Protein 2P32 (pdb70)

InterPro domains:
  IPR013126 Heat shock protein 70 family [PF00012] (6-613)
  IPR013126 Heat shock protein 70 family [PTHR19375] (6-577)
  IPR018181 Heat shock protein 70, conserved site [PS00297] (9-16)
  IPR018181 Heat shock protein 70, conserved site [PS00329] (198-211)
  IPR018181 Heat shock protein 70, conserved site [PS01036] (335-349)
  IPR029047 Heat shock protein 70kD, peptide-binding domain superfamily [G3DSA:2.60.34.10] (386-540)
  IPR029047 Heat shock protein 70kD, peptide-binding domain superfamily [SSF100920] (388-544)
  IPR029048 Heat shock protein 70kD, C-terminal domain superfamily [G3DSA:1.20.1270.10] (541-614)
  IPR029048 Heat shock protein 70kD, C-terminal domain superfamily [SSF100934] (539-620)
  IPR043129 ATPase, nucleotide binding domain [SSF53067] (6-188)
  IPR043129 ATPase, nucleotide binding domain [SSF53067] (192-383)

Solvent-accessible surface area: 24839 Å² total; per-residue (Å²): 46,7,9,81,32,32,46,13,31,41,6,4,42,57,0,48,66,14,37,80,36,2,76,62,142,81,39,84,121,125,12,53,101,116,21,50,133,93,2,37,57,42,0,73,50,0,6,43,14,2,27,10,15,20,5,19,50,98,131,75,13,54,103,4,52,127,50,2,55,50,38,1,64,73,14,39,65,128,7,130,125,138,49,9,9,83,32,32,45,13,31,40,7,5,42,56,0,49,67,15,36,81,37,2,77,62,143,83,39,83,118,126,11,51,100,115,20,49,130,94,2,37,58,40,0,74,47,0,6,40,15,1,29,11,14,19,4,19,51,99,132,73,12,53,101,5,54,128,48,1,56,51,37,0,62,71,13,37,66,128,7,134,126,139,46,8,8,81,34,31,46,12,32,40,6,5,42,59,0,49,67,13,38,81,36,1,78,62,141,83,40,84,120,126,12,52,100,115,21,50,131,96,2,36,56,39,0,74,46,0,6,42,14,2,26,11,14,18,4,19,49,99,131,73,12,53,99,4,54,130,48,1,54,52,37,0,62,72,12,39,66,128,8,134,125,141,46,7,8,80,33,33,48,13,30,40,7,4,42,57,0,49,67,14,38,84,36,1,78,61,141,82,39,85,121,126,12,52,99,113,21,49,132,93,2,35,56,40,0,74,48,0,6,44,15,2,26,11,15,19,4,19,49,98,130,74,12,53,102,4,54,128,48,2,55,50,39,0,62,72,12,36,67,127,7,134,127,139,50,7,8,85,31,33,44,12,31,40,7,5,42,57,0,49,68,14,38,82,36,1,77,61,144,83,38,84,121,124,14,53,100,114,20,49,133,93,2,37,57,39,0,72,46,0,6,40,14,1,30,10,16,19,3,19,51,99,130,73,12,53,101,4,54,126,48,2,55,50,39,0,63,72,13,36,66,125,7,134,126,140,48,7,8,83,33,32,44,12,32,39,7,3,44,58,0,49,67,13,38,81,36,1,78,61,143,82,39,84,119,123,13,53,101,115,21,49,131,95,2,36,56,40,0,72,44,0,6,40,15,0,25,11,16,18,4,18,48,99,131,72,11,55,100,4,54,127,48,2,56,51,38,0,62,72,14,37,65,129,8,134,127,140

Foldseek 3Di:
DWDAQVVLVVLLVVLVVLLCQCCPPVQVPVAPVVLSVVSPVLSVVLNVVSVVCSTPDVVCVVVSRVVNVVSPPVRVVSSPPD/DWDAQVVLVVLLVVLVVLLCQCCPPVQVPVAPVVLSVVSPVLSVVLNVVSVVCSTPDVVCVVVSRVVNVVSPPVRVVSSPPD/DWDAQVVLVVQLVVLVVLLCQCCPPVQVPVAPVVLSVVSPVLSVVLNVVSVVCSTPDVVCVVVSRVVNVVSPPVRVVSSPPD/DWDAQVVLVVLLVVLVVLLCQCCPPVQVVVAPVVLSVVSPVLSVVLNVVSVVCSTPDVVCVVVSRVVNVVSPPVRVVSSPPD/DWDAQVVLVVQLVVLVVLLCQCCPPVQVPLAPVVLSVVSPVLSVVLNVVSVVCSTPDVVCVVVSRVVNVVSPPVRVVSSPPD/DWDAQVVLVVLLVVLVVLLCQCCPPVQVPVAPVVLSVVSPVLSVVLNVVSVVCSTPDVVCVVVSRVVNVVSPPVRVVSSPPD

Organism: Caenorhabditis elegans (NCBI:txid6239)

Sequence (492 aa):
GLVPRGSHMGLESYAFNLKQTIEDEKLKDKISPEDKKKIEDKCDEILKWLDSNQTAEKEEFEHQQKDLEGLANPIISKLYQSGLVPRGSHMGLESYAFNLKQTIEDEKLKDKISPEDKKKIEDKCDEILKWLDSNQTAEKEEFEHQQKDLEGLANPIISKLYQSGLVPRGSHMGLESYAFNLKQTIEDEKLKDKISPEDKKKIEDKCDEILKWLDSNQTAEKEEFEHQQKDLEGLANPIISKLYQSGLVPRGSHMGLESYAFNLKQTIEDEKLKDKISPEDKKKIEDKCDEILKWLDSNQTAEKEEFEHQQKDLEGLANPIISKLYQSGLVPRGSHMGLESYAFNLKQTIEDEKLKDKISPEDKKKIEDKCDEILKWLDSNQTAEKEEFEHQQKDLEGLANPIISKLYQSGLVPRGSHMGLESYAFNLKQTIEDEKLKDKISPEDKKKIEDKCDEILKWLDSNQTAEKEEFEHQQKDLEGLANPIISKLYQS

Structure (mmCIF, N/CA/C/O backbone):
data_2P32
#
_entry.id   2P32
#
_cell.length_a   138.927
_cell.length_b   138.927
_cell.length_c   100.704
_cell.angle_alpha   90.000
_cell.angle_beta   90.000
_cell.angle_gamma   90.000
#
_symmetry.space_group_name_H-M   'P 42 21 2'
#
loop_
_entity.id
_entity.type
_entity.pdbx_description
1 polymer 'Heat shock 70 kDa protein A'
2 non-polymer 'SULFATE ION'
#
loop_
_atom_site.group_PDB
_atom_site.id
_atom_site.type_symbol
_atom_site.label_atom_id
_atom_site.label_alt_id
_atom_site.label_comp_id
_atom_site.label_asym_id
_atom_site.label_entity_id
_atom_site.label_seq_id
_atom_site.pdbx_PDB_ins_code
_atom_site.Cartn_x
_atom_site.Cartn_y
_atom_site.Cartn_z
_atom_site.occupancy
_atom_site.B_iso_or_equiv
_atom_site.auth_seq_id
_atom_site.auth_comp_id
_atom_site.auth_asym_id
_atom_site.auth_atom_id
_atom_site.pdbx_PDB_model_num
ATOM 1 N N . GLY A 1 13 ? -11.987 -21.353 26.222 1.00 101.73 533 GLY A N 1
ATOM 2 C CA . GLY A 1 13 ? -10.849 -21.681 27.163 1.00 101.59 533 GLY A CA 1
ATOM 3 C C . GLY A 1 13 ? -11.014 -22.989 27.944 1.00 101.24 533 GLY A C 1
ATOM 4 O O . GLY A 1 13 ? -11.795 -23.030 28.900 1.00 101.29 533 GLY A O 1
ATOM 5 N N . LEU A 1 14 ? -10.308 -24.067 27.600 1.00 100.69 534 LEU A N 1
ATOM 6 C CA . LEU A 1 14 ? -9.220 -24.158 26.610 1.00 100.40 534 LEU A CA 1
ATOM 7 C C . LEU A 1 14 ? -7.947 -23.516 27.108 1.00 100.13 534 LEU A C 1
ATOM 8 O O . LEU A 1 14 ? -7.726 -22.325 26.991 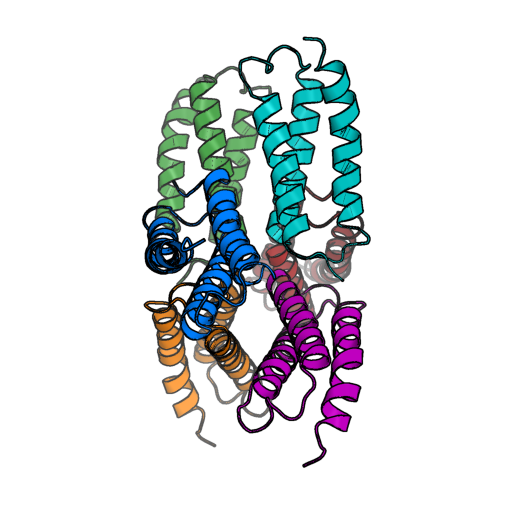1.00 99.56 534 LEU A O 1
ATOM 13 N N . VAL A 1 15 ? -7.110 -24.374 27.662 1.00 100.46 535 VAL A N 1
ATOM 14 C CA . VAL A 1 15 ? -5.844 -24.011 28.270 1.00 100.52 535 VAL A CA 1
ATOM 15 C C . VAL A 1 15 ? -4.886 -23.384 27.282 1.00 101.34 535 VAL A C 1
ATOM 16 O O . VAL A 1 15 ? -4.829 -23.825 26.128 1.00 101.76 535 VAL A O 1
ATOM 20 N N . PRO A 1 16 ? -4.099 -22.387 27.738 1.00 102.14 536 PRO A N 1
ATOM 21 C CA . PRO A 1 16 ? -3.105 -21.769 26.909 1.00 102.67 536 PRO A CA 1
ATOM 22 C C . PRO A 1 16 ? -1.772 -22.361 27.272 1.00 103.13 536 PRO A C 1
ATOM 23 O O . PRO A 1 16 ? -1.658 -23.105 28.243 1.00 103.30 536 PRO A O 1
ATOM 27 N N . ARG A 1 17 ? -0.758 -22.016 26.505 1.00 103.62 537 ARG A N 1
ATOM 28 C CA . ARG A 1 17 ? 0.469 -22.783 26.544 1.00 104.03 537 ARG A CA 1
ATOM 29 C C . ARG A 1 17 ? 1.056 -22.799 27.928 1.00 103.30 537 ARG A C 1
ATOM 30 O O . ARG A 1 17 ? 1.367 -23.867 28.457 1.00 102.32 537 ARG A O 1
ATOM 38 N N . GLY A 1 18 ? 1.216 -21.606 28.493 1.00 102.95 538 GLY A N 1
ATOM 39 C CA . GLY A 1 18 ? 1.794 -21.509 29.798 1.00 103.07 538 GLY A CA 1
ATOM 40 C C . GLY A 1 18 ? 1.480 -22.745 30.633 1.00 102.95 538 GLY A C 1
ATOM 41 O O . GLY A 1 18 ? 2.369 -23.503 31.024 1.00 103.18 538 GLY A O 1
ATOM 42 N N . SER A 1 19 ? 0.202 -22.972 30.878 1.00 102.68 539 SER A N 1
ATOM 43 C CA . SER A 1 19 ? -0.211 -24.039 31.758 1.00 102.37 539 SER A CA 1
ATOM 44 C C . SER A 1 19 ? 0.330 -25.342 31.226 1.00 102.03 539 SER A C 1
ATOM 45 O O . SER A 1 19 ? 0.885 -26.153 31.956 1.00 101.70 539 SER A O 1
ATOM 48 N N . HIS A 1 20 ? 0.220 -25.518 29.926 1.00 101.81 540 HIS A N 1
ATOM 49 C CA . HIS A 1 20 ? 0.766 -26.712 29.313 1.00 102.17 540 HIS A CA 1
ATOM 50 C C . HIS A 1 20 ? 2.259 -26.931 29.614 1.00 101.29 540 HIS A C 1
ATOM 51 O O . HIS A 1 20 ? 2.705 -28.033 29.798 1.00 101.56 540 HIS A O 1
ATOM 58 N N . MET A 1 21 ? 3.048 -25.886 29.630 1.00 100.58 541 MET A N 1
ATOM 59 C CA . MET A 1 21 ? 4.454 -26.070 29.915 1.00 99.50 541 MET A CA 1
ATOM 60 C C . MET A 1 21 ? 4.536 -26.404 31.395 1.00 100.19 541 MET A C 1
ATOM 61 O O . MET A 1 21 ? 5.306 -27.265 31.817 1.00 100.55 541 MET A O 1
ATOM 66 N N . GLY A 1 22 ? 3.687 -25.743 32.173 1.00 100.39 542 GLY A N 1
ATOM 67 C CA . GLY A 1 22 ? 3.676 -25.882 33.622 1.00 100.34 542 GLY A CA 1
ATOM 68 C C . GLY A 1 22 ? 3.471 -27.302 34.060 1.00 100.05 542 GLY A C 1
ATOM 69 O O . GLY A 1 22 ? 4.161 -27.811 34.887 1.00 99.46 542 GLY A O 1
ATOM 70 N N . LEU A 1 23 ? 2.527 -27.973 33.476 1.00 100.35 543 LEU A N 1
ATOM 71 C CA . LEU A 1 23 ? 2.330 -29.320 33.888 1.00 100.91 543 LEU A CA 1
ATOM 72 C C . LEU A 1 23 ? 3.507 -30.134 33.402 1.00 101.56 543 LEU A C 1
ATOM 73 O O . LEU A 1 23 ? 4.187 -30.755 34.208 1.00 102.18 543 LEU A O 1
ATOM 78 N N . GLU A 1 24 ? 3.776 -30.119 32.096 1.00 101.92 544 GLU A N 1
ATOM 79 C CA . GLU A 1 24 ? 4.934 -30.844 31.547 1.00 102.14 544 GLU A CA 1
ATOM 80 C C . GLU A 1 24 ? 6.096 -30.665 32.537 1.00 102.65 544 GLU A C 1
ATOM 81 O O . GLU A 1 24 ? 6.742 -31.631 32.929 1.00 102.67 544 GLU A O 1
ATOM 87 N N . SER A 1 25 ? 6.319 -29.430 32.981 1.00 102.93 545 SER A N 1
ATOM 88 C CA . SER A 1 25 ? 7.441 -29.152 33.859 1.00 103.26 545 SER A CA 1
ATOM 89 C C . SER A 1 25 ? 7.394 -29.858 35.210 1.00 103.28 545 SER A C 1
ATOM 90 O O . SER A 1 25 ? 8.321 -30.588 35.558 1.00 103.65 545 SER A O 1
ATOM 93 N N . TYR A 1 26 ? 6.339 -29.618 35.976 1.00 103.32 546 TYR A N 1
ATOM 94 C CA . TYR A 1 26 ? 6.043 -30.413 37.180 1.00 103.37 546 TYR A CA 1
ATOM 95 C C . TYR A 1 26 ? 6.318 -31.900 36.926 1.00 102.72 546 TYR A C 1
ATOM 96 O O . TYR A 1 26 ? 7.283 -32.468 37.449 1.00 102.42 546 TYR A O 1
ATOM 105 N N . ALA A 1 27 ? 5.487 -32.506 36.084 1.00 102.02 547 ALA A N 1
ATOM 106 C CA . ALA A 1 27 ? 5.645 -33.893 35.733 1.00 101.59 547 ALA A CA 1
ATOM 107 C C . ALA A 1 27 ? 7.100 -34.193 35.506 1.00 101.19 547 ALA A C 1
ATOM 108 O O . ALA A 1 27 ? 7.616 -35.126 36.049 1.00 101.59 547 ALA A O 1
ATOM 110 N N . PHE A 1 28 ? 7.770 -33.380 34.719 1.00 101.12 548 PHE A N 1
ATOM 111 C CA . PHE A 1 28 ? 9.135 -33.671 34.344 1.00 101.27 548 PHE A CA 1
ATOM 112 C C . PHE A 1 28 ? 10.047 -33.737 35.519 1.00 101.36 548 PHE A C 1
ATOM 113 O O . PHE A 1 28 ? 10.948 -34.580 35.565 1.00 101.40 548 PHE A O 1
ATOM 121 N N . ASN A 1 29 ? 9.817 -32.823 36.452 1.00 101.37 549 ASN A N 1
ATOM 122 C CA . ASN A 1 29 ? 10.696 -32.639 37.589 1.00 101.46 549 ASN A CA 1
ATOM 123 C C . ASN A 1 29 ? 10.518 -33.620 38.693 1.00 101.39 549 ASN A C 1
ATOM 124 O O . ASN A 1 29 ? 11.482 -34.123 39.244 1.00 101.28 549 ASN A O 1
ATOM 129 N N . LEU A 1 30 ? 9.278 -33.870 39.050 1.00 101.62 550 LEU A N 1
ATOM 130 C CA . LEU A 1 30 ? 9.029 -35.000 39.886 1.00 101.98 550 LEU A CA 1
ATOM 131 C C . LEU A 1 30 ? 9.939 -36.110 39.384 1.00 102.45 550 LEU A C 1
ATOM 132 O O . LEU A 1 30 ? 10.685 -36.704 40.153 1.00 102.89 550 LEU A O 1
ATOM 137 N N . LYS A 1 31 ? 9.918 -36.388 38.092 1.00 102.74 551 LYS A N 1
ATOM 138 C CA . LYS A 1 31 ? 10.727 -37.490 37.612 1.00 103.28 551 LYS A CA 1
ATOM 139 C C . LYS A 1 31 ? 12.170 -37.300 38.000 1.00 103.55 551 LYS A C 1
ATOM 140 O O . LYS A 1 31 ? 12.707 -38.135 38.703 1.00 103.58 551 LYS A O 1
ATOM 146 N N . GLN A 1 32 ? 12.774 -36.184 37.596 1.00 103.99 552 GLN A N 1
ATOM 147 C CA . GLN A 1 32 ? 14.207 -35.917 37.888 1.00 104.33 552 GLN A CA 1
ATOM 148 C C . GLN A 1 32 ? 14.527 -36.137 39.338 1.00 103.86 552 GLN A C 1
ATOM 149 O O . GLN A 1 32 ? 15.561 -36.740 39.656 1.00 103.89 552 GLN A O 1
ATOM 155 N N . THR A 1 33 ? 13.645 -35.606 40.192 1.00 103.50 553 THR A N 1
ATOM 156 C CA . THR A 1 33 ? 13.786 -35.651 41.641 1.00 103.39 553 THR A CA 1
ATOM 157 C C . THR A 1 33 ? 13.855 -37.083 42.156 1.00 103.95 553 THR A C 1
ATOM 158 O O . THR A 1 33 ? 14.805 -37.495 42.797 1.00 103.58 553 THR A O 1
ATOM 162 N N . ILE A 1 34 ? 12.821 -37.832 41.843 1.00 104.73 554 ILE A N 1
ATOM 163 C CA . ILE A 1 34 ? 12.745 -39.243 42.138 1.00 105.53 554 ILE A CA 1
ATOM 164 C C . ILE A 1 34 ? 13.979 -40.051 41.756 1.00 105.70 554 ILE A C 1
ATOM 165 O O . ILE A 1 34 ? 14.303 -41.040 42.427 1.00 105.89 554 ILE A O 1
ATOM 170 N N . GLU A 1 35 ? 14.658 -39.657 40.684 1.00 105.86 555 GLU A N 1
ATOM 171 C CA . GLU A 1 35 ? 15.810 -40.425 40.224 1.00 106.09 555 GLU A CA 1
ATOM 172 C C . GLU A 1 35 ? 17.114 -39.713 40.507 1.00 106.05 555 GLU A C 1
ATOM 173 O O . GLU A 1 35 ? 18.164 -40.181 40.098 1.00 106.13 555 GLU A O 1
ATOM 179 N N . ASP A 1 36 ? 17.064 -38.629 41.267 1.00 106.14 556 ASP A N 1
ATOM 180 C CA . ASP A 1 36 ? 18.292 -37.952 41.657 1.00 106.49 556 ASP A CA 1
ATOM 181 C C . ASP A 1 36 ? 19.102 -38.774 42.640 1.00 106.41 556 ASP A C 1
ATOM 182 O O . ASP A 1 36 ? 18.700 -38.963 43.771 1.00 106.19 556 ASP A O 1
ATOM 187 N N . GLU A 1 37 ? 20.259 -39.231 42.214 1.00 106.70 557 GLU A N 1
ATOM 188 C CA . GLU A 1 37 ? 21.143 -39.964 43.087 1.00 107.35 557 GLU A CA 1
ATOM 189 C C . GLU A 1 37 ? 21.063 -39.584 44.591 1.00 107.21 557 GLU A C 1
ATOM 190 O O . GLU A 1 37 ? 20.982 -40.476 45.450 1.00 107.31 557 GLU A O 1
ATOM 196 N N . LYS A 1 38 ? 21.068 -38.287 44.914 1.00 106.86 558 LYS A N 1
ATOM 197 C CA . LYS A 1 38 ? 21.025 -37.833 46.321 1.00 106.49 558 LYS A CA 1
ATOM 198 C C . LYS A 1 38 ? 19.682 -38.136 47.059 1.00 106.31 558 LYS A C 1
ATOM 199 O O . LYS A 1 38 ? 19.601 -37.939 48.274 1.00 106.39 558 LYS A O 1
ATOM 201 N N . LEU A 1 39 ? 18.658 -38.629 46.342 1.00 105.95 559 LEU A N 1
ATOM 202 C CA . LEU A 1 39 ? 17.306 -38.893 46.906 1.00 105.54 559 LEU A CA 1
ATOM 203 C C . LEU A 1 39 ? 16.695 -40.254 46.545 1.00 105.01 559 LEU A C 1
ATOM 204 O O . LEU A 1 39 ? 15.961 -40.847 47.334 1.00 104.71 559 LEU A O 1
ATOM 209 N N . LYS A 1 40 ? 16.932 -40.669 45.307 1.00 104.65 560 LYS A N 1
ATOM 210 C CA . LYS A 1 40 ? 16.734 -42.024 44.803 1.00 104.66 560 LYS A CA 1
ATOM 211 C C . LYS A 1 40 ? 16.405 -43.059 45.884 1.00 104.16 560 LYS A C 1
ATOM 212 O O . LYS A 1 40 ? 15.436 -43.808 45.777 1.00 104.13 560 LYS A O 1
ATOM 218 N N . ASP A 1 41 ? 17.228 -43.096 46.924 1.00 103.54 561 ASP A N 1
ATOM 219 C CA . ASP A 1 41 ? 17.168 -44.154 47.913 1.00 103.03 561 ASP A CA 1
ATOM 220 C C . ASP A 1 41 ? 16.264 -43.848 49.095 1.00 102.95 561 ASP A C 1
ATOM 221 O O . ASP A 1 41 ? 15.977 -44.731 49.900 1.00 103.11 561 ASP A O 1
ATOM 226 N N . LYS A 1 42 ? 15.815 -42.606 49.213 1.00 102.77 562 LYS A N 1
ATOM 227 C CA . LYS A 1 42 ? 14.987 -42.221 50.341 1.00 102.80 562 LYS A CA 1
ATOM 228 C C . LYS A 1 42 ? 13.514 -42.307 49.969 1.00 102.38 562 LYS A C 1
ATOM 229 O O . LYS A 1 42 ? 12.682 -41.635 50.560 1.00 102.32 562 LYS A O 1
ATOM 235 N N . ILE A 1 43 ? 13.171 -43.136 48.995 1.00 101.98 563 ILE A N 1
ATOM 236 C CA . ILE A 1 43 ? 11.802 -43.176 48.527 1.00 101.55 563 ILE A CA 1
ATOM 237 C C . ILE A 1 43 ? 11.442 -44.577 48.050 1.00 100.82 563 ILE A C 1
ATOM 238 O O . ILE A 1 43 ? 12.127 -45.181 47.217 1.00 100.14 563 ILE A O 1
ATOM 243 N N . SER A 1 44 ? 10.374 -45.109 48.622 1.00 100.41 564 SER A N 1
ATOM 244 C CA . SER A 1 44 ? 10.126 -46.532 48.501 1.00 100.55 564 SER A CA 1
ATOM 245 C C . SER A 1 44 ? 9.802 -46.824 47.068 1.00 100.38 564 SER A C 1
ATOM 246 O O . SER A 1 44 ? 9.001 -46.122 46.480 1.00 100.53 564 SER A O 1
ATOM 249 N N . PRO A 1 45 ? 10.379 -47.893 46.508 1.00 100.29 565 PRO A N 1
ATOM 250 C CA . PRO A 1 45 ? 10.259 -48.100 45.081 1.00 100.17 565 PRO A CA 1
ATOM 251 C C . PRO A 1 45 ? 8.809 -48.293 44.631 1.00 100.04 565 PRO A C 1
ATOM 252 O O . PRO A 1 45 ? 8.525 -48.158 43.457 1.00 100.07 565 PRO A O 1
ATOM 256 N N . GLU A 1 46 ? 7.912 -48.619 45.557 1.00 100.01 566 GLU A N 1
ATOM 257 C CA . GLU A 1 46 ? 6.486 -48.537 45.297 1.00 100.12 566 GLU A CA 1
ATOM 258 C C . GLU A 1 46 ? 6.180 -47.102 44.921 1.00 100.34 566 GLU A C 1
ATOM 259 O O . GLU A 1 46 ? 5.928 -46.821 43.769 1.00 100.79 566 GLU A O 1
ATOM 265 N N . ASP A 1 47 ? 6.254 -46.182 45.877 1.00 100.46 567 ASP A N 1
ATOM 266 C CA . ASP A 1 47 ? 5.986 -44.765 45.606 1.00 100.53 567 ASP A CA 1
ATOM 267 C C . ASP A 1 47 ? 6.740 -44.294 44.374 1.00 100.70 567 ASP A C 1
ATOM 268 O O . ASP A 1 47 ? 6.238 -43.492 43.611 1.00 100.63 567 ASP A O 1
ATOM 273 N N . LYS A 1 48 ? 7.942 -44.812 44.180 1.00 101.40 568 LYS A N 1
ATOM 274 C CA . LYS A 1 48 ? 8.774 -44.427 43.048 1.00 102.06 568 LYS A CA 1
ATOM 275 C C . LYS A 1 48 ? 8.083 -44.787 41.759 1.00 102.36 568 LYS A C 1
ATOM 276 O O . LYS A 1 48 ? 8.027 -43.981 40.836 1.00 102.65 568 LYS A O 1
ATOM 282 N N . LYS A 1 49 ? 7.550 -45.999 41.699 1.00 102.83 569 LYS A N 1
ATOM 283 C CA . LYS A 1 49 ? 6.833 -46.461 40.515 1.00 103.29 569 LYS A CA 1
ATOM 284 C C . LYS A 1 49 ? 5.563 -45.646 40.302 1.00 103.48 569 LYS A C 1
ATOM 285 O O . LYS A 1 49 ? 5.261 -45.250 39.173 1.00 103.66 569 LYS A O 1
ATOM 291 N N . LYS A 1 50 ? 4.844 -45.378 41.391 1.00 103.50 570 LYS A N 1
ATOM 292 C CA . LYS A 1 50 ? 3.563 -44.680 41.332 1.00 103.73 570 LYS A CA 1
ATOM 293 C C . LYS A 1 50 ? 3.737 -43.298 40.733 1.00 103.74 570 LYS A C 1
ATOM 294 O O . LYS A 1 50 ? 2.956 -42.863 39.874 1.00 103.87 570 LYS A O 1
ATOM 300 N N . ILE A 1 51 ? 4.771 -42.613 41.204 1.00 103.76 571 ILE A N 1
ATOM 301 C CA . ILE A 1 51 ? 5.175 -41.346 40.645 1.00 103.66 571 ILE A CA 1
ATOM 302 C C . ILE A 1 51 ? 5.600 -41.496 39.207 1.00 103.64 571 ILE A C 1
ATOM 303 O O . ILE A 1 51 ? 5.146 -40.752 38.363 1.00 103.62 571 ILE A O 1
ATOM 308 N N . GLU A 1 52 ? 6.459 -42.454 38.908 1.00 103.81 572 GLU A N 1
ATOM 309 C CA . GLU A 1 52 ? 6.921 -42.586 37.535 1.00 104.30 572 GLU A CA 1
ATOM 310 C C . GLU A 1 52 ? 5.748 -42.835 36.607 1.00 103.81 572 GLU A C 1
ATOM 311 O O . GLU A 1 52 ? 5.693 -42.258 35.534 1.00 103.92 572 GLU A O 1
ATOM 317 N N . ASP A 1 53 ? 4.801 -43.665 37.038 1.00 103.35 573 ASP A N 1
ATOM 318 C CA . ASP A 1 53 ? 3.652 -44.029 36.209 1.00 102.92 573 ASP A CA 1
ATOM 319 C C . ASP A 1 53 ? 2.720 -42.846 35.960 1.00 102.94 573 ASP A C 1
ATOM 320 O O . ASP A 1 53 ? 2.361 -42.622 34.812 1.00 103.38 573 ASP A O 1
ATOM 325 N N . LYS A 1 54 ? 2.319 -42.101 37.002 1.00 102.52 574 LYS A N 1
ATOM 326 C CA . LYS A 1 54 ? 1.493 -40.890 36.801 1.00 102.23 574 LYS A CA 1
ATOM 327 C C . LYS A 1 54 ? 2.229 -39.887 35.949 1.00 101.94 574 LYS A C 1
ATOM 328 O O . LYS A 1 54 ? 1.681 -39.327 35.019 1.00 101.71 574 LYS A O 1
ATOM 334 N N . CYS A 1 55 ? 3.487 -39.663 36.254 1.00 102.03 575 CYS A N 1
ATOM 335 C CA . CYS A 1 55 ? 4.249 -38.713 35.479 1.00 102.51 575 CYS A CA 1
ATOM 336 C C . CYS A 1 55 ? 4.276 -39.146 34.018 1.00 102.97 575 CYS A C 1
ATOM 337 O O . CYS A 1 55 ? 3.753 -38.450 33.150 1.00 103.20 575 CYS A O 1
ATOM 340 N N . ASP A 1 56 ? 4.836 -40.313 33.746 1.00 103.45 576 ASP A N 1
ATOM 341 C CA . ASP A 1 56 ? 4.867 -40.818 32.382 1.00 104.01 576 ASP A CA 1
ATOM 342 C C . ASP A 1 56 ? 3.519 -40.651 31.683 1.00 104.15 576 ASP A C 1
ATOM 343 O O . ASP A 1 56 ? 3.460 -40.104 30.570 1.00 104.33 576 ASP A O 1
ATOM 348 N N . GLU A 1 57 ? 2.448 -41.092 32.341 1.00 104.15 577 GLU A N 1
ATOM 349 C CA . GLU A 1 57 ? 1.089 -40.984 31.786 1.00 104.39 577 GLU A CA 1
ATOM 350 C C . GLU A 1 57 ? 0.762 -39.562 31.366 1.00 103.67 577 GLU A C 1
ATOM 351 O O . GLU A 1 57 ? 0.431 -39.317 30.192 1.00 103.77 577 GLU A O 1
ATOM 357 N N . ILE A 1 58 ? 0.824 -38.639 32.334 1.00 102.73 578 ILE A N 1
ATOM 358 C CA . ILE A 1 58 ? 0.429 -37.248 32.096 1.00 102.18 578 ILE A CA 1
ATOM 359 C C . ILE A 1 58 ? 1.254 -36.672 30.971 1.00 102.17 578 ILE A C 1
ATOM 360 O O . ILE A 1 58 ? 0.734 -36.091 30.030 1.00 102.21 578 ILE A O 1
ATOM 365 N N . LEU A 1 59 ? 2.551 -36.866 31.038 1.00 102.20 579 LEU A N 1
ATOM 366 C CA . LEU A 1 59 ? 3.388 -36.407 29.956 1.00 102.20 579 LEU A CA 1
ATOM 367 C C . LEU A 1 59 ? 2.877 -36.915 28.591 1.00 102.02 579 LEU A C 1
ATOM 368 O O . LEU A 1 59 ? 2.734 -36.132 27.642 1.00 101.80 579 LEU A O 1
ATOM 373 N N . LYS A 1 60 ? 2.533 -38.191 28.504 1.00 101.68 580 LYS A N 1
ATOM 374 C CA . LYS A 1 60 ? 1.952 -38.685 27.259 1.00 101.82 580 LYS A CA 1
ATOM 375 C C . LYS A 1 60 ? 0.666 -37.914 26.869 1.00 101.88 580 LYS A C 1
ATOM 376 O O . LYS A 1 60 ? 0.465 -37.538 25.691 1.00 102.35 580 LYS A O 1
ATOM 382 N N . TRP A 1 61 ? -0.214 -37.701 27.841 1.00 101.43 581 TRP A N 1
ATOM 383 C CA . TRP A 1 61 ? -1.435 -36.956 27.583 1.00 101.10 581 TRP A CA 1
ATOM 384 C C . TRP A 1 61 ? -1.080 -35.573 27.058 1.00 101.01 581 TRP A C 1
ATOM 385 O O . TRP A 1 61 ? -1.468 -35.195 25.965 1.00 100.14 581 TRP A O 1
ATOM 396 N N . LEU A 1 62 ? -0.283 -34.863 27.845 1.00 101.83 582 LEU A N 1
ATOM 397 C CA . LEU A 1 62 ? 0.172 -33.513 27.537 1.00 102.43 582 LEU A CA 1
ATOM 398 C C . LEU A 1 62 ? 0.705 -33.461 26.152 1.00 103.30 582 LEU A C 1
ATOM 399 O O . LEU A 1 62 ? 0.446 -32.506 25.420 1.00 103.90 582 LEU A O 1
ATOM 404 N N . ASP A 1 63 ? 1.455 -34.496 25.808 1.00 103.88 583 ASP A N 1
ATOM 405 C CA . ASP A 1 63 ? 2.014 -34.621 24.488 1.00 104.26 583 ASP A CA 1
ATOM 406 C C . ASP A 1 63 ? 0.994 -34.739 23.417 1.00 104.37 583 ASP A C 1
ATOM 407 O O . ASP A 1 63 ? 1.159 -34.159 22.357 1.00 104.51 583 ASP A O 1
ATOM 412 N N . SER A 1 64 ? -0.047 -35.513 23.653 1.00 104.49 584 SER A N 1
ATOM 413 C CA . SER A 1 64 ? -1.057 -35.654 22.628 1.00 104.68 584 SER A CA 1
ATOM 414 C C . SER A 1 64 ? -1.991 -34.433 22.483 1.00 104.35 584 SER A C 1
ATOM 415 O O . SER A 1 64 ? -2.848 -34.417 21.591 1.00 104.37 584 SER A O 1
ATOM 418 N N . ASN A 1 65 ? -1.815 -33.424 23.328 1.00 104.06 585 ASN A N 1
ATOM 419 C CA . ASN A 1 65 ? -2.886 -32.513 23.607 1.00 104.33 585 ASN A CA 1
ATOM 420 C C . ASN A 1 65 ? -2.604 -31.050 23.646 1.00 105.03 585 ASN A C 1
ATOM 421 O O . ASN A 1 65 ? -3.473 -30.257 23.285 1.00 105.03 585 ASN A O 1
ATOM 426 N N . GLN A 1 66 ? -1.452 -30.657 24.150 1.00 105.73 586 GLN A N 1
ATOM 427 C CA . GLN A 1 66 ? -1.075 -29.235 24.122 1.00 106.74 586 GLN A CA 1
ATOM 428 C C . GLN A 1 66 ? -2.221 -28.122 24.122 1.00 106.80 586 GLN A C 1
ATOM 429 O O . GLN A 1 66 ? -1.904 -26.912 24.010 1.00 106.90 586 GLN A O 1
ATOM 435 N N . THR A 1 67 ? -3.497 -28.507 24.341 1.00 106.75 587 THR A N 1
ATOM 436 C CA . THR A 1 67 ? -4.605 -27.527 24.451 1.00 106.89 587 THR A CA 1
ATOM 437 C C . THR A 1 67 ? -5.866 -27.885 25.220 1.00 106.70 587 THR A C 1
ATOM 438 O O . THR A 1 67 ? -6.539 -26.984 25.729 1.00 106.78 587 THR A O 1
ATOM 442 N N . ALA A 1 68 ? -6.212 -29.170 25.253 1.00 106.36 588 ALA A N 1
ATOM 443 C CA . ALA A 1 68 ? -7.572 -29.591 25.598 1.00 106.45 588 ALA A CA 1
ATOM 444 C C . ALA A 1 68 ? -8.254 -28.867 26.786 1.00 106.25 588 ALA A C 1
ATOM 445 O O . ALA A 1 68 ? -7.642 -28.704 27.835 1.00 105.95 588 ALA A O 1
ATOM 447 N N . GLU A 1 69 ? -9.529 -28.486 26.582 1.00 106.27 589 GLU A N 1
ATOM 448 C CA . GLU A 1 69 ? -10.348 -27.640 27.476 1.00 106.32 589 GLU A CA 1
ATOM 449 C C . GLU A 1 69 ? -10.021 -27.863 28.934 1.00 106.60 589 GLU A C 1
ATOM 450 O O . GLU A 1 69 ? -9.894 -28.996 29.373 1.00 106.56 589 GLU A O 1
ATOM 456 N N . LYS A 1 70 ? -9.909 -26.771 29.686 1.00 106.99 590 LYS A N 1
ATOM 457 C CA . LYS A 1 70 ? -9.256 -26.802 30.989 1.00 107.26 590 LYS A CA 1
ATOM 458 C C . LYS A 1 70 ? -10.059 -27.599 31.983 1.00 106.83 590 LYS A C 1
ATOM 459 O O . LYS A 1 70 ? -9.522 -28.455 32.664 1.00 106.09 590 LYS A O 1
ATOM 465 N N . GLU A 1 71 ? -11.363 -27.333 32.008 1.00 107.08 591 GLU A N 1
ATOM 466 C CA . GLU A 1 71 ? -12.294 -27.879 33.003 1.00 107.25 591 GLU A CA 1
ATOM 467 C C . GLU A 1 71 ? -12.096 -29.400 33.192 1.00 107.03 591 GLU A C 1
ATOM 468 O O . GLU A 1 71 ? -13.078 -30.140 33.356 1.00 106.98 591 GLU A O 1
ATOM 474 N N . GLU A 1 72 ? -10.825 -29.832 33.223 1.00 106.78 592 GLU A N 1
ATOM 475 C CA . GLU A 1 72 ? -10.429 -31.246 33.139 1.00 106.99 592 GLU A CA 1
ATOM 476 C C . GLU A 1 72 ? -8.947 -31.434 32.893 1.00 106.33 592 GLU A C 1
ATOM 477 O O . GLU A 1 72 ? -8.360 -32.419 33.330 1.00 106.31 592 GLU A O 1
ATOM 483 N N . PHE A 1 73 ? -8.346 -30.531 32.136 1.00 105.72 593 PHE A N 1
ATOM 484 C CA . PHE A 1 73 ? -6.906 -30.438 32.151 1.00 105.46 593 PHE A CA 1
ATOM 485 C C . PHE A 1 73 ? -6.502 -30.398 33.610 1.00 105.45 593 PHE A C 1
ATOM 486 O O . PHE A 1 73 ? -5.511 -30.995 34.003 1.00 105.07 593 PHE A O 1
ATOM 494 N N . GLU A 1 74 ? -7.284 -29.662 34.402 1.00 105.64 594 GLU A N 1
ATOM 495 C CA . GLU A 1 74 ? -7.142 -29.635 35.860 1.00 105.80 594 GLU A CA 1
ATOM 496 C C . GLU A 1 74 ? -7.229 -31.043 36.466 1.00 105.98 594 GLU A C 1
ATOM 497 O O . GLU A 1 74 ? -6.333 -31.428 37.242 1.00 105.86 594 GLU A O 1
ATOM 503 N N . HIS A 1 75 ? -8.279 -31.808 36.113 1.00 106.26 595 HIS A N 1
ATOM 504 C CA . HIS A 1 75 ? -8.397 -33.203 36.578 1.00 106.16 595 HIS A CA 1
ATOM 505 C C . HIS A 1 75 ? -7.011 -33.803 36.490 1.00 105.96 595 HIS A C 1
ATOM 506 O O . HIS A 1 75 ? -6.454 -34.237 37.487 1.00 106.11 595 HIS A O 1
ATOM 513 N N . GLN A 1 76 ? -6.430 -33.759 35.301 1.00 105.76 596 GLN A N 1
ATOM 514 C CA . GLN A 1 76 ? -5.140 -34.406 35.065 1.00 105.59 596 GLN A CA 1
ATOM 515 C C . GLN A 1 76 ? -4.041 -33.877 35.979 1.00 105.26 596 GLN A C 1
ATOM 516 O O . GLN A 1 76 ? -3.128 -34.609 36.347 1.00 104.95 596 GLN A O 1
ATOM 522 N N . GLN A 1 77 ? -4.136 -32.608 36.342 1.00 105.22 597 GLN A N 1
ATOM 523 C CA . GLN A 1 77 ? -3.169 -32.018 37.235 1.00 105.39 597 GLN A CA 1
ATOM 524 C C . GLN A 1 77 ? -3.401 -32.548 38.617 1.00 105.10 597 GLN A C 1
ATOM 525 O O . GLN A 1 77 ? -2.560 -33.237 39.169 1.00 104.76 597 GLN A O 1
ATOM 531 N N . LYS A 1 78 ? -4.571 -32.246 39.154 1.00 105.29 598 LYS A N 1
ATOM 532 C CA . LYS A 1 78 ? -4.905 -32.624 40.514 1.00 105.83 598 LYS A CA 1
ATOM 533 C C . LYS A 1 78 ? -4.710 -34.111 40.755 1.00 105.57 598 LYS A C 1
ATOM 534 O O . LYS A 1 78 ? -4.285 -34.520 41.839 1.00 105.63 598 LYS A O 1
ATOM 540 N N . ASP A 1 79 ? -5.009 -34.915 39.740 1.00 105.36 599 ASP A N 1
ATOM 541 C CA . ASP A 1 79 ? -4.734 -36.349 39.782 1.00 105.02 599 ASP A CA 1
ATOM 542 C C . ASP A 1 79 ? -3.305 -36.520 40.243 1.00 104.23 599 ASP A C 1
ATOM 543 O O . ASP A 1 79 ? -3.067 -37.121 41.281 1.00 104.54 599 ASP A O 1
ATOM 548 N N . LEU A 1 80 ? -2.363 -35.931 39.514 1.00 103.10 600 LEU A N 1
ATOM 549 C CA . LEU A 1 80 ? -0.939 -36.081 39.841 1.00 102.22 600 LEU A CA 1
ATOM 550 C C . LEU A 1 80 ? -0.503 -35.344 41.114 1.00 101.10 600 LEU A C 1
ATOM 551 O O . LEU A 1 80 ? 0.314 -35.846 41.878 1.00 100.89 600 LEU A O 1
ATOM 556 N N . GLU A 1 81 ? -1.025 -34.150 41.341 1.00 99.83 601 GLU A N 1
ATOM 557 C CA . GLU A 1 81 ? -0.760 -33.472 42.599 1.00 98.84 601 GLU A CA 1
ATOM 558 C C . GLU A 1 81 ? -1.093 -34.420 43.754 1.00 97.54 601 GLU A C 1
ATOM 559 O O . GLU A 1 81 ? -0.278 -34.611 44.665 1.00 97.32 601 GLU A O 1
ATOM 565 N N . GLY A 1 82 ? -2.286 -35.022 43.688 1.00 95.93 602 GLY A N 1
ATOM 566 C CA . GLY A 1 82 ? -2.782 -35.958 44.715 1.00 94.99 602 GLY A CA 1
ATOM 567 C C . GLY A 1 82 ? -1.808 -37.053 45.093 1.00 93.51 602 GLY A C 1
ATOM 568 O O . GLY A 1 82 ? -1.689 -37.385 46.261 1.00 93.12 602 GLY A O 1
ATOM 569 N N . LEU A 1 83 ? -1.108 -37.596 44.100 1.00 92.49 603 LEU A N 1
ATOM 570 C CA . LEU A 1 83 ? -0.012 -38.529 44.335 1.00 91.87 603 LEU A CA 1
ATOM 571 C C . LEU A 1 83 ? 1.179 -37.833 44.922 1.00 92.41 603 LEU A C 1
ATOM 572 O O . LEU A 1 83 ? 1.477 -37.986 46.091 1.00 92.79 603 LEU A O 1
ATOM 577 N N . ALA A 1 84 ? 1.860 -37.052 44.109 1.00 93.12 604 ALA A N 1
ATOM 578 C CA . ALA A 1 84 ? 3.121 -36.449 44.507 1.00 94.09 604 ALA A CA 1
ATOM 579 C C . ALA A 1 84 ? 3.178 -35.929 45.950 1.00 95.03 604 ALA A C 1
ATOM 580 O O . ALA A 1 84 ? 3.947 -36.422 46.775 1.00 94.77 604 ALA A O 1
ATOM 582 N N . ASN A 1 85 ? 2.369 -34.919 46.235 1.00 96.54 605 ASN A N 1
ATOM 583 C CA . ASN A 1 85 ? 2.625 -34.067 47.380 1.00 98.07 605 ASN A CA 1
ATOM 584 C C . ASN A 1 85 ? 2.821 -34.870 48.642 1.00 99.03 605 ASN A C 1
ATOM 585 O O . ASN A 1 85 ? 3.868 -34.753 49.284 1.00 99.24 605 ASN A O 1
ATOM 590 N N . PRO A 1 86 ? 1.854 -35.738 48.975 1.00 100.36 606 PRO A N 1
ATOM 591 C CA . PRO A 1 86 ? 2.064 -36.647 50.131 1.00 101.13 606 PRO A CA 1
ATOM 592 C C . PRO A 1 86 ? 3.389 -37.423 50.127 1.00 101.52 606 PRO A C 1
ATOM 593 O O . PRO A 1 86 ? 4.004 -37.573 51.177 1.00 101.48 606 PRO A O 1
ATOM 597 N N . ILE A 1 87 ? 3.801 -37.907 48.955 1.00 102.08 607 ILE A N 1
ATOM 598 C CA . ILE A 1 87 ? 5.005 -38.710 48.811 1.00 102.45 607 ILE A CA 1
ATOM 599 C C . ILE A 1 87 ? 6.195 -37.830 49.073 1.00 102.53 607 ILE A C 1
ATOM 600 O O . ILE A 1 87 ? 6.991 -38.100 49.961 1.00 102.35 607 ILE A O 1
ATOM 605 N N . ILE A 1 88 ? 6.303 -36.763 48.301 1.00 102.91 608 ILE A N 1
ATOM 606 C CA . ILE A 1 88 ? 7.456 -35.893 48.407 1.00 103.54 608 ILE A CA 1
ATOM 607 C C . ILE A 1 88 ? 7.446 -35.074 49.718 1.00 104.15 608 ILE A C 1
ATOM 608 O O . ILE A 1 88 ? 8.480 -34.531 50.116 1.00 104.26 608 ILE A O 1
ATOM 613 N N . SER A 1 89 ? 6.304 -34.983 50.401 1.00 104.91 609 SER A N 1
ATOM 614 C CA . SER A 1 89 ? 6.306 -34.410 51.758 1.00 105.44 609 SER A CA 1
ATOM 615 C C . SER A 1 89 ? 7.191 -35.254 52.669 1.00 106.27 609 SER A C 1
ATOM 616 O O . SER A 1 89 ? 8.215 -34.775 53.192 1.00 106.53 609 SER A O 1
ATOM 619 N N . LYS A 1 90 ? 6.777 -36.513 52.846 1.00 106.92 610 LYS A N 1
ATOM 620 C CA . LYS A 1 90 ? 7.564 -37.520 53.569 1.00 107.36 610 LYS A CA 1
ATOM 621 C C . LYS A 1 90 ? 9.014 -37.501 53.097 1.00 107.18 610 LYS A C 1
ATOM 622 O O . LYS A 1 90 ? 9.933 -37.628 53.925 1.00 107.14 610 LYS A O 1
ATOM 628 N N . LEU A 1 91 ? 9.206 -37.364 51.776 1.00 106.88 611 LEU A N 1
ATOM 629 C CA . LEU A 1 91 ? 10.544 -37.334 51.207 1.00 106.89 611 LEU A CA 1
ATOM 630 C C . LEU A 1 91 ? 11.355 -36.229 51.808 1.00 107.25 611 LEU A C 1
ATOM 631 O O . LEU A 1 91 ? 12.493 -36.493 52.165 1.00 107.79 611 LEU A O 1
ATOM 636 N N . TYR A 1 92 ? 10.833 -35.010 51.954 1.00 107.58 612 TYR A N 1
ATOM 637 C CA . TYR A 1 92 ? 11.630 -34.019 52.701 1.00 108.08 612 TYR A CA 1
ATOM 638 C C . TYR A 1 92 ? 11.677 -34.354 54.169 1.00 108.13 612 TYR A C 1
ATOM 639 O O . TYR A 1 92 ? 11.099 -33.661 55.007 1.00 107.88 612 TYR A O 1
ATOM 648 N N . GLN A 1 93 ? 12.321 -35.508 54.399 1.00 108.44 613 GLN A N 1
ATOM 649 C CA . GLN A 1 93 ? 12.983 -35.904 55.626 1.00 108.65 613 GLN A CA 1
ATOM 650 C C . GLN A 1 93 ? 14.478 -35.901 55.269 1.00 108.70 613 GLN A C 1
ATOM 651 O O . GLN A 1 93 ? 15.108 -36.959 55.132 1.00 108.87 613 GLN A O 1
ATOM 657 N N . SER A 1 94 ? 14.982 -34.682 55.025 1.00 108.60 614 SER A N 1
ATOM 658 C CA . SER A 1 94 ? 16.412 -34.368 54.967 1.00 108.39 614 SER A CA 1
ATOM 659 C C . SER A 1 94 ? 16.977 -34.316 56.376 1.00 108.34 614 SER A C 1
ATOM 660 O O . SER A 1 94 ? 18.034 -34.880 56.646 1.00 108.38 614 SER A O 1
ATOM 663 N N . GLY B 1 13 ? -6.096 -42.595 34.981 1.00 101.60 533 GLY B N 1
ATOM 664 C CA . GLY B 1 13 ? -6.341 -43.668 33.963 1.00 101.56 533 GLY B CA 1
ATOM 665 C C . GLY B 1 13 ? -7.608 -43.447 33.135 1.00 101.30 533 GLY B C 1
ATOM 666 O O . GLY B 1 13 ? -8.714 -43.688 33.642 1.00 101.31 533 GLY B O 1
ATOM 667 N N . LEU B 1 14 ? -7.509 -43.017 31.869 1.00 100.84 534 LEU B N 1
ATOM 668 C CA . LEU B 1 14 ? -6.276 -42.815 31.059 1.00 100.45 534 LEU B CA 1
ATOM 669 C C . LEU B 1 14 ? -5.639 -44.114 30.576 1.00 100.15 534 LEU B C 1
ATOM 670 O O . LEU B 1 14 ? -4.823 -44.726 31.229 1.00 99.63 534 LEU B O 1
ATOM 675 N N . VAL B 1 15 ? -6.044 -44.501 29.383 1.00 100.45 535 VAL B N 1
ATOM 676 C CA . VAL B 1 15 ? -5.644 -45.745 28.768 1.00 100.48 535 VAL B CA 1
ATOM 677 C C . VAL B 1 15 ? -4.163 -45.820 28.572 1.00 101.24 535 VAL B C 1
ATOM 678 O O . VAL B 1 15 ? -3.537 -44.823 28.256 1.00 101.71 535 VAL B O 1
ATOM 682 N N . PRO B 1 16 ? -3.599 -47.015 28.700 1.00 102.09 536 PRO B N 1
ATOM 683 C CA . PRO B 1 16 ? -2.196 -47.209 28.462 1.00 102.75 536 PRO B CA 1
ATOM 684 C C . PRO B 1 16 ? -2.051 -47.794 27.079 1.00 103.18 536 PRO B C 1
ATOM 685 O O . PRO B 1 16 ? -3.045 -48.157 26.451 1.00 103.33 536 PRO B O 1
ATOM 689 N N . ARG B 1 17 ? -0.810 -47.946 26.642 1.00 103.66 537 ARG B N 1
ATOM 690 C CA . ARG B 1 17 ? -0.543 -48.223 25.247 1.00 103.98 537 ARG B CA 1
ATOM 691 C C . ARG B 1 17 ? -1.207 -49.492 24.800 1.00 103.11 537 ARG B C 1
ATOM 692 O O . ARG B 1 17 ? -1.901 -49.534 23.806 1.00 102.12 537 ARG B O 1
ATOM 700 N N . GLY B 1 18 ? -0.963 -50.539 25.542 1.00 102.85 538 GLY B N 1
ATOM 701 C CA . GLY B 1 18 ? -1.527 -51.790 25.166 1.00 103.14 538 GLY B CA 1
ATOM 702 C C . GLY B 1 18 ? -2.872 -51.621 24.498 1.00 102.97 538 GLY B C 1
ATOM 703 O O . GLY B 1 18 ? -3.071 -52.040 23.358 1.00 103.36 538 GLY B O 1
ATOM 704 N N . SER B 1 19 ? -3.804 -51.017 25.212 1.00 102.70 539 SER B N 1
ATOM 705 C CA . SER B 1 19 ? -5.155 -50.902 24.715 1.00 102.47 539 SER B CA 1
ATOM 706 C C . SER B 1 19 ? -5.133 -50.119 23.391 1.00 102.10 539 SER B C 1
ATOM 707 O O . SER B 1 19 ? -5.745 -50.481 22.375 1.00 101.66 539 SER B O 1
ATOM 710 N N . HIS B 1 20 ? -4.365 -49.060 23.388 1.00 101.77 540 HIS B N 1
ATOM 711 C CA . HIS B 1 20 ? -4.252 -48.295 22.187 1.00 102.06 540 HIS B CA 1
ATOM 712 C C . HIS B 1 20 ? -3.796 -49.119 21.003 1.00 101.26 540 HIS B C 1
ATOM 713 O O . HIS B 1 20 ? -4.261 -48.917 19.929 1.00 101.55 540 HIS B O 1
ATOM 720 N N . MET B 1 21 ? -2.869 -50.038 21.186 1.00 100.65 541 MET B N 1
ATOM 721 C CA . MET B 1 21 ? -2.412 -50.852 20.068 1.00 99.55 541 MET B CA 1
ATOM 722 C C . MET B 1 21 ? -3.553 -51.776 19.722 1.00 100.16 541 MET B C 1
ATOM 723 O O . MET B 1 21 ? -3.831 -52.014 18.549 1.00 100.60 541 MET B O 1
ATOM 728 N N . GLY B 1 22 ? -4.228 -52.262 20.762 1.00 100.39 542 GLY B N 1
ATOM 729 C CA . GLY B 1 22 ? -5.318 -53.236 20.630 1.00 100.45 542 GLY B CA 1
ATOM 730 C C . GLY B 1 22 ? -6.451 -52.757 19.762 1.00 100.17 542 GLY B C 1
ATOM 731 O O . GLY B 1 22 ? -6.964 -53.484 18.959 1.00 99.55 542 GLY B O 1
ATOM 732 N N . LEU B 1 23 ? -6.836 -51.515 19.916 1.00 100.45 543 LEU B N 1
ATOM 733 C CA . LEU B 1 23 ? -7.873 -51.016 19.073 1.00 100.92 543 LEU B CA 1
ATOM 734 C C . LEU B 1 23 ? -7.293 -50.830 17.692 1.00 101.46 543 LEU B C 1
ATOM 735 O O . LEU B 1 23 ? -7.778 -51.439 16.759 1.00 101.99 543 LEU B O 1
ATOM 740 N N . GLU B 1 24 ? -6.234 -50.030 17.561 1.00 101.82 544 GLU B N 1
ATOM 741 C CA . GLU B 1 24 ? -5.586 -49.836 16.267 1.00 102.06 544 GLU B CA 1
ATOM 742 C C . GLU B 1 24 ? -5.606 -51.196 15.574 1.00 102.64 544 GLU B C 1
ATOM 743 O O . GLU B 1 24 ? -6.061 -51.311 14.438 1.00 102.95 544 GLU B O 1
ATOM 749 N N . SER B 1 25 ? -5.187 -52.243 16.275 1.00 102.98 545 SER B N 1
ATOM 750 C CA . SER B 1 25 ? -5.092 -53.573 15.663 1.00 103.34 545 SER B CA 1
ATOM 751 C C . SER B 1 25 ? -6.434 -54.133 15.118 1.00 103.31 545 SER B C 1
ATOM 752 O O . SER B 1 25 ? -6.555 -54.425 13.928 1.00 103.62 545 SER B O 1
ATOM 755 N N . TYR B 1 26 ? -7.412 -54.295 15.998 1.00 103.36 546 TYR B N 1
ATOM 756 C CA . TYR B 1 26 ? -8.785 -54.605 15.606 1.00 103.37 546 TYR B CA 1
ATOM 757 C C . TYR B 1 26 ? -9.158 -53.795 14.375 1.00 102.71 546 TYR B C 1
ATOM 758 O O . TYR B 1 26 ? -9.339 -54.350 13.295 1.00 102.55 546 TYR B O 1
ATOM 767 N N . ALA B 1 27 ? -9.247 -52.482 14.543 1.00 101.99 547 ALA B N 1
ATOM 768 C CA . ALA B 1 27 ? -9.592 -51.595 13.456 1.00 101.66 547 ALA B CA 1
ATOM 769 C C . ALA B 1 27 ? -8.823 -51.984 12.241 1.00 101.31 547 ALA B C 1
ATOM 770 O O . ALA B 1 27 ? -9.397 -52.129 11.196 1.00 101.97 547 ALA B O 1
ATOM 772 N N . PHE B 1 28 ? -7.531 -52.189 12.370 1.00 101.07 548 PHE B N 1
ATOM 773 C CA . PHE B 1 28 ? -6.711 -52.443 11.209 1.00 101.19 548 PHE B CA 1
ATOM 774 C C . PHE B 1 28 ? -7.096 -53.692 10.489 1.00 101.25 548 PHE B C 1
ATOM 775 O O . PHE B 1 28 ? -7.070 -53.728 9.258 1.00 101.23 548 PHE B O 1
ATOM 783 N N . ASN B 1 29 ? -7.439 -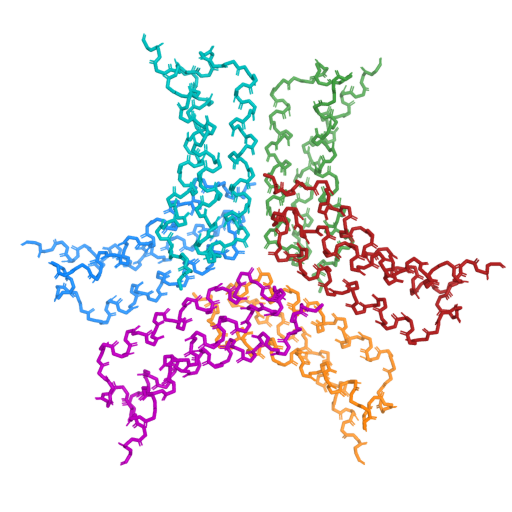54.710 11.274 1.00 101.34 549 ASN B N 1
ATOM 784 C CA . ASN B 1 29 ? -7.708 -56.055 10.770 1.00 101.44 549 ASN B CA 1
ATOM 785 C C . ASN B 1 29 ? -9.059 -56.280 10.170 1.00 101.49 549 ASN B C 1
ATOM 786 O O . ASN B 1 29 ? -9.189 -56.918 9.124 1.00 101.38 549 ASN B O 1
ATOM 791 N N . LEU B 1 30 ? -10.079 -55.790 10.850 1.00 101.73 550 LEU B N 1
ATOM 792 C CA . LEU B 1 30 ? -11.347 -55.664 10.194 1.00 102.00 550 LEU B CA 1
ATOM 793 C C . LEU B 1 30 ? -11.052 -55.191 8.795 1.00 102.48 550 LEU B C 1
ATOM 794 O O . LEU B 1 30 ? -11.487 -55.834 7.843 1.00 103.00 550 LEU B O 1
ATOM 799 N N . LYS B 1 31 ? -10.294 -54.104 8.641 1.00 102.73 551 LYS B N 1
ATOM 800 C CA . LYS B 1 31 ? -10.020 -53.623 7.290 1.00 103.42 551 LYS B CA 1
ATOM 801 C C . LYS B 1 31 ? -9.421 -54.739 6.396 1.00 103.72 551 LYS B C 1
ATOM 802 O O . LYS B 1 31 ? -10.037 -55.110 5.377 1.00 103.84 551 LYS B O 1
ATOM 808 N N . GLN B 1 32 ? -8.275 -55.302 6.782 1.00 103.94 552 GLN B N 1
ATOM 809 C CA . GLN B 1 32 ? -7.624 -56.331 5.954 1.00 104.18 552 GLN B CA 1
ATOM 810 C C . GLN B 1 32 ? -8.593 -57.399 5.543 1.00 103.78 552 GLN B C 1
ATOM 811 O O . GLN B 1 32 ? -8.595 -57.807 4.395 1.00 103.88 552 GLN B O 1
ATOM 817 N N . THR B 1 33 ? -9.404 -57.845 6.500 1.00 103.49 553 THR B N 1
ATOM 818 C CA . THR B 1 33 ? -10.385 -58.915 6.304 1.00 103.39 553 THR B CA 1
ATOM 819 C C . THR B 1 33 ? -11.411 -58.598 5.231 1.00 103.89 553 THR B C 1
ATOM 820 O O . THR B 1 33 ? -11.591 -59.325 4.273 1.00 103.50 553 THR B O 1
ATOM 824 N N . ILE B 1 34 ? -12.082 -57.486 5.430 1.00 104.68 554 ILE B N 1
ATOM 825 C CA . ILE B 1 34 ? -12.995 -56.923 4.473 1.00 105.53 554 ILE B CA 1
ATOM 826 C C . ILE B 1 34 ? -12.465 -56.831 3.050 1.00 105.71 554 ILE B C 1
ATOM 827 O O . ILE B 1 34 ? -13.252 -56.938 2.097 1.00 105.96 554 ILE B O 1
ATOM 832 N N . GLU B 1 35 ? -11.162 -56.605 2.887 1.00 105.86 555 GLU B N 1
ATOM 833 C CA . GLU B 1 35 ? -10.604 -56.457 1.536 1.00 106.08 555 GLU B CA 1
ATOM 834 C C . GLU B 1 35 ? -9.784 -57.658 1.116 1.00 106.00 555 GLU B C 1
ATOM 835 O O . GLU B 1 35 ? -9.134 -57.634 0.087 1.00 105.99 555 GLU B O 1
ATOM 841 N N . ASP B 1 36 ? -9.856 -58.728 1.890 1.00 106.14 556 ASP B N 1
ATOM 842 C CA . ASP B 1 36 ? -9.158 -59.940 1.521 1.00 106.49 556 ASP B CA 1
ATOM 843 C C . ASP B 1 36 ? -9.864 -60.583 0.355 1.00 106.43 556 ASP B C 1
ATOM 844 O O . ASP B 1 36 ? -10.984 -61.046 0.489 1.00 106.12 556 ASP B O 1
ATOM 849 N N . GLU B 1 37 ? -9.180 -60.638 -0.776 1.00 106.80 557 GLU B N 1
ATOM 850 C CA . GLU B 1 37 ? -9.666 -61.349 -1.957 1.00 107.40 557 GLU B CA 1
ATOM 851 C C . GLU B 1 37 ? -10.583 -62.587 -1.689 1.00 107.20 557 GLU B C 1
ATOM 852 O O . GLU B 1 37 ? -11.657 -62.717 -2.297 1.00 107.22 557 GLU B O 1
ATOM 858 N N . LYS B 1 38 ? -10.177 -63.469 -0.774 1.00 106.80 558 LYS B N 1
ATOM 859 C CA . LYS B 1 38 ? -10.961 -64.661 -0.452 1.00 106.43 558 LYS B CA 1
ATOM 860 C C . LYS B 1 38 ? -12.316 -64.364 0.239 1.00 106.25 558 LYS B C 1
ATOM 861 O O . LYS B 1 38 ? -13.121 -65.272 0.385 1.00 106.35 558 LYS B O 1
ATOM 863 N N . LEU B 1 39 ? -12.576 -63.109 0.634 1.00 105.97 559 LEU B N 1
ATOM 864 C CA . LEU B 1 39 ? -13.811 -62.720 1.373 1.00 105.56 559 LEU B CA 1
ATOM 865 C C . LEU B 1 39 ? -14.542 -61.476 0.847 1.00 104.96 559 LEU B C 1
ATOM 866 O O . LEU B 1 39 ? -15.759 -61.384 0.940 1.00 104.54 559 LEU B O 1
ATOM 871 N N . LYS B 1 40 ? -13.753 -60.497 0.416 1.00 104.63 560 LYS B N 1
ATOM 872 C CA . LYS B 1 40 ? -14.150 -59.345 -0.396 1.00 104.66 560 LYS B CA 1
ATOM 873 C C . LYS B 1 40 ? -15.568 -59.403 -0.972 1.00 104.19 560 LYS B C 1
ATOM 874 O O . LYS B 1 40 ? -16.327 -58.442 -0.894 1.00 104.19 560 LYS B O 1
ATOM 880 N N . ASP B 1 41 ? -15.903 -60.531 -1.585 1.00 103.60 561 ASP B N 1
ATOM 881 C CA . ASP B 1 41 ? -17.129 -60.663 -2.334 1.00 102.95 561 ASP B CA 1
ATOM 882 C C . ASP B 1 41 ? -18.282 -61.223 -1.522 1.00 102.90 561 ASP B C 1
ATOM 883 O O . ASP B 1 41 ? -19.413 -61.197 -1.973 1.00 103.20 561 ASP B O 1
ATOM 888 N N . LYS B 1 42 ? -18.020 -61.725 -0.327 1.00 102.76 562 LYS B N 1
ATOM 889 C CA . LYS B 1 42 ? -19.082 -62.317 0.479 1.00 102.81 562 LYS B CA 1
ATOM 890 C C . LYS B 1 42 ? -19.689 -61.296 1.436 1.00 102.43 562 LYS B C 1
ATOM 891 O O . LYS B 1 42 ? -20.296 -61.666 2.435 1.00 102.40 562 LYS B O 1
ATOM 897 N N . ILE B 1 43 ? -19.535 -60.011 1.139 1.00 102.04 563 ILE B N 1
ATOM 898 C CA . ILE B 1 43 ? -19.910 -58.978 2.089 1.00 101.60 563 ILE B CA 1
ATOM 899 C C . ILE B 1 43 ? -20.442 -57.765 1.342 1.00 100.80 563 ILE B C 1
ATOM 900 O O . ILE B 1 43 ? -19.804 -57.212 0.445 1.00 100.09 563 ILE B O 1
ATOM 905 N N . SER B 1 44 ? -21.650 -57.378 1.697 1.00 100.41 564 SER B N 1
ATOM 906 C CA . SER B 1 44 ? -22.369 -56.437 0.879 1.00 100.54 564 SER B CA 1
ATOM 907 C C . SER B 1 44 ? -21.648 -55.126 0.946 1.00 100.37 564 SER B C 1
ATOM 908 O O . SER B 1 44 ? -21.304 -54.694 2.022 1.00 100.50 564 SER B O 1
ATOM 911 N N . PRO B 1 45 ? -21.463 -54.457 -0.197 1.00 100.33 565 PRO B N 1
ATOM 912 C CA . PRO B 1 45 ? -20.606 -53.287 -0.218 1.00 100.13 565 PRO B CA 1
ATOM 913 C C . PRO B 1 45 ? -21.152 -52.166 0.645 1.00 100.03 565 PRO B C 1
ATOM 914 O O . PRO B 1 45 ? -20.413 -51.250 0.943 1.00 100.19 565 PRO B O 1
ATOM 918 N N . GLU B 1 46 ? -22.427 -52.224 1.026 1.00 99.99 566 GLU B N 1
ATOM 919 C CA . GLU B 1 46 ? -22.948 -51.377 2.101 1.00 100.12 566 GLU B CA 1
ATOM 920 C C . GLU B 1 46 ? -22.167 -51.665 3.371 1.00 100.37 566 GLU B C 1
ATOM 921 O O . GLU B 1 46 ? -21.352 -50.846 3.809 1.00 100.72 566 GLU B O 1
ATOM 927 N N . ASP B 1 47 ? -22.372 -52.852 3.936 1.00 100.48 567 ASP B N 1
ATOM 928 C CA . ASP B 1 47 ? -21.641 -53.261 5.137 1.00 100.52 567 ASP B CA 1
ATOM 929 C C . ASP B 1 47 ? -20.154 -52.999 4.985 1.00 100.72 567 ASP B C 1
ATOM 930 O O . ASP B 1 47 ? -19.509 -52.606 5.924 1.00 100.82 567 ASP B O 1
ATOM 935 N N . LYS B 1 48 ? -19.623 -53.191 3.789 1.00 101.44 568 LYS B N 1
ATOM 936 C CA . LYS B 1 48 ? -18.203 -52.978 3.513 1.00 102.10 568 LYS B CA 1
ATOM 937 C C . LYS B 1 48 ? -17.823 -51.534 3.765 1.00 102.39 568 LYS B C 1
ATOM 938 O O . LYS B 1 48 ? -16.778 -51.248 4.370 1.00 102.64 568 LYS B O 1
ATOM 944 N N . LYS B 1 49 ? -18.662 -50.626 3.287 1.00 102.76 569 LYS B N 1
ATOM 945 C CA . LYS B 1 49 ? -18.419 -49.208 3.484 1.00 103.33 569 LYS B CA 1
ATOM 946 C C . LYS B 1 49 ? -18.537 -48.843 4.954 1.00 103.53 569 LYS B C 1
ATOM 947 O O . LYS B 1 49 ? -17.702 -48.100 5.463 1.00 103.65 569 LYS B O 1
ATOM 953 N N . LYS B 1 50 ? -19.556 -49.389 5.625 1.00 103.54 570 LYS B N 1
ATOM 954 C CA . LYS B 1 50 ? -19.848 -49.061 7.025 1.00 103.70 570 LYS B CA 1
ATOM 955 C C . LYS B 1 50 ? -18.682 -49.418 7.916 1.00 103.63 570 LYS B C 1
ATOM 956 O O . LYS B 1 50 ? -18.2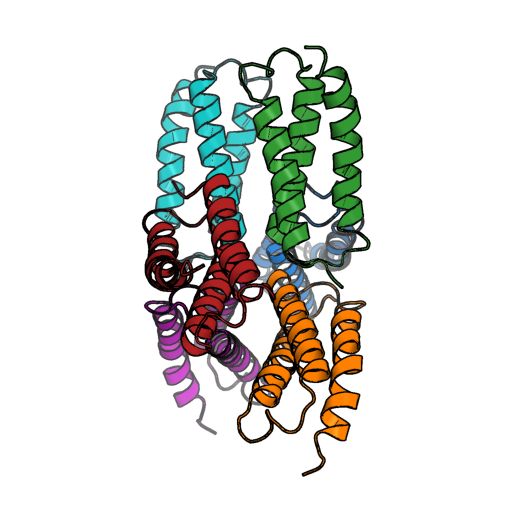79 -48.648 8.783 1.00 103.69 570 LYS B O 1
ATOM 962 N N . ILE B 1 51 ? -18.144 -50.603 7.673 1.00 103.71 571 ILE B N 1
ATOM 963 C CA . ILE B 1 51 ? -16.924 -51.051 8.299 1.00 103.69 571 ILE B CA 1
ATOM 964 C C . ILE B 1 51 ? -15.791 -50.131 7.934 1.00 103.65 571 ILE B C 1
ATOM 965 O O . ILE B 1 51 ? -15.112 -49.636 8.795 1.00 103.59 571 ILE B O 1
ATOM 970 N N . GLU B 1 52 ? -15.576 -49.882 6.657 1.00 103.87 572 GLU B N 1
ATOM 971 C CA . GLU B 1 52 ? -14.416 -49.087 6.284 1.00 104.32 572 GLU B CA 1
ATOM 972 C C . GLU B 1 52 ? -14.472 -47.734 6.974 1.00 103.75 572 GLU B C 1
ATOM 973 O O . GLU B 1 52 ? -13.463 -47.237 7.428 1.00 103.77 572 GLU B O 1
ATOM 979 N N . ASP B 1 53 ? -15.665 -47.157 7.054 1.00 103.38 573 ASP B N 1
ATOM 980 C CA . ASP B 1 53 ? -15.849 -45.804 7.579 1.00 102.95 573 ASP B CA 1
ATOM 981 C C . ASP B 1 53 ? -15.580 -45.778 9.061 1.00 102.93 573 ASP B C 1
ATOM 982 O O . ASP B 1 53 ? -14.825 -44.915 9.502 1.00 103.29 573 ASP B O 1
ATOM 987 N N . LYS B 1 54 ? -16.175 -46.703 9.834 1.00 102.54 574 LYS B N 1
ATOM 988 C CA . LYS B 1 54 ? -15.894 -46.775 11.293 1.00 102.22 574 LYS B CA 1
ATOM 989 C C . LYS B 1 54 ? -14.424 -47.004 11.528 1.00 101.84 574 LYS B C 1
ATOM 990 O O . LYS B 1 54 ? -13.806 -46.324 12.307 1.00 101.46 574 LYS B O 1
ATOM 996 N N . CYS B 1 55 ? -13.870 -47.964 10.823 1.00 101.94 575 CYS B N 1
ATOM 997 C CA . CYS B 1 55 ? -12.496 -48.295 11.003 1.00 102.35 575 CYS B CA 1
ATOM 998 C C . CYS B 1 55 ? -11.668 -47.066 10.704 1.00 102.85 575 CYS B C 1
ATOM 999 O O . CYS B 1 55 ? -10.983 -46.563 11.578 1.00 103.14 575 CYS B O 1
ATOM 1002 N N . ASP B 1 56 ? -11.744 -46.550 9.490 1.00 103.48 576 ASP B N 1
ATOM 1003 C CA . ASP B 1 56 ? -10.993 -45.334 9.139 1.00 104.08 576 ASP B CA 1
ATOM 1004 C C . ASP B 1 56 ? -11.128 -44.225 10.199 1.00 104.20 576 ASP B C 1
ATOM 1005 O O . ASP B 1 56 ? -10.124 -43.622 10.616 1.00 104.18 576 ASP B O 1
ATOM 1010 N N . GLU B 1 57 ? -12.362 -43.970 10.632 1.00 104.21 577 GLU B N 1
ATOM 1011 C CA . GLU B 1 57 ? -12.626 -42.972 11.677 1.00 104.40 577 GLU B CA 1
ATOM 1012 C C . GLU B 1 57 ? -11.808 -43.248 12.934 1.00 103.54 577 GLU B C 1
ATOM 1013 O O . GLU B 1 57 ? -11.016 -42.410 13.351 1.00 103.56 577 GLU B O 1
ATOM 1019 N N . ILE B 1 58 ? -12.024 -44.420 13.535 1.00 102.68 578 ILE B N 1
ATOM 1020 C CA . ILE B 1 58 ? -11.389 -44.775 14.812 1.00 102.16 578 ILE B CA 1
ATOM 1021 C C . ILE B 1 58 ? -9.891 -44.694 14.702 1.00 102.17 578 ILE B C 1
ATOM 1022 O O . ILE B 1 58 ? -9.225 -44.078 15.521 1.00 102.14 578 ILE B O 1
ATOM 1027 N N . LEU B 1 59 ? -9.352 -45.291 13.662 1.00 102.21 579 LEU B N 1
ATOM 1028 C CA . LEU B 1 59 ? -7.935 -45.161 13.433 1.00 102.15 579 LEU B CA 1
ATOM 1029 C C . LEU B 1 59 ? -7.501 -43.676 13.462 1.00 101.97 579 LEU B C 1
ATOM 1030 O O . LEU B 1 59 ? -6.528 -43.341 14.113 1.00 101.78 579 LEU B O 1
ATOM 1035 N N . LYS B 1 60 ? -8.232 -42.786 12.801 1.00 101.70 580 LYS B N 1
ATOM 1036 C CA . LYS B 1 60 ? -7.873 -41.371 12.857 1.00 101.79 580 LYS B CA 1
ATOM 1037 C C . LYS B 1 60 ? -7.877 -40.859 14.301 1.00 101.82 580 LYS B C 1
ATOM 1038 O O . LYS B 1 60 ? -6.967 -40.103 14.711 1.00 102.17 580 LYS B O 1
ATOM 1044 N N . TRP B 1 61 ? -8.911 -41.241 15.052 1.00 101.39 581 TRP B N 1
ATOM 1045 C CA . TRP B 1 61 ? -9.024 -40.851 16.458 1.00 101.12 581 TRP B CA 1
ATOM 1046 C C . TRP B 1 61 ? -7.837 -41.347 17.246 1.00 100.91 581 TRP B C 1
ATOM 1047 O O . TRP B 1 61 ? -7.121 -40.581 17.862 1.00 100.02 581 TRP B O 1
ATOM 1058 N N . LEU B 1 62 ? -7.640 -42.652 17.163 1.00 101.79 582 LEU B N 1
ATOM 1059 C CA . LEU B 1 62 ? -6.532 -43.353 17.804 1.00 102.44 582 LEU B CA 1
ATOM 1060 C C . LEU B 1 62 ? -5.246 -42.668 17.524 1.00 103.37 582 LEU B C 1
ATOM 1061 O O . LEU B 1 62 ? -4.398 -42.533 18.420 1.00 104.05 582 LEU B O 1
ATOM 1066 N N . ASP B 1 63 ? -5.103 -42.247 16.271 1.00 104.08 583 ASP B N 1
ATOM 1067 C CA . ASP B 1 63 ? -3.935 -41.498 15.821 1.00 104.39 583 ASP B CA 1
ATOM 1068 C C . ASP B 1 63 ? -3.763 -40.193 16.523 1.00 104.39 583 ASP B C 1
ATOM 1069 O O . ASP B 1 63 ? -2.650 -39.850 16.911 1.00 104.32 583 ASP B O 1
ATOM 1074 N N . SER B 1 64 ? -4.853 -39.453 16.678 1.00 104.62 584 SER B N 1
ATOM 1075 C CA . SER B 1 64 ? -4.742 -38.145 17.309 1.00 104.73 584 SER B CA 1
ATOM 1076 C C . SER B 1 64 ? -4.591 -38.216 18.816 1.00 104.33 584 SER B C 1
ATOM 1077 O O . SER B 1 64 ? -4.460 -37.166 19.453 1.00 104.38 584 SER B O 1
ATOM 1080 N N . ASN B 1 65 ? -4.590 -39.423 19.374 1.00 103.97 585 ASN B N 1
ATOM 1081 C CA . ASN B 1 65 ? -4.893 -39.575 20.763 1.00 104.30 585 ASN B CA 1
ATOM 1082 C C . ASN B 1 65 ? -4.048 -40.487 21.627 1.00 105.09 585 ASN B C 1
ATOM 1083 O O . ASN B 1 65 ? -3.850 -40.207 22.824 1.00 105.01 585 ASN B O 1
ATOM 1088 N N . GLN B 1 66 ? -3.608 -41.606 21.082 1.00 105.77 586 GLN B N 1
ATOM 1089 C CA . GLN B 1 66 ? -2.732 -42.497 21.830 1.00 106.67 586 GLN B CA 1
ATOM 1090 C C . GLN B 1 66 ? -2.806 -42.499 23.420 1.00 106.68 586 GLN B C 1
ATOM 1091 O O . GLN B 1 66 ? -1.977 -43.157 24.089 1.00 106.81 586 GLN B O 1
ATOM 1097 N N . THR B 1 67 ? -3.815 -41.840 24.011 1.00 106.63 587 THR B N 1
ATOM 1098 C CA . THR B 1 67 ? -3.991 -41.856 25.471 1.00 106.89 587 THR B CA 1
ATOM 1099 C C . THR B 1 67 ? -5.386 -41.617 26.048 1.00 106.73 587 THR B C 1
ATOM 1100 O O . THR B 1 67 ? -5.719 -42.179 27.100 1.00 106.86 587 THR B O 1
ATOM 1104 N N . ALA B 1 68 ? -6.174 -40.764 25.404 1.00 106.36 588 ALA B N 1
ATOM 1105 C CA . ALA B 1 68 ? -7.314 -40.133 26.074 1.00 106.42 588 ALA B CA 1
ATOM 1106 C C . ALA B 1 68 ? -8.153 -41.039 27.020 1.00 106.25 588 ALA B C 1
ATOM 1107 O O . ALA B 1 68 ? -8.474 -42.187 26.673 1.00 105.90 588 ALA B O 1
ATOM 1109 N N . GLU B 1 69 ? -8.496 -40.467 28.189 1.00 106.24 589 GLU B N 1
ATOM 1110 C CA . GLU B 1 69 ? -9.151 -41.131 29.333 1.00 106.33 589 GLU B CA 1
ATOM 1111 C C . GLU B 1 69 ? -10.114 -42.219 28.904 1.00 106.59 589 GLU B C 1
ATOM 1112 O O . GLU B 1 69 ? -10.900 -42.034 27.989 1.00 106.57 589 GLU B O 1
ATOM 1118 N N . LYS B 1 70 ? -10.067 -43.353 29.592 1.00 106.95 590 LYS B N 1
ATOM 1119 C CA . LYS B 1 70 ? -10.670 -44.572 29.070 1.00 107.28 590 LYS B CA 1
ATOM 1120 C C . LYS B 1 70 ? -12.172 -44.456 29.019 1.00 106.86 590 LYS B C 1
ATOM 1121 O O . LYS B 1 70 ? -12.780 -44.736 27.994 1.00 106.18 590 LYS B O 1
ATOM 1127 N N . GLU B 1 71 ? -12.747 -43.985 30.121 1.00 107.06 591 GLU B N 1
ATOM 1128 C CA . GLU B 1 71 ? -14.199 -43.966 30.346 1.00 107.27 591 GLU B CA 1
ATOM 1129 C C . GLU B 1 71 ? -14.967 -43.439 29.112 1.00 107.01 591 GLU B C 1
ATOM 1130 O O . GLU B 1 71 ? -15.965 -42.734 29.256 1.00 106.99 591 GLU B O 1
ATOM 1136 N N . GLU B 1 72 ? -14.524 -43.846 27.920 1.00 106.72 592 GLU B N 1
ATOM 1137 C CA . GLU B 1 72 ? -14.937 -43.261 26.649 1.00 106.92 592 GLU B CA 1
ATOM 1138 C C . GLU B 1 72 ? -14.064 -43.719 25.502 1.00 106.28 592 GLU B C 1
ATOM 1139 O O . GLU B 1 72 ? -14.525 -43.842 24.381 1.00 106.34 592 GLU B O 1
ATOM 1145 N N . PHE B 1 73 ? -12.787 -43.923 25.749 1.00 105.61 593 PHE B N 1
ATOM 1146 C CA . PHE B 1 73 ? -12.016 -44.685 24.810 1.00 105.43 593 PHE B CA 1
ATOM 1147 C C . PHE B 1 73 ? -12.825 -45.945 24.505 1.00 105.49 593 PHE B C 1
ATOM 1148 O O . PHE B 1 73 ? -12.879 -46.412 23.364 1.00 105.22 593 PHE B O 1
ATOM 1156 N N . GLU B 1 74 ? -13.437 -46.498 25.551 1.00 105.65 594 GLU B N 1
ATOM 1157 C CA . GLU B 1 74 ? -14.376 -47.617 25.426 1.00 105.73 594 GLU B CA 1
ATOM 1158 C C . GLU B 1 74 ? -15.537 -47.293 24.494 1.00 105.89 594 GLU B C 1
ATOM 1159 O O . GLU B 1 74 ? -15.823 -48.086 23.605 1.00 105.88 594 GLU B O 1
ATOM 1165 N N . HIS B 1 75 ? -16.191 -46.138 24.672 1.00 106.19 595 HIS B N 1
ATOM 1166 C CA . HIS B 1 75 ? -17.234 -45.704 23.724 1.00 106.17 595 HIS B CA 1
ATOM 1167 C C . HIS B 1 75 ? -16.721 -46.003 22.321 1.00 105.99 595 HIS B C 1
ATOM 1168 O O . HIS B 1 75 ? -17.341 -46.746 21.565 1.00 106.09 595 HIS B O 1
ATOM 1175 N N . GLN B 1 76 ? -15.554 -45.465 21.994 1.00 105.76 596 GLN B N 1
ATOM 1176 C CA . GLN B 1 76 ? -15.023 -45.598 20.646 1.00 105.56 596 GLN B CA 1
ATOM 1177 C C . GLN B 1 76 ? -14.847 -47.044 20.230 1.00 105.25 596 GLN B C 1
ATOM 1178 O O . GLN B 1 76 ? -15.026 -47.368 19.069 1.00 105.02 596 GLN B O 1
ATOM 1184 N N . GLN B 1 77 ? -14.519 -47.911 21.175 1.00 105.21 597 GLN B N 1
ATOM 1185 C CA . GLN B 1 77 ? -14.371 -49.325 20.877 1.00 105.36 597 GLN B CA 1
ATOM 1186 C C . GLN B 1 77 ? -15.733 -49.931 20.636 1.00 105.08 597 GLN B C 1
ATOM 1187 O O . GLN B 1 77 ? -16.032 -50.384 19.548 1.00 104.77 597 GLN B O 1
ATOM 1193 N N . LYS B 1 78 ? -16.576 -49.896 21.652 1.00 105.29 598 LYS B N 1
ATOM 1194 C CA . LYS B 1 78 ? -17.891 -50.508 21.576 1.00 105.84 598 LYS B CA 1
ATOM 1195 C C . LYS B 1 78 ? -18.660 -50.006 20.369 1.00 105.59 598 LYS B C 1
ATOM 1196 O O . LYS B 1 78 ? -19.396 -50.773 19.756 1.00 105.69 598 LYS B O 1
ATOM 1202 N N . ASP B 1 79 ? -18.492 -48.723 20.035 1.00 105.36 599 ASP B N 1
ATOM 1203 C CA . ASP B 1 79 ? -19.078 -48.151 18.825 1.00 105.03 599 ASP B CA 1
ATOM 1204 C C . ASP B 1 79 ? -18.741 -49.102 17.679 1.00 104.32 599 ASP B C 1
ATOM 1205 O O . ASP B 1 79 ? -19.645 -49.638 17.033 1.00 104.62 599 ASP B O 1
ATOM 1210 N N . LEU B 1 80 ? -17.451 -49.363 17.469 1.00 103.16 600 LEU B N 1
ATOM 1211 C CA . LEU B 1 80 ? -17.013 -50.198 16.349 1.00 102.16 600 LEU B CA 1
ATOM 1212 C C . LEU B 1 80 ? -17.342 -51.671 16.549 1.00 101.03 600 LEU B C 1
ATOM 1213 O O . LEU B 1 80 ? -17.719 -52.344 15.615 1.00 100.85 600 LEU B O 1
ATOM 1218 N N . GLU B 1 81 ? -17.204 -52.182 17.759 1.00 99.76 601 GLU B N 1
ATOM 1219 C CA . GLU B 1 81 ? -17.612 -53.552 18.012 1.00 99.02 601 GLU B CA 1
ATOM 1220 C C . GLU B 1 81 ? -19.037 -53.741 17.537 1.00 97.48 601 GLU B C 1
ATOM 1221 O O . GLU B 1 81 ? -19.335 -54.701 16.831 1.00 97.30 601 GLU B O 1
ATOM 1227 N N . GLY B 1 82 ? -19.909 -52.808 17.924 1.00 95.92 602 GLY B N 1
ATOM 1228 C CA . GLY B 1 82 ? -21.351 -52.832 17.570 1.00 94.76 602 GLY B CA 1
ATOM 1229 C C . GLY B 1 82 ? -21.658 -53.019 16.087 1.00 93.61 602 GLY B C 1
ATOM 1230 O O . GLY B 1 82 ? -22.634 -53.696 15.727 1.00 93.13 602 GLY B O 1
ATOM 1231 N N . LEU B 1 83 ? -20.827 -52.398 15.239 1.00 92.62 603 LEU B N 1
ATOM 1232 C CA . LEU B 1 83 ? -20.878 -52.597 13.790 1.00 91.93 603 LEU B CA 1
ATOM 1233 C C . LEU B 1 83 ? -20.330 -53.951 13.409 1.00 92.43 603 LEU B C 1
ATOM 1234 O O . LEU B 1 83 ? -21.072 -54.833 13.015 1.00 92.75 603 LEU B O 1
ATOM 1239 N N . ALA B 1 84 ? -19.024 -54.113 13.547 1.00 93.13 604 ALA B N 1
ATOM 1240 C CA . ALA B 1 84 ? -18.340 -55.302 13.082 1.00 94.01 604 ALA B CA 1
ATOM 1241 C C . ALA B 1 84 ? -19.074 -56.616 13.376 1.00 94.98 604 ALA B C 1
ATOM 1242 O O . ALA B 1 84 ? -19.469 -57.345 12.470 1.00 94.69 604 ALA B O 1
ATOM 1244 N N . ASN B 1 85 ? -19.239 -56.920 14.651 1.00 96.56 605 ASN B N 1
ATOM 1245 C CA . ASN B 1 85 ? -19.509 -58.289 15.044 1.00 98.09 605 ASN B CA 1
ATOM 1246 C C . ASN B 1 85 ? -20.681 -58.866 14.282 1.00 99.01 605 ASN B C 1
ATOM 1247 O O . ASN B 1 85 ? -20.522 -59.887 13.618 1.00 99.23 605 ASN B O 1
ATOM 1252 N N . PRO B 1 86 ? -21.841 -58.194 14.314 1.00 100.36 606 PRO B N 1
ATOM 1253 C CA . PRO B 1 86 ? -22.995 -58.654 13.488 1.00 101.11 606 PRO B CA 1
ATOM 1254 C C . PRO B 1 86 ? -22.697 -58.907 11.992 1.00 101.50 606 PRO B C 1
ATOM 1255 O O . PRO B 1 86 ? -23.198 -59.865 11.408 1.00 101.39 606 PRO B O 1
ATOM 1259 N N . ILE B 1 87 ? -21.883 -58.040 11.401 1.00 102.14 607 ILE B N 1
ATOM 1260 C CA . ILE B 1 87 ? -21.531 -58.119 9.989 1.00 102.47 607 ILE B CA 1
ATOM 1261 C C . ILE B 1 87 ? -20.675 -59.334 9.785 1.00 102.61 607 ILE B C 1
ATOM 1262 O O . ILE B 1 87 ? -21.040 -60.222 9.006 1.00 102.42 607 ILE B O 1
ATOM 1267 N N . ILE B 1 88 ? -19.550 -59.379 10.501 1.00 102.91 608 ILE B N 1
ATOM 1268 C CA . ILE B 1 88 ? -18.596 -60.466 10.338 1.00 103.41 608 ILE B CA 1
ATOM 1269 C C . ILE B 1 88 ? -19.117 -61.805 10.892 1.00 104.14 608 ILE B C 1
ATOM 1270 O O . ILE B 1 88 ? -18.579 -62.856 10.558 1.00 104.26 608 ILE B O 1
ATOM 1275 N N . SER B 1 89 ? -20.158 -61.785 11.725 1.00 104.93 609 SER B N 1
ATOM 1276 C CA . SER B 1 89 ? -20.845 -63.039 12.085 1.00 105.57 609 SER B CA 1
ATOM 1277 C C . SER B 1 89 ? -21.429 -63.673 10.837 1.00 106.19 609 SER B C 1
ATOM 1278 O O . SER B 1 89 ? -21.041 -64.769 10.426 1.00 106.41 609 SER B O 1
ATOM 1281 N N . LYS B 1 90 ? -22.371 -62.954 10.238 1.00 106.84 610 LYS B N 1
ATOM 1282 C CA . LYS B 1 90 ? -22.946 -63.344 8.964 1.00 107.32 610 LYS B CA 1
ATOM 1283 C C . LYS B 1 90 ? -21.845 -63.714 7.998 1.00 107.12 610 LYS B C 1
ATOM 1284 O O . LYS B 1 90 ? -21.998 -64.675 7.259 1.00 107.11 610 LYS B O 1
ATOM 1290 N N . LEU B 1 91 ? -20.753 -62.945 7.991 1.00 106.83 611 LEU B N 1
ATOM 1291 C CA . LEU B 1 91 ? -19.662 -63.227 7.084 1.00 106.84 611 LEU B CA 1
ATOM 1292 C C . LEU B 1 91 ? -19.110 -64.613 7.288 1.00 107.20 611 LEU B C 1
ATOM 1293 O O . LEU B 1 91 ? -18.844 -65.276 6.305 1.00 107.71 611 LEU B O 1
ATOM 1298 N N . TYR B 1 92 ? -18.912 -65.094 8.511 1.00 107.55 612 TYR B N 1
ATOM 1299 C CA . TYR B 1 92 ? -18.513 -66.513 8.623 1.00 108.04 612 TYR B CA 1
ATOM 1300 C C . TYR B 1 92 ? -19.675 -67.403 8.299 1.00 108.09 612 TYR B C 1
ATOM 1301 O O . TYR B 1 92 ? -20.236 -68.070 9.161 1.00 107.92 612 TYR B O 1
ATOM 1310 N N . GLN B 1 93 ? -20.057 -67.294 7.026 1.00 108.41 613 GLN B N 1
ATOM 1311 C CA . GLN B 1 93 ? -20.782 -68.294 6.257 1.00 108.64 613 GLN B CA 1
ATOM 1312 C C . GLN B 1 93 ? -19.747 -68.775 5.222 1.00 108.70 613 GLN B C 1
ATOM 1313 O O . GLN B 1 93 ? -19.832 -68.464 4.027 1.00 108.85 613 GLN B O 1
ATOM 1319 N N . SER B 1 94 ? -18.723 -69.457 5.746 1.00 108.62 614 SER B N 1
ATOM 1320 C CA . SER B 1 94 ? -17.792 -70.276 4.971 1.00 108.38 614 SER B CA 1
ATOM 1321 C C . SER B 1 94 ? -18.495 -71.583 4.612 1.00 108.35 614 SER B C 1
ATOM 1322 O O . SER B 1 94 ? -18.419 -72.058 3.482 1.00 108.36 614 SER B O 1
ATOM 1325 N N . GLY C 1 13 ? -19.358 -41.072 15.301 1.00 101.70 533 GLY C N 1
ATOM 1326 C CA . GLY C 1 13 ? -19.282 -39.690 14.727 1.00 101.55 533 GLY C CA 1
ATOM 1327 C C . GLY C 1 13 ? -19.271 -38.600 15.787 1.00 101.23 533 GLY C C 1
ATOM 1328 O O . GLY C 1 13 ? -20.315 -38.325 16.381 1.00 101.27 533 GLY C O 1
ATOM 1329 N N . LEU C 1 14 ? -18.137 -37.956 16.058 1.00 100.75 534 LEU C N 1
ATOM 1330 C CA . LEU C 1 14 ? -16.839 -38.082 15.373 1.00 100.41 534 LEU C CA 1
ATOM 1331 C C . LEU C 1 14 ? -16.841 -37.391 14.026 1.00 100.10 534 LEU C C 1
ATOM 1332 O O . LEU C 1 14 ? -17.240 -37.930 13.020 1.00 99.58 534 LEU C O 1
ATOM 1337 N N . VAL C 1 15 ? -16.357 -36.163 14.064 1.00 100.42 535 VAL C N 1
ATOM 1338 C CA . VAL C 1 15 ? -16.295 -35.269 12.925 1.00 100.49 535 VAL C CA 1
ATOM 1339 C C . VAL C 1 15 ? -15.408 -35.794 11.827 1.00 101.30 535 VAL C C 1
ATOM 1340 O O . VAL C 1 15 ? -14.361 -36.336 12.110 1.00 101.79 535 VAL C O 1
ATOM 1344 N N . PRO C 1 16 ? -15.796 -35.591 10.566 1.00 102.19 536 PRO C N 1
ATOM 1345 C CA . PRO C 1 16 ? -14.997 -36.025 9.446 1.00 102.72 536 PRO C CA 1
ATOM 1346 C C . PRO C 1 16 ? -14.235 -34.823 8.959 1.00 103.14 536 PRO C C 1
ATOM 1347 O O . PRO C 1 16 ? -14.491 -33.710 9.411 1.00 103.25 536 PRO C O 1
ATOM 1351 N N . ARG C 1 17 ? -13.361 -35.032 7.989 1.00 103.56 537 ARG C N 1
ATOM 1352 C CA . ARG C 1 17 ? -12.398 -34.007 7.648 1.00 103.90 537 ARG C CA 1
ATOM 1353 C C . ARG C 1 17 ? -13.044 -32.707 7.234 1.00 103.15 537 ARG C C 1
ATOM 1354 O O . ARG C 1 17 ? -12.722 -31.652 7.726 1.00 102.17 537 ARG C O 1
ATOM 1362 N N . GLY C 1 18 ? -13.954 -32.795 6.295 1.00 103.02 538 GLY C N 1
ATOM 1363 C CA . GLY C 1 18 ? -14.600 -31.604 5.809 1.00 103.14 538 GLY C CA 1
ATOM 1364 C C . GLY C 1 18 ? -14.756 -30.552 6.885 1.00 102.91 538 GLY C C 1
ATOM 1365 O O . GLY C 1 18 ? -14.240 -29.448 6.779 1.00 103.15 538 GLY C O 1
ATOM 1366 N N . SER C 1 19 ? -15.471 -30.914 7.932 1.00 102.68 539 SER C N 1
ATOM 1367 C CA . SER C 1 19 ? -15.788 -29.980 8.974 1.00 102.41 539 SER C CA 1
ATOM 1368 C C . SER C 1 19 ? -14.485 -29.443 9.518 1.00 102.08 539 SER C C 1
ATOM 1369 O O . SER C 1 19 ? -14.297 -28.234 9.679 1.00 101.70 539 SER C O 1
ATOM 1372 N N . HIS C 1 20 ? -13.555 -30.352 9.748 1.00 101.88 540 HIS C N 1
ATOM 1373 C CA . HIS C 1 20 ? -12.246 -29.959 10.241 1.00 102.16 540 HIS C CA 1
ATOM 1374 C C . HIS C 1 20 ? -11.577 -28.905 9.351 1.00 101.28 540 HIS C C 1
ATOM 1375 O O . HIS C 1 20 ? -10.937 -28.019 9.826 1.00 101.56 540 HIS C O 1
ATOM 1382 N N . MET C 1 21 ? -11.714 -29.000 8.048 1.00 100.64 541 MET C N 1
ATOM 1383 C CA . MET C 1 21 ? -11.086 -28.014 7.194 1.00 99.56 541 MET C CA 1
ATOM 1384 C C . MET C 1 21 ? -11.893 -26.755 7.369 1.00 100.21 541 MET C C 1
ATOM 1385 O O . MET C 1 21 ? -11.350 -25.658 7.453 1.00 100.59 541 MET C O 1
ATOM 1390 N N . GLY C 1 22 ? -13.204 -26.937 7.475 1.00 100.44 542 GLY C N 1
ATOM 1391 C CA . GLY C 1 22 ? -14.148 -25.825 7.562 1.00 100.40 542 GLY C CA 1
ATOM 1392 C C . GLY C 1 22 ? -13.869 -24.897 8.709 1.00 100.20 542 GLY C C 1
ATOM 1393 O O . GLY C 1 22 ? -13.860 -23.698 8.560 1.00 99.59 542 GLY C O 1
ATOM 1394 N N . LEU C 1 23 ? -13.608 -25.453 9.866 1.00 100.47 543 LEU C N 1
ATOM 1395 C CA . LEU C 1 23 ? -13.316 -24.595 10.972 1.00 100.93 543 LEU C CA 1
ATOM 1396 C C . LEU C 1 23 ? -11.972 -23.983 10.682 1.00 101.50 543 LEU C C 1
ATOM 1397 O O . LEU C 1 23 ? -11.887 -22.766 10.590 1.00 102.11 543 LEU C O 1
ATOM 1402 N N . GLU C 1 24 ? -10.931 -24.804 10.489 1.00 101.83 544 GLU C N 1
ATOM 1403 C CA . GLU C 1 24 ? -9.579 -24.278 10.214 1.00 102.04 544 GLU C CA 1
ATOM 1404 C C . GLU C 1 24 ? -9.743 -23.074 9.268 1.00 102.58 544 GLU C C 1
ATOM 1405 O O . GLU C 1 24 ? -9.215 -21.993 9.489 1.00 102.62 544 GLU C O 1
ATOM 1411 N N . SER C 1 25 ? -10.555 -23.247 8.246 1.00 102.97 545 SER C N 1
ATOM 1412 C CA . SER C 1 25 ? -10.715 -22.214 7.269 1.00 103.24 545 SER C CA 1
ATOM 1413 C C . SER C 1 25 ? -11.320 -20.928 7.823 1.00 103.29 545 SER C C 1
ATOM 1414 O O . SER C 1 25 ? -10.705 -19.872 7.704 1.00 103.75 545 SER C O 1
ATOM 1417 N N . TYR C 1 26 ? -12.523 -21.006 8.387 1.00 103.40 546 TYR C N 1
ATOM 1418 C CA . TYR C 1 26 ? -13.130 -19.883 9.145 1.00 103.37 546 TYR C CA 1
ATOM 1419 C C . TYR C 1 26 ? -12.078 -19.201 10.026 1.00 102.76 546 TYR C C 1
ATOM 1420 O O . TYR C 1 26 ? -11.696 -18.047 9.785 1.00 102.60 546 TYR C O 1
ATOM 1429 N N . ALA C 1 27 ? -11.583 -19.931 11.020 1.00 102.05 547 ALA C N 1
ATOM 1430 C CA . ALA C 1 27 ? -10.549 -19.421 11.911 1.00 101.66 547 ALA C CA 1
ATOM 1431 C C . ALA C 1 27 ? -9.483 -18.700 11.127 1.00 101.20 547 ALA C C 1
ATOM 1432 O O . ALA C 1 27 ? -9.141 -17.589 11.424 1.00 101.51 547 ALA C O 1
ATOM 1434 N N . PHE C 1 28 ? -8.997 -19.329 10.084 1.0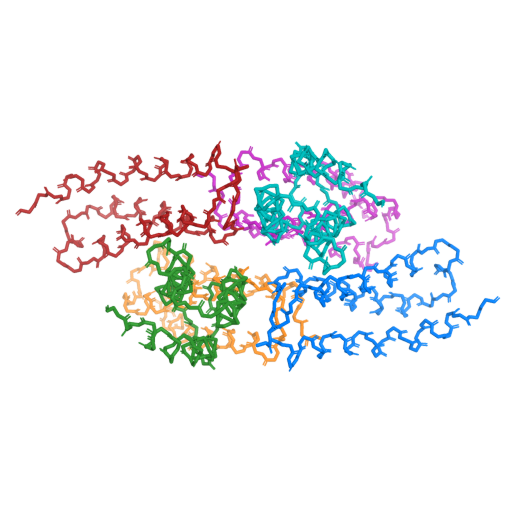0 101.07 548 PHE C N 1
ATOM 1435 C CA . PHE C 1 28 ? -7.900 -18.781 9.343 1.00 101.18 548 PHE C CA 1
ATOM 1436 C C . PHE C 1 28 ? -8.221 -17.461 8.742 1.00 101.22 548 PHE C C 1
ATOM 1437 O O . PHE C 1 28 ? -7.377 -16.579 8.714 1.00 101.12 548 PHE C O 1
ATOM 1445 N N . ASN C 1 29 ? -9.442 -17.354 8.236 1.00 101.32 549 ASN C N 1
ATOM 1446 C CA . ASN C 1 29 ? -9.883 -16.191 7.482 1.00 101.42 549 ASN C CA 1
ATOM 1447 C C . ASN C 1 29 ? -10.241 -15.022 8.313 1.00 101.43 549 ASN C C 1
ATOM 1448 O O . ASN C 1 29 ? -9.865 -13.909 7.999 1.00 101.43 549 ASN C O 1
ATOM 1453 N N . LEU C 1 30 ? -11.001 -15.253 9.363 1.00 101.60 550 LEU C N 1
ATOM 1454 C CA . LEU C 1 30 ? -11.173 -14.215 10.330 1.00 101.90 550 LEU C CA 1
ATOM 1455 C C . LEU C 1 30 ? -9.825 -13.582 10.499 1.00 102.34 550 LEU C C 1
ATOM 1456 O O . LEU C 1 30 ? -9.691 -12.377 10.406 1.00 102.70 550 LEU C O 1
ATOM 1461 N N . LYS C 1 31 ? -8.798 -14.382 10.715 1.00 102.67 551 LYS C N 1
ATOM 1462 C CA . LYS C 1 31 ? -7.492 -13.775 10.923 1.00 103.37 551 LYS C CA 1
ATOM 1463 C C . LYS C 1 31 ? -7.107 -12.862 9.756 1.00 103.61 551 LYS C C 1
ATOM 1464 O O . LYS C 1 31 ? -6.909 -11.674 9.963 1.00 103.66 551 LYS C O 1
ATOM 1470 N N . GLN C 1 32 ? -7.047 -13.404 8.540 1.00 103.98 552 GLN C N 1
ATOM 1471 C CA . GLN C 1 32 ? -6.634 -12.624 7.358 1.00 104.18 552 GLN C CA 1
ATOM 1472 C C . GLN C 1 32 ? -7.382 -11.327 7.276 1.00 103.74 552 GLN C C 1
ATOM 1473 O O . GLN C 1 32 ? -6.793 -10.308 6.963 1.00 103.81 552 GLN C O 1
ATOM 1479 N N . THR C 1 33 ? -8.689 -11.402 7.521 1.00 103.38 553 THR C N 1
ATOM 1480 C CA . THR C 1 33 ? -9.601 -10.269 7.436 1.00 103.29 553 THR C CA 1
ATOM 1481 C C . THR C 1 33 ? -9.209 -9.169 8.393 1.00 103.87 553 THR C C 1
ATOM 1482 O O . THR C 1 33 ? -8.951 -8.049 8.007 1.00 103.57 553 THR C O 1
ATOM 1486 N N . ILE C 1 34 ? -9.163 -9.532 9.658 1.00 104.70 554 ILE C N 1
ATOM 1487 C CA . ILE C 1 34 ? -8.703 -8.683 10.726 1.00 105.48 554 ILE C CA 1
ATOM 1488 C C . ILE C 1 34 ? -7.412 -7.951 10.435 1.00 105.70 554 ILE C C 1
ATOM 1489 O O . ILE C 1 34 ? -7.247 -6.800 10.869 1.00 105.87 554 ILE C O 1
ATOM 1494 N N . GLU C 1 35 ? -6.498 -8.600 9.711 1.00 105.93 555 GLU C N 1
ATOM 1495 C CA . GLU C 1 35 ? -5.191 -7.994 9.439 1.00 106.13 555 GLU C CA 1
ATOM 1496 C C . GLU C 1 35 ? -5.071 -7.480 8.014 1.00 106.09 555 GLU C C 1
ATOM 1497 O O . GLU C 1 35 ? -4.001 -7.045 7.603 1.00 106.13 555 GLU C O 1
ATOM 1503 N N . ASP C 1 36 ? -6.175 -7.467 7.279 1.00 106.17 556 ASP C N 1
ATOM 1504 C CA . ASP C 1 36 ? -6.138 -6.931 5.934 1.00 106.48 556 ASP C CA 1
ATOM 1505 C C . ASP C 1 36 ? -6.000 -5.430 5.957 1.00 106.44 556 ASP C C 1
ATOM 1506 O O . ASP C 1 36 ? -6.902 -4.739 6.387 1.00 106.22 556 ASP C O 1
ATOM 1511 N N . GLU C 1 37 ? -4.882 -4.933 5.465 1.00 106.72 557 GLU C N 1
ATOM 1512 C CA . GLU C 1 37 ? -4.653 -3.499 5.369 1.00 107.38 557 GLU C CA 1
ATOM 1513 C C . GLU C 1 37 ? -5.911 -2.620 5.129 1.00 107.16 557 GLU C C 1
ATOM 1514 O O . GLU C 1 37 ? -6.064 -1.559 5.761 1.00 107.21 557 GLU C O 1
ATOM 1520 N N . LYS C 1 38 ? -6.796 -3.054 4.230 1.00 106.78 558 LYS C N 1
ATOM 1521 C CA . LYS C 1 38 ? -8.026 -2.299 3.924 1.00 106.52 558 LYS C CA 1
ATOM 1522 C C . LYS C 1 38 ? -9.071 -2.257 5.084 1.00 106.30 558 LYS C C 1
ATOM 1523 O O . LYS C 1 38 ? -10.029 -1.480 5.034 1.00 106.34 558 LYS C O 1
ATOM 1525 N N . LEU C 1 39 ? -8.865 -3.059 6.131 1.00 106.01 559 LEU C N 1
ATOM 1526 C CA . LEU C 1 39 ? -9.828 -3.195 7.257 1.00 105.63 559 LEU C CA 1
ATOM 1527 C C . LEU C 1 39 ? -9.210 -3.080 8.668 1.00 105.12 559 LEU C C 1
ATOM 1528 O O . LEU C 1 39 ? -9.830 -2.529 9.583 1.00 104.77 559 LEU C O 1
ATOM 1533 N N . LYS C 1 40 ? -8.027 -3.680 8.828 1.00 104.73 560 LYS C N 1
ATOM 1534 C CA . LYS C 1 40 ? -7.095 -3.456 9.937 1.00 104.71 560 LYS C CA 1
ATOM 1535 C C . LYS C 1 40 ? -7.481 -2.307 10.882 1.00 104.14 560 LYS C C 1
ATOM 1536 O O . LYS C 1 40 ? -7.506 -2.470 12.092 1.00 104.12 560 LYS C O 1
ATOM 1542 N N . ASP C 1 41 ? -7.764 -1.143 10.317 1.00 103.47 561 ASP C N 1
ATOM 1543 C CA . ASP C 1 41 ? -7.957 0.050 11.105 1.00 103.03 561 ASP C CA 1
ATOM 1544 C C . ASP C 1 41 ? -9.397 0.302 11.519 1.00 103.00 561 ASP C C 1
ATOM 1545 O O . ASP C 1 41 ? -9.660 1.154 12.365 1.00 103.25 561 ASP C O 1
ATOM 1550 N N . LYS C 1 42 ? -10.336 -0.430 10.942 1.00 102.84 562 LYS C N 1
ATOM 1551 C CA . LYS C 1 42 ? -11.744 -0.199 11.251 1.00 102.88 562 LYS C CA 1
ATOM 1552 C C . LYS C 1 42 ? -12.215 -1.137 12.357 1.00 102.46 562 LYS C C 1
ATOM 1553 O O . LYS C 1 42 ? -13.402 -1.409 12.471 1.00 102.38 562 LYS C O 1
ATOM 1559 N N . ILE C 1 43 ? -11.294 -1.634 13.177 1.00 102.04 563 ILE C N 1
ATOM 1560 C CA . ILE C 1 43 ? -11.646 -2.643 14.164 1.00 101.56 563 ILE C CA 1
ATOM 1561 C C . ILE C 1 43 ? -10.797 -2.491 15.417 1.00 100.88 563 ILE C C 1
ATOM 1562 O O . ILE C 1 43 ? -9.573 -2.485 15.358 1.00 100.24 563 ILE C O 1
ATOM 1567 N N . SER C 1 44 ? -11.472 -2.316 16.548 1.00 100.57 564 SER C N 1
ATOM 1568 C CA . SER C 1 44 ? -10.818 -1.816 17.752 1.00 100.59 564 SER C CA 1
ATOM 1569 C C . SER C 1 44 ? -9.850 -2.865 18.222 1.00 100.37 564 SER C C 1
ATOM 1570 O O . SER C 1 44 ? -10.211 -4.020 18.316 1.00 100.53 564 SER C O 1
ATOM 1573 N N . PRO C 1 45 ? -8.630 -2.468 18.566 1.00 100.21 565 PRO C N 1
ATOM 1574 C CA . PRO C 1 45 ? -7.600 -3.447 18.787 1.00 100.09 565 PRO C CA 1
ATOM 1575 C C . PRO C 1 45 ? -7.936 -4.371 19.932 1.00 100.00 565 PRO C C 1
ATOM 1576 O O . PRO C 1 45 ? -7.322 -5.417 20.051 1.00 100.15 565 PRO C O 1
ATOM 1580 N N . GLU C 1 46 ? -8.899 -3.998 20.763 1.00 99.97 566 GLU C N 1
ATOM 1581 C CA . GLU C 1 46 ? -9.499 -4.947 21.694 1.00 100.19 566 GLU C CA 1
ATOM 1582 C C . GLU C 1 46 ? -10.111 -6.091 20.904 1.00 100.29 566 GLU C C 1
ATOM 1583 O O . GLU C 1 46 ? -9.586 -7.176 20.888 1.00 100.61 566 GLU C O 1
ATOM 1589 N N . ASP C 1 47 ? -11.200 -5.823 20.208 1.00 100.44 567 ASP C N 1
ATOM 1590 C CA . ASP C 1 47 ? -11.857 -6.835 19.393 1.00 100.52 567 ASP C CA 1
ATOM 1591 C C . ASP C 1 47 ? -10.836 -7.585 18.539 1.00 100.67 567 ASP C C 1
ATOM 1592 O O . ASP C 1 47 ? -10.959 -8.775 18.334 1.00 100.59 567 ASP C O 1
ATOM 1597 N N . LYS C 1 48 ? -9.821 -6.880 18.065 1.00 101.35 568 LYS C N 1
ATOM 1598 C CA . LYS C 1 48 ? -8.802 -7.463 17.210 1.00 101.99 568 LYS C CA 1
ATOM 1599 C C . LYS C 1 48 ? -8.073 -8.537 17.950 1.00 102.28 568 LYS C C 1
ATOM 1600 O O . LYS C 1 48 ? -7.819 -9.600 17.417 1.00 102.58 568 LYS C O 1
ATOM 1606 N N . LYS C 1 49 ? -7.723 -8.252 19.187 1.00 102.85 569 LYS C N 1
ATOM 1607 C CA . LYS C 1 49 ? -7.043 -9.240 20.021 1.00 103.34 569 LYS C CA 1
ATOM 1608 C C . LYS C 1 49 ? -7.954 -10.434 20.315 1.00 103.47 569 LYS C C 1
ATOM 1609 O O . LYS C 1 49 ? -7.512 -11.577 20.285 1.00 103.61 569 LYS C O 1
ATOM 1615 N N . LYS C 1 50 ? -9.218 -10.149 20.610 1.00 103.52 570 LYS C N 1
ATOM 1616 C CA . LYS C 1 50 ? -10.167 -11.162 21.045 1.00 103.74 570 LYS C CA 1
ATOM 1617 C C . LYS C 1 50 ? -10.343 -12.165 19.943 1.00 103.70 570 LYS C C 1
ATOM 1618 O O . LYS C 1 50 ? -10.338 -13.376 20.173 1.00 103.82 570 LYS C O 1
ATOM 1624 N N . ILE C 1 51 ? -10.493 -11.642 18.735 1.00 103.75 571 ILE C N 1
ATOM 1625 C CA . ILE C 1 51 ? -10.526 -12.466 17.536 1.00 103.75 571 ILE C CA 1
ATOM 1626 C C . ILE C 1 51 ? -9.227 -13.233 17.367 1.00 103.71 571 ILE C C 1
ATOM 1627 O O . ILE C 1 51 ? -9.238 -14.428 17.163 1.00 103.62 571 ILE C O 1
ATOM 1632 N N . GLU C 1 52 ? -8.098 -12.554 17.444 1.00 103.89 572 GLU C N 1
ATOM 1633 C CA . GLU C 1 52 ? -6.851 -13.247 17.217 1.00 104.27 572 GLU C CA 1
ATOM 1634 C C . GLU C 1 52 ? -6.710 -14.380 18.223 1.00 103.79 572 GLU C C 1
ATOM 1635 O O . GLU C 1 52 ? -6.280 -15.457 17.854 1.00 103.86 572 GLU C O 1
ATOM 1641 N N . ASP C 1 53 ? -7.096 -14.137 19.480 1.00 103.38 573 ASP C N 1
ATOM 1642 C CA . ASP C 1 53 ? -6.916 -15.108 20.569 1.00 102.93 573 ASP C CA 1
ATOM 1643 C C . ASP C 1 53 ? -7.804 -16.343 20.386 1.00 102.87 573 ASP C C 1
ATOM 1644 O O . ASP C 1 53 ? -7.307 -17.463 20.446 1.00 103.08 573 ASP C O 1
ATOM 1649 N N . LYS C 1 54 ? -9.103 -16.155 20.149 1.00 102.52 574 LYS C N 1
ATOM 1650 C CA . LYS C 1 54 ? -9.992 -17.307 19.855 1.00 102.25 574 LYS C CA 1
ATOM 1651 C C . LYS C 1 54 ? -9.504 -18.059 18.630 1.00 101.97 574 LYS C C 1
ATOM 1652 O O . LYS C 1 54 ? -9.449 -19.282 18.622 1.00 101.60 574 LYS C O 1
ATOM 1658 N N . CYS C 1 55 ? -9.167 -17.315 17.585 1.00 102.06 575 CYS C N 1
ATOM 1659 C CA . CYS C 1 55 ? -8.724 -17.929 16.371 1.00 102.46 575 CYS C CA 1
ATOM 1660 C C . CYS C 1 55 ? -7.486 -18.759 16.678 1.00 102.93 575 CYS C C 1
ATOM 1661 O O . CYS C 1 55 ? -7.511 -19.985 16.590 1.00 103.12 575 CYS C O 1
ATOM 1664 N N . ASP C 1 56 ? -6.420 -18.108 17.098 1.00 103.46 576 ASP C N 1
ATOM 1665 C CA . ASP C 1 56 ? -5.208 -18.832 17.427 1.00 104.00 576 ASP C CA 1
ATOM 1666 C C . ASP C 1 56 ? -5.491 -20.093 18.269 1.00 104.21 576 ASP C C 1
ATOM 1667 O O . ASP C 1 56 ? -4.953 -21.190 17.982 1.00 104.20 576 ASP C O 1
ATOM 1672 N N . GLU C 1 57 ? -6.327 -19.933 19.303 1.00 104.31 577 GLU C N 1
ATOM 1673 C CA . GLU C 1 57 ? -6.707 -21.051 20.192 1.00 104.38 577 GLU C CA 1
ATOM 1674 C C . GLU C 1 57 ? -7.279 -22.202 19.397 1.00 103.58 577 GLU C C 1
ATOM 1675 O O . GLU C 1 57 ? -6.721 -23.300 19.400 1.00 103.71 577 GLU C O 1
ATOM 1681 N N . ILE C 1 58 ? -8.391 -21.934 18.714 1.00 102.60 578 ILE C N 1
ATOM 1682 C CA . ILE C 1 58 ? -9.117 -22.975 18.013 1.00 102.07 578 ILE C CA 1
ATOM 1683 C C . ILE C 1 58 ? -8.203 -23.661 17.048 1.00 102.04 578 ILE C C 1
ATOM 1684 O O . ILE C 1 58 ? -8.102 -24.862 17.037 1.00 102.13 578 ILE C O 1
ATOM 1689 N N . LEU C 1 59 ? -7.499 -22.891 16.251 1.00 102.17 579 LEU C N 1
ATOM 1690 C CA . LEU C 1 59 ? -6.539 -23.478 15.337 1.00 102.18 579 LEU C CA 1
ATOM 1691 C C . LEU C 1 59 ? -5.579 -24.458 16.070 1.00 102.01 579 LEU C C 1
ATOM 1692 O O . LEU C 1 59 ? -5.340 -25.581 15.599 1.00 101.71 579 LEU C O 1
ATOM 1697 N N . LYS C 1 60 ? -5.068 -24.063 17.232 1.00 101.72 580 LYS C N 1
ATOM 1698 C CA . LYS C 1 60 ? -4.242 -24.988 17.989 1.00 101.83 580 LYS C CA 1
ATOM 1699 C C . LYS C 1 60 ? -5.042 -26.274 18.315 1.00 101.83 580 LYS C C 1
ATOM 1700 O O . LYS C 1 60 ? -4.543 -27.409 18.169 1.00 102.23 580 LYS C O 1
ATOM 1706 N N . TRP C 1 61 ? -6.270 -26.101 18.776 1.00 101.26 581 TRP C N 1
ATOM 1707 C CA . TRP C 1 61 ? -7.080 -27.243 19.105 1.00 101.04 581 TRP C CA 1
ATOM 1708 C C . TRP C 1 61 ? -7.211 -28.115 17.879 1.00 101.05 581 TRP C C 1
ATOM 1709 O O . TRP C 1 61 ? -6.850 -29.284 17.899 1.00 100.30 581 TRP C O 1
ATOM 1720 N N . LEU C 1 62 ? -7.706 -27.509 16.805 1.00 101.84 582 LEU C N 1
ATOM 1721 C CA . LEU C 1 62 ? -7.939 -28.180 15.519 1.00 102.46 582 LEU C CA 1
ATOM 1722 C C . LEU C 1 62 ? -6.734 -28.965 15.116 1.00 103.40 582 LEU C C 1
ATOM 1723 O O . LEU C 1 62 ? -6.854 -30.094 14.588 1.00 103.93 582 LEU C O 1
ATOM 1728 N N . ASP C 1 63 ? -5.580 -28.346 15.363 1.00 104.03 583 ASP C N 1
ATOM 1729 C CA . ASP C 1 63 ? -4.299 -28.956 15.068 1.00 104.34 583 ASP C CA 1
ATOM 1730 C C . ASP C 1 63 ? -4.032 -30.190 15.851 1.00 104.30 583 ASP C C 1
ATOM 1731 O O . ASP C 1 63 ? -3.520 -31.152 15.317 1.00 104.32 583 ASP C O 1
ATOM 1736 N N . SER C 1 64 ? -4.353 -30.161 17.130 1.00 104.55 584 SER C N 1
ATOM 1737 C CA . SER C 1 64 ? -4.095 -31.324 17.957 1.00 104.69 584 SER C CA 1
ATOM 1738 C C . SER C 1 64 ? -5.098 -32.445 17.776 1.00 104.32 584 SER C C 1
ATOM 1739 O O . SER C 1 64 ? -4.966 -33.489 18.436 1.00 104.29 584 SER C O 1
ATOM 1742 N N . ASN C 1 65 ? -6.082 -32.236 16.903 1.00 104.11 585 ASN C N 1
ATOM 1743 C CA . ASN C 1 65 ? -7.308 -33.008 16.972 1.00 104.47 585 ASN C CA 1
ATOM 1744 C C . ASN C 1 65 ? -7.944 -33.553 15.717 1.00 105.02 585 ASN C C 1
ATOM 1745 O O . ASN C 1 65 ? -8.582 -34.608 15.751 1.00 104.88 585 ASN C O 1
ATOM 1750 N N . GLN C 1 66 ? -7.851 -32.826 14.629 1.00 105.71 586 GLN C N 1
ATOM 1751 C CA . GLN C 1 66 ? -8.340 -33.350 13.362 1.00 106.74 586 GLN C CA 1
ATOM 1752 C C . GLN C 1 66 ? -9.506 -34.438 13.391 1.00 106.82 586 GLN C C 1
ATOM 1753 O O . GLN C 1 66 ? -9.894 -34.949 12.324 1.00 107.04 586 GLN C O 1
ATOM 1759 N N . THR C 1 67 ? -10.117 -34.724 14.554 1.00 106.67 587 THR C N 1
ATOM 1760 C CA . THR C 1 67 ? -11.246 -35.667 14.602 1.00 106.83 587 THR C CA 1
ATOM 1761 C C . THR C 1 67 ? -12.255 -35.542 15.721 1.00 106.70 587 THR C C 1
ATOM 1762 O O . THR C 1 67 ? -13.423 -35.897 15.531 1.00 106.83 587 THR C O 1
ATOM 1766 N N . ALA C 1 68 ? -11.806 -35.094 16.888 1.00 106.41 588 ALA C N 1
ATOM 1767 C CA . ALA C 1 68 ? -12.549 -35.316 18.135 1.00 106.49 588 ALA C CA 1
ATOM 1768 C C . ALA C 1 68 ? -14.103 -35.150 18.091 1.00 106.29 588 ALA C C 1
ATOM 1769 O O . ALA C 1 68 ? -14.601 -34.138 17.580 1.00 105.92 588 ALA C O 1
ATOM 1771 N N . GLU C 1 69 ? -14.810 -36.136 18.688 1.00 106.22 589 GLU C N 1
ATOM 1772 C CA . GLU C 1 69 ? -16.279 -36.299 18.662 1.00 106.28 589 GLU C CA 1
ATOM 1773 C C . GLU C 1 69 ? -17.011 -34.968 18.583 1.00 106.57 589 GLU C C 1
ATOM 1774 O O . GLU C 1 69 ? -16.672 -34.010 19.271 1.00 106.47 589 GLU C O 1
ATOM 1780 N N . LYS C 1 70 ? -18.025 -34.915 17.730 1.00 106.97 590 LYS C N 1
ATOM 1781 C CA . LYS C 1 70 ? -18.570 -33.639 17.283 1.00 107.29 590 LYS C CA 1
ATOM 1782 C C . LYS C 1 70 ? -19.279 -32.917 18.400 1.00 106.86 590 LYS C C 1
ATOM 1783 O O . LYS C 1 70 ? -19.089 -31.727 18.598 1.00 106.15 590 LYS C O 1
ATOM 1789 N N . GLU C 1 71 ? -20.086 -33.677 19.132 1.00 107.11 591 GLU C N 1
ATOM 1790 C CA . GLU C 1 71 ? -21.001 -33.155 20.149 1.00 107.30 591 GLU C CA 1
ATOM 1791 C C . GLU C 1 71 ? -20.285 -32.166 21.081 1.00 107.05 591 GLU C C 1
ATOM 1792 O O . GLU C 1 71 ? -20.547 -32.155 22.286 1.00 107.11 591 GLU C O 1
ATOM 1798 N N . GLU C 1 72 ? -19.432 -31.314 20.504 1.00 106.77 592 GLU C N 1
ATOM 1799 C CA . GLU C 1 72 ? -18.462 -30.495 21.252 1.00 107.00 592 GLU C CA 1
ATOM 1800 C C . GLU C 1 72 ? -17.435 -29.841 20.344 1.00 106.40 592 GLU C C 1
ATOM 1801 O O . GLU C 1 72 ? -16.958 -28.727 20.606 1.00 106.40 592 GLU C O 1
ATOM 1807 N N . PHE C 1 73 ? -17.047 -30.542 19.294 1.00 105.82 593 PHE C N 1
ATOM 1808 C CA . PHE C 1 73 ? -16.372 -29.865 18.213 1.00 105.57 593 PHE C CA 1
ATOM 1809 C C . PHE C 1 73 ? -17.197 -28.620 17.900 1.00 105.51 593 PHE C C 1
ATOM 1810 O O . PHE C 1 73 ? -16.660 -27.538 17.656 1.00 105.11 593 PHE C O 1
ATOM 1818 N N . GLU C 1 74 ? -18.516 -28.806 17.911 1.00 105.63 594 GLU C N 1
ATOM 1819 C CA . GLU C 1 74 ? -19.457 -27.709 17.791 1.00 105.78 594 GLU C CA 1
ATOM 1820 C C . GLU C 1 74 ? -19.236 -26.634 18.859 1.00 105.92 594 GLU C C 1
ATOM 1821 O O . GLU C 1 74 ? -19.157 -25.452 18.518 1.00 105.90 594 GLU C O 1
ATOM 1827 N N . HIS C 1 75 ? -19.133 -27.026 20.134 1.00 106.22 595 HIS C N 1
ATOM 1828 C CA . HIS C 1 75 ? -18.816 -26.057 21.203 1.00 106.17 595 HIS C CA 1
ATOM 1829 C C . HIS C 1 75 ? -17.738 -25.144 20.681 1.00 105.96 595 HIS C C 1
ATOM 1830 O O . HIS C 1 75 ? -17.922 -23.930 20.635 1.00 106.02 595 HIS C O 1
ATOM 1837 N N . GLN C 1 76 ? -16.631 -25.744 20.250 1.00 105.71 596 GLN C N 1
ATOM 1838 C CA . GLN C 1 76 ? -15.470 -24.970 19.815 1.00 105.57 596 GLN C CA 1
ATOM 1839 C C . GLN C 1 76 ? -15.799 -23.997 18.665 1.00 105.26 596 GLN C C 1
ATOM 1840 O O . GLN C 1 76 ? -15.246 -22.907 18.567 1.00 104.84 596 GLN C O 1
ATOM 1846 N N . GLN C 1 77 ? -16.713 -24.404 17.801 1.00 105.31 597 GLN C N 1
ATOM 1847 C CA . GLN C 1 77 ? -17.114 -23.573 16.692 1.00 105.36 597 GLN C CA 1
ATOM 1848 C C . GLN C 1 77 ? -17.933 -22.450 17.244 1.00 105.04 597 GLN C C 1
ATOM 1849 O O . GLN C 1 77 ? -17.528 -21.316 17.181 1.00 104.65 597 GLN C O 1
ATOM 1855 N N . LYS C 1 78 ? -19.068 -22.793 17.835 1.00 105.28 598 LYS C N 1
ATOM 1856 C CA . LYS C 1 78 ? -20.006 -21.803 18.326 1.00 105.86 598 LYS C CA 1
ATOM 1857 C C . LYS C 1 78 ? -19.332 -20.804 19.246 1.00 105.56 598 LYS C C 1
ATOM 1858 O O . LYS C 1 78 ? -19.647 -19.618 19.207 1.00 105.65 598 LYS C O 1
ATOM 1864 N N . ASP C 1 79 ? -18.397 -21.286 20.058 1.00 105.34 599 ASP C N 1
ATOM 1865 C CA . ASP C 1 79 ? -17.583 -20.416 20.899 1.00 105.01 599 ASP C CA 1
ATOM 1866 C C . ASP C 1 79 ? -17.070 -19.283 20.026 1.00 104.31 599 ASP C C 1
ATOM 1867 O O . ASP C 1 79 ? -17.327 -18.121 20.312 1.00 104.63 599 ASP C O 1
ATOM 1872 N N . LEU C 1 80 ? -16.384 -19.624 18.937 1.00 103.22 600 LEU C N 1
ATOM 1873 C CA . LEU C 1 80 ? -15.780 -18.610 18.070 1.00 102.19 600 LEU C CA 1
ATOM 1874 C C . LEU C 1 80 ? -16.811 -17.846 17.248 1.00 101.06 600 LEU C C 1
ATOM 1875 O O . LEU C 1 80 ? -16.670 -16.657 17.032 1.00 100.89 600 LEU C O 1
ATOM 1880 N N . GLU C 1 81 ? -17.835 -18.527 16.760 1.00 99.82 601 GLU C N 1
ATOM 1881 C CA . GLU C 1 81 ? -18.898 -17.832 16.057 1.00 99.07 601 GLU C CA 1
ATOM 1882 C C . GLU C 1 81 ? -19.408 -16.705 16.940 1.00 97.53 601 GLU C C 1
ATOM 1883 O O . GLU C 1 81 ? -19.521 -15.556 16.491 1.00 97.38 601 GLU C O 1
ATOM 1889 N N . GLY C 1 82 ? -19.687 -17.042 18.199 1.00 95.82 602 GLY C N 1
ATOM 1890 C CA . GLY C 1 82 ? -20.193 -16.084 19.190 1.00 94.63 602 GLY C CA 1
ATOM 1891 C C . GLY C 1 82 ? -19.402 -14.792 19.323 1.00 93.48 602 GLY C C 1
ATOM 1892 O O . GLY C 1 82 ? -19.975 -13.725 19.554 1.00 92.94 602 GLY C O 1
ATOM 1893 N N . LEU C 1 83 ? -18.078 -14.903 19.202 1.00 92.54 603 LEU C N 1
ATOM 1894 C CA . LEU C 1 83 ? -17.202 -13.740 19.120 1.00 91.93 603 LEU C CA 1
ATOM 1895 C C . LEU C 1 83 ? -17.316 -13.064 17.763 1.00 92.49 603 LEU C C 1
ATOM 1896 O O . LEU C 1 83 ? -17.832 -11.959 17.659 1.00 92.84 603 LEU C O 1
ATOM 1901 N N . ALA C 1 84 ? -16.821 -13.727 16.723 1.00 93.19 604 ALA C N 1
ATOM 1902 C CA . ALA C 1 84 ? -16.723 -13.132 15.398 1.00 94.09 604 ALA C CA 1
ATOM 1903 C C . ALA C 1 84 ? -17.949 -12.315 14.992 1.00 95.02 604 ALA C C 1
ATOM 1904 O O . ALA C 1 84 ? -17.885 -11.093 14.828 1.00 94.74 604 ALA C O 1
ATOM 1906 N N . ASN C 1 85 ? -19.066 -13.001 14.843 1.00 96.49 605 ASN C N 1
ATOM 1907 C CA . ASN C 1 85 ? -20.145 -12.453 14.065 1.00 98.07 605 ASN C CA 1
ATOM 1908 C C . ASN C 1 85 ? -20.509 -11.041 14.485 1.00 99.05 605 ASN C C 1
ATOM 1909 O O . ASN C 1 85 ? -20.481 -10.133 13.644 1.00 99.34 605 ASN C O 1
ATOM 1914 N N . PRO C 1 86 ? -20.805 -10.831 15.774 1.00 100.31 606 PRO C N 1
ATOM 1915 C CA . PRO C 1 86 ? -21.058 -9.455 16.273 1.00 101.07 606 PRO C CA 1
ATOM 1916 C C . PRO C 1 86 ? -19.992 -8.414 15.935 1.00 101.46 606 PRO C C 1
ATOM 1917 O O . PRO C 1 86 ? -20.335 -7.280 15.631 1.00 101.38 606 PRO C O 1
ATOM 1921 N N . ILE C 1 87 ? -18.723 -8.814 15.992 1.00 102.11 607 ILE C N 1
ATOM 1922 C CA . ILE C 1 87 ? -17.590 -7.929 15.714 1.00 102.47 607 ILE C CA 1
ATOM 1923 C C . ILE C 1 87 ? -17.586 -7.576 14.245 1.00 102.57 607 ILE C C 1
ATOM 1924 O O . ILE C 1 87 ? -17.640 -6.396 13.869 1.00 102.28 607 ILE C O 1
ATOM 1929 N N . ILE C 1 88 ? -17.535 -8.613 13.419 1.00 102.88 608 ILE C N 1
ATOM 1930 C CA . ILE C 1 88 ? -17.467 -8.412 11.990 1.00 103.42 608 ILE C CA 1
ATOM 1931 C C . ILE C 1 88 ? -18.796 -7.866 11.407 1.00 104.15 608 ILE C C 1
ATOM 1932 O O . ILE C 1 88 ? -18.817 -7.313 10.309 1.00 104.29 608 ILE C O 1
ATOM 1937 N N . SER C 1 89 ? -19.903 -8.001 12.124 1.00 104.87 609 SER C N 1
ATOM 1938 C CA . SER C 1 89 ? -21.117 -7.316 11.701 1.00 105.51 609 SER C CA 1
ATOM 1939 C C . SER C 1 89 ? -20.852 -5.839 11.686 1.00 106.18 609 SER C C 1
ATOM 1940 O O . SER C 1 89 ? -20.922 -5.210 10.631 1.00 106.53 609 SER C O 1
ATOM 1943 N N . LYS C 1 90 ? -20.554 -5.296 12.870 1.00 106.85 610 LYS C N 1
ATOM 1944 C CA . LYS C 1 90 ? -20.157 -3.886 13.032 1.00 107.37 610 LYS C CA 1
ATOM 1945 C C . LYS C 1 90 ? -19.079 -3.519 12.020 1.00 107.21 610 LYS C C 1
ATOM 1946 O O . LYS C 1 90 ? -19.112 -2.404 11.451 1.00 107.17 610 LYS C O 1
ATOM 1952 N N . LEU C 1 91 ? -18.129 -4.442 11.809 1.00 106.85 611 LEU C N 1
ATOM 1953 C CA . LEU C 1 91 ? -17.073 -4.191 10.852 1.00 106.87 611 LEU C CA 1
ATOM 1954 C C . LEU C 1 91 ? -17.637 -3.877 9.480 1.00 107.28 611 LEU C C 1
ATOM 1955 O O . LEU C 1 91 ? -17.218 -2.881 8.896 1.00 107.82 611 LEU C O 1
ATOM 1960 N N . TYR C 1 92 ? -18.592 -4.642 8.948 1.00 107.58 612 TYR C N 1
ATOM 1961 C CA . TYR C 1 92 ? -19.193 -4.185 7.682 1.00 108.03 612 TYR C CA 1
ATOM 1962 C C . TYR C 1 92 ? -20.014 -2.939 7.913 1.00 108.03 612 TYR C C 1
ATOM 1963 O O . TYR C 1 92 ? -21.241 -2.941 7.851 1.00 107.80 612 TYR C O 1
ATOM 1972 N N . GLN C 1 93 ? -19.257 -1.909 8.285 1.00 108.29 613 GLN C N 1
ATOM 1973 C CA . GLN C 1 93 ? -19.572 -0.523 8.082 1.00 108.67 613 GLN C CA 1
ATOM 1974 C C . GLN C 1 93 ? -18.534 -0.056 7.039 1.00 108.77 613 GLN C C 1
ATOM 1975 O O . GLN C 1 93 ? -17.579 0.661 7.366 1.00 108.98 613 GLN C O 1
ATOM 1981 N N . SER C 1 94 ? -18.714 -0.559 5.804 1.00 108.64 614 SER C N 1
ATOM 1982 C CA . SER C 1 94 ? -18.096 -0.023 4.578 1.00 108.38 614 SER C CA 1
ATOM 1983 C C . SER C 1 94 ? -18.823 1.253 4.173 1.00 108.39 614 SER C C 1
ATOM 1984 O O . SER C 1 94 ? -18.204 2.271 3.861 1.00 108.43 614 SER C O 1
ATOM 1987 N N . GLY D 1 13 ? 11.990 -21.382 7.855 1.00 101.71 533 GLY D N 1
ATOM 1988 C CA . GLY D 1 13 ? 10.851 -21.740 6.921 1.00 101.61 533 GLY D CA 1
ATOM 1989 C C . GLY D 1 13 ? 11.025 -23.069 6.172 1.00 101.27 533 GLY D C 1
ATOM 1990 O O . GLY D 1 13 ? 11.851 -23.146 5.253 1.00 101.34 533 GLY D O 1
ATOM 1991 N N . LEU D 1 14 ? 10.289 -24.130 6.509 1.00 100.75 534 LEU D N 1
ATOM 1992 C CA . LEU D 1 14 ? 9.193 -24.206 7.493 1.00 100.42 534 LEU D CA 1
ATOM 1993 C C . LEU D 1 14 ? 7.929 -23.563 6.991 1.00 100.12 534 LEU D C 1
ATOM 1994 O O . LEU D 1 14 ? 7.715 -22.369 7.105 1.00 99.47 534 LEU D O 1
ATOM 1999 N N . VAL D 1 15 ? 7.093 -24.425 6.436 1.00 100.42 535 VAL D N 1
ATOM 2000 C CA . VAL D 1 15 ? 5.838 -24.054 5.807 1.00 100.53 535 VAL D CA 1
ATOM 2001 C C . VAL D 1 15 ? 4.888 -23.420 6.787 1.00 101.33 535 VAL D C 1
ATOM 2002 O O . VAL D 1 15 ? 4.855 -23.836 7.948 1.00 101.73 535 VAL D O 1
ATOM 2006 N N . PRO D 1 16 ? 4.086 -22.440 6.321 1.00 102.16 536 PRO D N 1
ATOM 2007 C CA . PRO D 1 16 ? 3.086 -21.812 7.144 1.00 102.66 536 PRO D CA 1
ATOM 2008 C C . PRO D 1 16 ? 1.755 -22.407 6.814 1.00 103.05 536 PRO D C 1
ATOM 2009 O O . PRO D 1 16 ? 1.637 -23.164 5.862 1.00 103.24 536 PRO D O 1
ATOM 2013 N N . ARG D 1 17 ? 0.746 -22.038 7.571 1.00 103.49 537 ARG D N 1
ATOM 2014 C CA . ARG D 1 17 ? -0.485 -22.777 7.519 1.00 103.95 537 ARG D CA 1
ATOM 2015 C C . ARG D 1 17 ? -1.064 -22.779 6.127 1.00 103.29 537 ARG D C 1
ATOM 2016 O O . ARG D 1 17 ? -1.384 -23.839 5.597 1.00 102.48 537 ARG D O 1
ATOM 2024 N N . GLY D 1 18 ? -1.216 -21.600 5.544 1.00 102.92 538 GLY D N 1
ATOM 2025 C CA . GLY D 1 18 ? -1.789 -21.541 4.225 1.00 103.09 538 GLY D CA 1
ATOM 2026 C C . GLY D 1 18 ? -1.475 -22.797 3.400 1.00 102.96 538 GLY D C 1
ATOM 2027 O O . GLY D 1 18 ? -2.360 -23.582 3.014 1.00 103.13 538 GLY D O 1
ATOM 2028 N N . SER D 1 19 ? -0.196 -23.015 3.155 1.00 102.71 539 SER D N 1
ATOM 2029 C CA . SER D 1 19 ? 0.218 -24.088 2.285 1.00 102.38 539 SER D CA 1
ATOM 2030 C C . SER D 1 19 ? -0.354 -25.380 2.825 1.00 102.02 539 SER D C 1
ATOM 2031 O O . SER D 1 19 ? -0.952 -26.166 2.112 1.00 101.66 539 SER D O 1
ATOM 2034 N N . HIS D 1 20 ? -0.235 -25.563 4.122 1.00 101.84 540 HIS D N 1
ATOM 2035 C CA . HIS D 1 20 ? -0.792 -26.754 4.739 1.00 102.17 540 HIS D CA 1
ATOM 2036 C C . HIS D 1 20 ? -2.288 -26.971 4.436 1.00 101.27 540 HIS D C 1
ATOM 2037 O O . HIS D 1 20 ? -2.739 -28.074 4.272 1.00 101.42 540 HIS D O 1
ATOM 2044 N N . MET D 1 21 ? -3.067 -25.915 4.406 1.00 100.56 541 MET D N 1
ATOM 2045 C CA . MET D 1 21 ? -4.468 -26.086 4.145 1.00 99.48 541 MET D CA 1
ATOM 2046 C C . MET D 1 21 ? -4.535 -26.419 2.681 1.00 100.19 541 MET D C 1
ATOM 2047 O O . MET D 1 21 ? -5.295 -27.285 2.269 1.00 100.59 541 MET D O 1
ATOM 2052 N N . GLY D 1 22 ? -3.691 -25.754 1.897 1.00 100.42 542 GLY D N 1
ATOM 2053 C CA . GLY D 1 22 ? -3.688 -25.910 0.438 1.00 100.37 542 GLY D CA 1
ATOM 2054 C C . GLY D 1 22 ? -3.495 -27.341 0.004 1.00 100.16 542 GLY D C 1
ATOM 2055 O O . GLY D 1 22 ? -4.173 -27.831 -0.859 1.00 99.56 542 GLY D O 1
ATOM 2056 N N . LEU D 1 23 ? -2.571 -28.036 0.621 1.00 100.42 543 LEU D N 1
ATOM 2057 C CA . LEU D 1 23 ? -2.366 -29.392 0.214 1.00 100.91 543 LEU D CA 1
ATOM 2058 C C . LEU D 1 23 ? -3.546 -30.195 0.692 1.00 101.44 543 LEU D C 1
ATOM 2059 O O . LEU D 1 23 ? -4.214 -30.836 -0.102 1.00 101.97 543 LEU D O 1
ATOM 2064 N N . GLU D 1 24 ? -3.828 -30.148 1.988 1.00 101.88 544 GLU D N 1
ATOM 2065 C CA . GLU D 1 24 ? -4.987 -30.875 2.535 1.00 102.12 544 GLU D CA 1
ATOM 2066 C C . GLU D 1 24 ? -6.130 -30.718 1.543 1.00 102.61 544 GLU D C 1
ATOM 2067 O O . GLU D 1 24 ? -6.757 -31.693 1.156 1.00 102.64 544 GLU D O 1
ATOM 2073 N N . SER D 1 25 ? -6.352 -29.484 1.093 1.00 103.01 545 SER D N 1
ATOM 2074 C CA . SER D 1 25 ? -7.465 -29.183 0.193 1.00 103.31 545 SER D CA 1
ATOM 2075 C C . SER D 1 25 ? -7.396 -29.910 -1.158 1.00 103.35 545 SER D C 1
ATOM 2076 O O . SER D 1 25 ? -8.303 -30.680 -1.495 1.00 103.83 545 SER D O 1
ATOM 2079 N N . TYR D 1 26 ? -6.344 -29.661 -1.930 1.00 103.30 546 TYR D N 1
ATOM 2080 C CA . TYR D 1 26 ? -6.050 -30.467 -3.122 1.00 103.32 546 TYR D CA 1
ATOM 2081 C C . TYR D 1 26 ? -6.336 -31.948 -2.834 1.00 102.71 546 TYR D C 1
ATOM 2082 O O . TYR D 1 26 ? -7.307 -32.508 -3.341 1.00 102.48 546 TYR D O 1
ATOM 2091 N N . ALA D 1 27 ? -5.525 -32.555 -1.972 1.00 101.99 547 ALA D N 1
ATOM 2092 C CA . ALA D 1 27 ? -5.694 -33.941 -1.606 1.00 101.57 547 ALA D CA 1
ATOM 2093 C C . ALA D 1 27 ? -7.140 -34.248 -1.387 1.00 101.22 547 ALA D C 1
ATOM 2094 O O . ALA D 1 27 ? -7.641 -35.219 -1.892 1.00 101.59 547 ALA D O 1
ATOM 2096 N N . PHE D 1 28 ? -7.817 -33.413 -0.628 1.00 101.10 548 PHE D N 1
ATOM 2097 C CA . PHE D 1 28 ? -9.178 -33.701 -0.251 1.00 101.21 548 PHE D CA 1
ATOM 2098 C C . PHE D 1 28 ? -10.062 -33.775 -1.433 1.00 101.31 548 PHE D C 1
ATOM 2099 O O . PHE D 1 28 ? -10.941 -34.626 -1.500 1.00 101.39 548 PHE D O 1
ATOM 2107 N N . ASN D 1 29 ? -9.828 -32.863 -2.362 1.00 101.34 549 ASN D N 1
ATOM 2108 C CA . ASN D 1 29 ? -10.705 -32.683 -3.500 1.00 101.45 549 ASN D CA 1
ATOM 2109 C C . ASN D 1 29 ? -10.541 -33.694 -4.585 1.00 101.36 549 ASN D C 1
ATOM 2110 O O . ASN D 1 29 ? -11.517 -34.208 -5.108 1.00 101.19 549 ASN D O 1
ATOM 2115 N N . LEU D 1 30 ? -9.301 -33.945 -4.954 1.00 101.58 550 LEU D N 1
ATOM 2116 C CA . LEU D 1 30 ? -9.042 -35.069 -5.787 1.00 101.93 550 LEU D CA 1
ATOM 2117 C C . LEU D 1 30 ? -9.940 -36.178 -5.286 1.00 102.45 550 LEU D C 1
ATOM 2118 O O . LEU D 1 30 ? -10.663 -36.793 -6.062 1.00 102.86 550 LEU D O 1
ATOM 2123 N N . LYS D 1 31 ? -9.932 -36.439 -3.988 1.00 102.82 551 LYS D N 1
ATOM 2124 C CA . LYS D 1 31 ? -10.764 -37.531 -3.498 1.00 103.42 551 LYS D CA 1
ATOM 2125 C C . LYS D 1 31 ? -12.214 -37.315 -3.887 1.00 103.63 551 LYS D C 1
ATOM 2126 O O . LYS D 1 31 ? -12.760 -38.145 -4.597 1.00 103.67 551 LYS D O 1
ATOM 2132 N N . GLN D 1 32 ? -12.816 -36.193 -3.484 1.00 103.94 552 GLN D N 1
ATOM 2133 C CA . GLN D 1 32 ? -14.248 -35.937 -3.792 1.00 104.29 552 GLN D CA 1
ATOM 2134 C C . GLN D 1 32 ? -14.584 -36.161 -5.250 1.00 103.89 552 GLN D C 1
ATOM 2135 O O . GLN D 1 32 ? -15.650 -36.717 -5.566 1.00 103.81 552 GLN D O 1
ATOM 2141 N N . THR D 1 33 ? -13.680 -35.664 -6.107 1.00 103.57 553 THR D N 1
ATOM 2142 C CA . THR D 1 33 ? -13.804 -35.721 -7.564 1.00 103.40 553 THR D CA 1
ATOM 2143 C C . THR D 1 33 ? -13.893 -37.154 -8.069 1.00 103.92 553 THR D C 1
ATOM 2144 O O . THR D 1 33 ? -14.855 -37.564 -8.700 1.00 103.58 553 THR D O 1
ATOM 2148 N N . ILE D 1 34 ? -12.861 -37.905 -7.753 1.00 104.70 554 ILE D N 1
ATOM 2149 C CA . ILE D 1 34 ? -12.787 -39.328 -8.017 1.00 105.57 554 ILE D CA 1
ATOM 2150 C C . ILE D 1 34 ? -14.035 -40.127 -7.649 1.00 105.74 554 ILE D C 1
ATOM 2151 O O . ILE D 1 34 ? -14.365 -41.122 -8.317 1.00 105.84 554 ILE D O 1
ATOM 2156 N N . GLU D 1 35 ? -14.709 -39.720 -6.578 1.00 105.94 555 GLU D N 1
ATOM 2157 C CA . GLU D 1 35 ? -15.861 -40.479 -6.103 1.00 106.17 555 GLU D CA 1
ATOM 2158 C C . GLU D 1 35 ? -17.147 -39.753 -6.393 1.00 106.08 555 GLU D C 1
ATOM 2159 O O . GLU D 1 35 ? -18.195 -40.191 -5.948 1.00 106.14 555 GLU D O 1
ATOM 2165 N N . ASP D 1 36 ? -17.084 -38.682 -7.178 1.00 106.16 556 ASP D N 1
ATOM 2166 C CA . ASP D 1 36 ? -18.303 -37.996 -7.578 1.00 106.52 556 ASP D CA 1
ATOM 2167 C C . ASP D 1 36 ? -19.108 -38.835 -8.558 1.00 106.48 556 ASP D C 1
ATOM 2168 O O . ASP D 1 36 ? -18.678 -39.066 -9.676 1.00 106.27 556 ASP D O 1
ATOM 2173 N N . GLU D 1 37 ? -20.282 -39.270 -8.136 1.00 106.76 557 GLU D N 1
ATOM 2174 C CA . GLU D 1 37 ? -21.175 -40.010 -9.000 1.00 107.36 557 GLU D CA 1
ATOM 2175 C C . GLU D 1 37 ? -21.097 -39.640 -10.507 1.00 107.19 557 GLU D C 1
ATOM 2176 O O . GLU D 1 37 ? -21.028 -40.535 -11.353 1.00 107.31 557 GLU D O 1
ATOM 2182 N N . LYS D 1 38 ? -21.088 -38.348 -10.844 1.00 106.81 558 LYS D N 1
ATOM 2183 C CA . LYS D 1 38 ? -21.035 -37.917 -12.256 1.00 106.43 558 LYS D CA 1
ATOM 2184 C C . LYS D 1 38 ? -19.687 -38.215 -12.974 1.00 106.26 558 LYS D C 1
ATOM 2185 O O . LYS D 1 38 ? -19.582 -37.993 -14.177 1.00 106.33 558 LYS D O 1
ATOM 2187 N N . LEU D 1 39 ? -18.676 -38.718 -12.247 1.00 106.00 559 LEU D N 1
ATOM 2188 C CA . LEU D 1 39 ? -17.315 -38.991 -12.793 1.00 105.59 559 LEU D CA 1
ATOM 2189 C C . LEU D 1 39 ? -16.721 -40.350 -12.413 1.00 105.07 559 LEU D C 1
ATOM 2190 O O . LEU D 1 39 ? -15.996 -40.961 -13.201 1.00 104.84 559 LEU D O 1
ATOM 2195 N N . LYS D 1 40 ? -16.965 -40.751 -11.168 1.00 104.64 560 LYS D N 1
ATOM 2196 C CA . LYS D 1 40 ? -16.780 -42.110 -10.663 1.00 104.67 560 LYS D CA 1
ATOM 2197 C C . LYS D 1 40 ? -16.465 -43.173 -11.747 1.00 104.15 560 LYS D C 1
ATOM 2198 O O . LYS D 1 40 ? -15.521 -43.959 -11.639 1.00 104.11 560 LYS D O 1
ATOM 2204 N N . ASP D 1 41 ? -17.272 -43.198 -12.791 1.00 103.47 561 ASP D N 1
ATOM 2205 C CA . ASP D 1 41 ? -17.202 -44.259 -13.750 1.00 102.98 561 ASP D CA 1
ATOM 2206 C C . ASP D 1 41 ? -16.288 -43.960 -14.926 1.00 102.91 561 ASP D C 1
ATOM 2207 O O . ASP D 1 41 ? -15.989 -44.845 -15.719 1.00 103.14 561 ASP D O 1
ATOM 2212 N N . LYS D 1 42 ? -15.834 -42.728 -15.056 1.00 102.70 562 LYS D N 1
ATOM 2213 C CA . LYS D 1 42 ? -15.010 -42.373 -16.194 1.00 102.78 562 LYS D CA 1
ATOM 2214 C C . LYS D 1 42 ? -13.542 -42.467 -15.834 1.00 102.35 562 LYS D C 1
ATOM 2215 O O . LYS D 1 42 ? -12.710 -41.823 -16.457 1.00 102.27 562 LYS D O 1
ATOM 2221 N N . ILE D 1 43 ? -13.204 -43.276 -14.839 1.00 101.99 563 ILE D N 1
ATOM 2222 C CA . ILE D 1 43 ? -11.829 -43.320 -14.352 1.00 101.61 563 ILE D CA 1
ATOM 2223 C C . ILE D 1 43 ? -11.455 -44.714 -13.855 1.00 100.83 563 ILE D C 1
ATOM 2224 O O . ILE D 1 43 ? -12.124 -45.301 -13.004 1.00 100.15 563 ILE D O 1
ATOM 2229 N N . SER D 1 44 ? -10.395 -45.258 -14.425 1.00 100.40 564 SER D N 1
ATOM 2230 C CA . SER D 1 44 ? -10.163 -46.677 -14.295 1.00 100.55 564 SER D CA 1
ATOM 2231 C C . SER D 1 44 ? -9.847 -46.956 -12.868 1.00 100.37 564 SER D C 1
ATOM 2232 O O . SER D 1 44 ? -9.045 -46.250 -12.300 1.00 100.48 564 SER D O 1
ATOM 2235 N N . PRO D 1 45 ? -10.426 -48.021 -12.296 1.00 100.29 565 PRO D N 1
ATOM 2236 C CA . PRO D 1 45 ? -10.325 -48.211 -10.865 1.00 100.15 565 PRO D CA 1
ATOM 2237 C C . PRO D 1 45 ? -8.894 -48.406 -10.418 1.00 100.06 565 PRO D C 1
ATOM 2238 O O . PRO D 1 45 ? -8.624 -48.239 -9.235 1.00 100.19 565 PRO D O 1
ATOM 2242 N N . GLU D 1 46 ? -7.994 -48.747 -11.343 1.00 100.01 566 GLU D N 1
ATOM 2243 C CA . GLU D 1 46 ? -6.560 -48.657 -11.074 1.00 100.16 566 GLU D CA 1
ATOM 2244 C C . GLU D 1 46 ? -6.242 -47.217 -10.691 1.00 100.39 566 GLU D C 1
ATOM 2245 O O . GLU D 1 46 ? -6.025 -46.908 -9.523 1.00 100.71 566 GLU D O 1
ATOM 2251 N N . ASP D 1 47 ? -6.284 -46.317 -11.661 1.00 100.52 567 ASP D N 1
ATOM 2252 C CA . ASP D 1 47 ? -6.014 -44.902 -11.390 1.00 100.56 567 ASP D CA 1
ATOM 2253 C C . ASP D 1 47 ? -6.772 -44.412 -10.157 1.00 100.74 567 ASP D C 1
ATOM 2254 O O . ASP D 1 47 ? -6.260 -43.602 -9.398 1.00 100.68 567 ASP D O 1
ATOM 2259 N N . LYS D 1 48 ? -7.984 -44.923 -9.962 1.00 101.45 568 LYS D N 1
ATOM 2260 C CA . LYS D 1 48 ? -8.833 -44.531 -8.838 1.00 102.08 568 LYS D CA 1
ATOM 2261 C C . LYS D 1 48 ? -8.144 -44.885 -7.549 1.00 102.38 568 LYS D C 1
ATOM 2262 O O . LYS D 1 48 ? -8.070 -44.067 -6.639 1.00 102.58 568 LYS D O 1
ATOM 2268 N N . LYS D 1 49 ? -7.619 -46.101 -7.483 1.00 102.82 569 LYS D N 1
ATOM 2269 C CA . LYS D 1 49 ? -6.904 -46.548 -6.297 1.00 103.29 569 LYS D CA 1
ATOM 2270 C C . LYS D 1 49 ? -5.630 -45.727 -6.084 1.00 103.46 569 LYS D C 1
ATOM 2271 O O . LYS D 1 49 ? -5.333 -45.318 -4.963 1.00 103.59 569 LYS D O 1
ATOM 2277 N N . LYS D 1 50 ? -4.898 -45.474 -7.166 1.00 103.51 570 LYS D N 1
ATOM 2278 C CA . LYS D 1 50 ? -3.607 -44.797 -7.099 1.00 103.69 570 LYS D CA 1
ATOM 2279 C C . LYS D 1 50 ? -3.792 -43.419 -6.531 1.00 103.69 570 LYS D C 1
ATOM 2280 O O . LYS D 1 50 ? -3.028 -42.976 -5.681 1.00 103.84 570 LYS D O 1
ATOM 2286 N N . ILE D 1 51 ? -4.823 -42.741 -7.015 1.00 103.76 571 ILE D N 1
ATOM 2287 C CA . ILE D 1 51 ? -5.226 -41.460 -6.465 1.00 103.72 571 ILE D CA 1
ATOM 2288 C C . ILE D 1 51 ? -5.635 -41.581 -5.020 1.00 103.72 571 ILE D C 1
ATOM 2289 O O . ILE D 1 51 ? -5.176 -40.818 -4.192 1.00 103.67 571 ILE D O 1
ATOM 2294 N N . GLU D 1 52 ? -6.497 -42.535 -4.705 1.00 103.96 572 GLU D N 1
ATOM 2295 C CA . GLU D 1 52 ? -6.969 -42.656 -3.326 1.00 104.38 572 GLU D CA 1
ATOM 2296 C C . GLU D 1 52 ? -5.799 -42.918 -2.388 1.00 103.84 572 GLU D C 1
ATOM 2297 O O . GLU D 1 52 ? -5.739 -42.348 -1.309 1.00 104.00 572 GLU D O 1
ATOM 2303 N N . ASP D 1 53 ? -4.857 -43.746 -2.820 1.00 103.29 573 ASP D N 1
ATOM 2304 C CA . ASP D 1 53 ? -3.729 -44.111 -1.985 1.00 102.88 573 ASP D CA 1
ATOM 2305 C C . ASP D 1 53 ? -2.795 -42.934 -1.721 1.00 102.91 573 ASP D C 1
ATOM 2306 O O . ASP D 1 53 ? -2.440 -42.712 -0.569 1.00 103.26 573 ASP D O 1
ATOM 2311 N N . LYS D 1 54 ? -2.388 -42.194 -2.763 1.00 102.56 574 LYS D N 1
ATOM 2312 C CA . LYS D 1 54 ? -1.550 -40.981 -2.574 1.00 102.27 574 LYS D CA 1
ATOM 2313 C C . LYS D 1 54 ? -2.279 -39.968 -1.738 1.00 101.87 574 LYS D C 1
ATOM 2314 O O . LYS D 1 54 ? -1.715 -39.387 -0.840 1.00 101.60 574 LYS D O 1
ATOM 2320 N N . CYS D 1 55 ? -3.539 -39.749 -2.043 1.00 101.91 575 CYS D N 1
ATOM 2321 C CA . CYS D 1 55 ? -4.294 -38.781 -1.303 1.00 102.44 575 CYS D CA 1
ATOM 2322 C C . CYS D 1 55 ? -4.335 -39.188 0.155 1.00 102.89 575 CYS D C 1
ATOM 2323 O O . CYS D 1 55 ? -3.822 -38.481 1.018 1.00 103.04 575 CYS D O 1
ATOM 2326 N N . ASP D 1 56 ? -4.902 -40.347 0.435 1.00 103.42 576 ASP D N 1
ATOM 2327 C CA . ASP D 1 56 ? -4.945 -40.836 1.812 1.00 104.03 576 ASP D CA 1
ATOM 2328 C C . ASP D 1 56 ? -3.597 -40.677 2.538 1.00 104.16 576 ASP D C 1
ATOM 2329 O O . ASP D 1 56 ? -3.542 -40.138 3.648 1.00 104.19 576 ASP D O 1
ATOM 2334 N N . GLU D 1 57 ? -2.522 -41.124 1.891 1.00 104.24 577 GLU D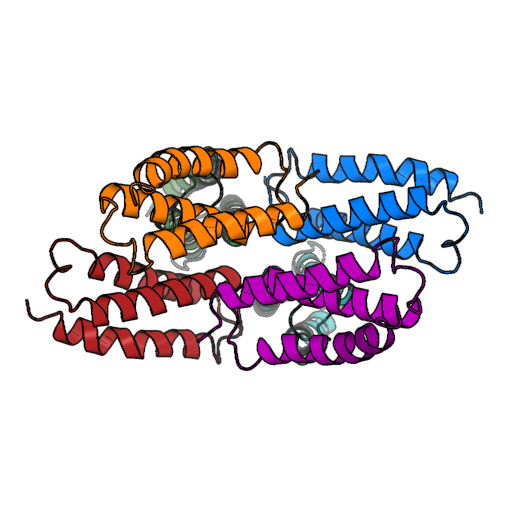 N 1
ATOM 2335 C CA . GLU D 1 57 ? -1.163 -41.020 2.444 1.00 104.38 577 GLU D CA 1
ATOM 2336 C C . GLU D 1 57 ? -0.837 -39.604 2.847 1.00 103.54 577 GLU D C 1
ATOM 2337 O O . GLU D 1 57 ? -0.527 -39.338 4.007 1.00 103.53 577 GLU D O 1
ATOM 2343 N N . ILE D 1 58 ? -0.886 -38.704 1.868 1.00 102.69 578 ILE D N 1
ATOM 2344 C CA . ILE D 1 58 ? -0.486 -37.318 2.093 1.00 102.23 578 ILE D CA 1
ATOM 2345 C C . ILE D 1 58 ? -1.316 -36.709 3.190 1.00 102.21 578 ILE D C 1
ATOM 2346 O O . ILE D 1 58 ? -0.813 -36.069 4.098 1.00 102.25 578 ILE D O 1
ATOM 2351 N N . LEU D 1 59 ? -2.610 -36.907 3.112 1.00 102.31 579 LEU D N 1
ATOM 2352 C CA . LEU D 1 59 ? -3.451 -36.426 4.177 1.00 102.30 579 LEU D CA 1
ATOM 2353 C C . LEU D 1 59 ? -2.921 -36.924 5.551 1.00 102.13 579 LEU D C 1
ATOM 2354 O O . LEU D 1 59 ? -2.748 -36.121 6.500 1.00 101.98 579 LEU D O 1
ATOM 2359 N N . LYS D 1 60 ? -2.591 -38.204 5.652 1.00 101.67 580 LYS D N 1
ATOM 2360 C CA . LYS D 1 60 ? -2.019 -38.674 6.913 1.00 101.84 580 LYS D CA 1
ATOM 2361 C C . LYS D 1 60 ? -0.752 -37.871 7.302 1.00 101.86 580 LYS D C 1
ATOM 2362 O O . LYS D 1 60 ? -0.586 -37.418 8.459 1.00 102.18 580 LYS D O 1
ATOM 2368 N N . TRP D 1 61 ? 0.140 -37.699 6.337 1.00 101.38 581 TRP D N 1
ATOM 2369 C CA . TRP D 1 61 ? 1.359 -36.957 6.587 1.00 101.04 581 TRP D CA 1
ATOM 2370 C C . TRP D 1 61 ? 1.005 -35.584 7.100 1.00 100.92 581 TRP D C 1
ATOM 2371 O O . TRP D 1 61 ? 1.403 -35.180 8.175 1.00 100.08 581 TRP D O 1
ATOM 2382 N N . LEU D 1 62 ? 0.203 -34.893 6.307 1.00 101.91 582 LEU D N 1
ATOM 2383 C CA . LEU D 1 62 ? -0.263 -33.527 6.597 1.00 102.61 582 LEU D CA 1
ATOM 2384 C C . LEU D 1 62 ? -0.796 -33.445 8.004 1.00 103.46 582 LEU D C 1
ATOM 2385 O O . LEU D 1 62 ? -0.534 -32.475 8.751 1.00 103.93 582 LEU D O 1
ATOM 2390 N N . ASP D 1 63 ? -1.543 -34.485 8.344 1.00 104.03 583 ASP D N 1
ATOM 2391 C CA . ASP D 1 63 ? -2.106 -34.602 9.654 1.00 104.34 583 ASP D CA 1
ATOM 2392 C C . ASP D 1 63 ? -1.058 -34.664 10.717 1.00 104.40 583 ASP D C 1
ATOM 2393 O O . ASP D 1 63 ? -1.183 -33.998 11.741 1.00 104.45 583 ASP D O 1
ATOM 2398 N N . SER D 1 64 ? -0.030 -35.470 10.501 1.00 104.62 584 SER D N 1
ATOM 2399 C CA . SER D 1 64 ? 0.983 -35.625 11.531 1.00 104.68 584 SER D CA 1
ATOM 2400 C C . SER D 1 64 ? 1.924 -34.428 11.613 1.00 104.35 584 SER D C 1
ATOM 2401 O O . SER D 1 64 ? 2.811 -34.424 12.457 1.00 104.40 584 SER D O 1
ATOM 2404 N N . ASN D 1 65 ? 1.730 -33.420 10.769 1.00 104.05 585 ASN D N 1
ATOM 2405 C CA . ASN D 1 65 ? 2.797 -32.504 10.494 1.00 104.36 585 ASN D CA 1
ATOM 2406 C C . ASN D 1 65 ? 2.513 -31.023 10.446 1.00 105.12 585 ASN D C 1
ATOM 2407 O O . ASN D 1 65 ? 3.373 -30.201 10.810 1.00 105.16 585 ASN D O 1
ATOM 2412 N N . GLN D 1 66 ? 1.365 -30.639 9.942 1.00 105.76 586 GLN D N 1
ATOM 2413 C CA . GLN D 1 66 ? 1.014 -29.226 9.957 1.00 106.67 586 GLN D CA 1
ATOM 2414 C C . GLN D 1 66 ? 2.157 -28.135 9.926 1.00 106.67 586 GLN D C 1
ATOM 2415 O O . GLN D 1 66 ? 1.836 -26.942 9.986 1.00 106.88 586 GLN D O 1
ATOM 2421 N N . THR D 1 67 ? 3.434 -28.515 9.731 1.00 106.62 587 THR D N 1
ATOM 2422 C CA . THR D 1 67 ? 4.541 -27.535 9.622 1.00 106.81 587 THR D CA 1
ATOM 2423 C C . THR D 1 67 ? 5.798 -27.901 8.857 1.00 106.61 587 THR D C 1
ATOM 2424 O O . THR D 1 67 ? 6.448 -27.009 8.299 1.00 106.71 587 THR D O 1
ATOM 2428 N N . ALA D 1 68 ? 6.159 -29.182 8.871 1.00 106.24 588 ALA D N 1
ATOM 2429 C CA . ALA D 1 68 ? 7.523 -29.610 8.546 1.00 106.40 588 ALA D CA 1
ATOM 2430 C C . ALA D 1 68 ? 8.221 -28.892 7.355 1.00 106.24 588 ALA D C 1
ATOM 2431 O O . ALA D 1 68 ? 7.618 -28.714 6.302 1.00 106.01 588 ALA D O 1
ATOM 2433 N N . GLU D 1 69 ? 9.496 -28.521 7.560 1.00 106.21 589 GLU D N 1
ATOM 2434 C CA . GLU D 1 69 ? 10.308 -27.687 6.657 1.00 106.28 589 GLU D CA 1
ATOM 2435 C C . GLU D 1 69 ? 9.966 -27.914 5.199 1.00 106.58 589 GLU D C 1
ATOM 2436 O O . GLU D 1 69 ? 9.798 -29.046 4.765 1.00 106.52 589 GLU D O 1
ATOM 2442 N N . LYS D 1 70 ? 9.884 -26.831 4.435 1.00 106.96 590 LYS D N 1
ATOM 2443 C CA . LYS D 1 70 ? 9.243 -26.882 3.127 1.00 107.27 590 LYS D CA 1
ATOM 2444 C C . LYS D 1 70 ? 10.037 -27.701 2.138 1.00 106.85 590 LYS D C 1
ATOM 2445 O O . LYS D 1 70 ? 9.484 -28.558 1.455 1.00 106.12 590 LYS D O 1
ATOM 2451 N N . GLU D 1 71 ? 11.343 -27.438 2.109 1.00 107.07 591 GLU D N 1
ATOM 2452 C CA . GLU D 1 71 ? 12.277 -27.992 1.119 1.00 107.25 591 GLU D CA 1
ATOM 2453 C C . GLU D 1 71 ? 12.073 -29.509 0.940 1.00 107.02 591 GLU D C 1
ATOM 2454 O O . GLU D 1 71 ? 13.047 -30.250 0.778 1.00 106.99 591 GLU D O 1
ATOM 2460 N N . GLU D 1 72 ? 10.804 -29.936 0.910 1.00 106.76 592 GLU D N 1
ATOM 2461 C CA . GLU D 1 72 ? 10.410 -31.343 1.000 1.00 106.98 592 GLU D CA 1
ATOM 2462 C C . GLU D 1 72 ? 8.930 -31.513 1.248 1.00 106.40 592 GLU D C 1
ATOM 2463 O O . GLU D 1 72 ? 8.341 -32.503 0.808 1.00 106.50 592 GLU D O 1
ATOM 2469 N N . PHE D 1 73 ? 8.328 -30.600 2.000 1.00 105.74 593 PHE D N 1
ATOM 2470 C CA . PHE D 1 73 ? 6.886 -30.498 1.978 1.00 105.48 593 PHE D CA 1
ATOM 2471 C C . PHE D 1 73 ? 6.467 -30.470 0.510 1.00 105.47 593 PHE D C 1
ATOM 2472 O O . PHE D 1 73 ? 5.471 -31.079 0.110 1.00 104.97 593 PHE D O 1
ATOM 2480 N N . GLU D 1 74 ? 7.259 -29.742 -0.279 1.00 105.67 594 GLU D N 1
ATOM 2481 C CA . GLU D 1 74 ? 7.133 -29.737 -1.735 1.00 105.80 594 GLU D CA 1
ATOM 2482 C C . GLU D 1 74 ? 7.235 -31.153 -2.314 1.00 105.96 594 GLU D C 1
ATOM 2483 O O . GLU D 1 74 ? 6.343 -31.554 -3.072 1.00 105.94 594 GLU D O 1
ATOM 2489 N N . HIS D 1 75 ? 8.284 -31.914 -1.959 1.00 106.23 595 HIS D N 1
ATOM 2490 C CA . HIS D 1 75 ? 8.385 -33.313 -2.405 1.00 106.16 595 HIS D CA 1
ATOM 2491 C C . HIS D 1 75 ? 6.982 -33.901 -2.313 1.00 106.05 595 HIS D C 1
ATOM 2492 O O . HIS D 1 75 ? 6.409 -34.342 -3.315 1.00 106.15 595 HIS D O 1
ATOM 2499 N N . GLN D 1 76 ? 6.399 -33.839 -1.121 1.00 105.79 596 GLN D N 1
ATOM 2500 C CA . GLN D 1 76 ? 5.112 -34.485 -0.890 1.00 105.59 596 GLN D CA 1
ATOM 2501 C C . GLN D 1 76 ? 4.033 -33.975 -1.843 1.00 105.24 596 GLN D C 1
ATOM 2502 O O . GLN D 1 76 ? 3.149 -34.720 -2.258 1.00 104.90 596 GLN D O 1
ATOM 2508 N N . GLN D 1 77 ? 4.122 -32.709 -2.203 1.00 105.20 597 GLN D N 1
ATOM 2509 C CA . GLN D 1 77 ? 3.151 -32.135 -3.099 1.00 105.37 597 GLN D CA 1
ATOM 2510 C C . GLN D 1 77 ? 3.394 -32.683 -4.467 1.00 105.02 597 GLN D C 1
ATOM 2511 O O . GLN D 1 77 ? 2.561 -33.378 -5.009 1.00 104.68 597 GLN D O 1
ATOM 2517 N N . LYS D 1 78 ? 4.563 -32.391 -5.001 1.00 105.22 598 LYS D N 1
ATOM 2518 C CA . LYS D 1 78 ? 4.896 -32.774 -6.363 1.00 105.87 598 LYS D CA 1
ATOM 2519 C C . LYS D 1 78 ? 4.704 -34.267 -6.607 1.00 105.63 598 LYS D C 1
ATOM 2520 O O . LYS D 1 78 ? 4.304 -34.682 -7.711 1.00 105.68 598 LYS D O 1
ATOM 2526 N N . ASP D 1 79 ? 4.990 -35.068 -5.580 1.00 105.40 599 ASP D N 1
ATOM 2527 C CA . ASP D 1 79 ? 4.712 -36.509 -5.618 1.00 105.07 599 ASP D CA 1
ATOM 2528 C C . ASP D 1 79 ? 3.272 -36.698 -6.094 1.00 104.32 599 ASP D C 1
ATOM 2529 O O . ASP D 1 79 ? 3.034 -37.352 -7.123 1.00 104.56 599 ASP D O 1
ATOM 2534 N N . LEU D 1 80 ? 2.329 -36.077 -5.377 1.00 103.19 600 LEU D N 1
ATOM 2535 C CA . LEU D 1 80 ? 0.901 -36.218 -5.693 1.00 102.25 600 LEU D CA 1
ATOM 2536 C C . LEU D 1 80 ? 0.471 -35.493 -6.979 1.00 101.15 600 LEU D C 1
ATOM 2537 O O . LEU D 1 80 ? -0.351 -35.999 -7.747 1.00 100.85 600 LEU D O 1
ATOM 2542 N N . GLU D 1 81 ? 1.007 -34.302 -7.210 1.00 99.92 601 GLU D N 1
ATOM 2543 C CA . GLU D 1 81 ? 0.762 -33.625 -8.478 1.00 99.12 601 GLU D CA 1
ATOM 2544 C C . GLU D 1 81 ? 1.106 -34.580 -9.628 1.00 97.53 601 GLU D C 1
ATOM 2545 O O . GLU D 1 81 ? 0.303 -34.781 -10.546 1.00 97.28 601 GLU D O 1
ATOM 2551 N N . GLY D 1 82 ? 2.295 -35.182 -9.540 1.00 95.87 602 GLY D N 1
ATOM 2552 C CA . GLY D 1 82 ? 2.787 -36.127 -10.542 1.00 94.69 602 GLY D CA 1
ATOM 2553 C C . GLY D 1 82 ? 1.803 -37.214 -10.916 1.00 93.53 602 GLY D C 1
ATOM 2554 O O . GLY D 1 82 ? 1.685 -37.560 -12.092 1.00 93.15 602 GLY D O 1
ATOM 2555 N N . LEU D 1 83 ? 1.097 -37.744 -9.916 1.00 92.53 603 LEU D N 1
ATOM 2556 C CA . LEU D 1 83 ? -0.003 -38.682 -10.153 1.00 91.93 603 LEU D CA 1
ATOM 2557 C C . LEU D 1 83 ? -1.204 -38.001 -10.739 1.00 92.37 603 LEU D C 1
ATOM 2558 O O . LEU D 1 83 ? -1.535 -38.207 -11.878 1.00 92.73 603 LEU D O 1
ATOM 2563 N N . ALA D 1 84 ? -1.862 -37.188 -9.946 1.00 93.07 604 ALA D N 1
ATOM 2564 C CA . ALA D 1 84 ? -3.117 -36.599 -10.344 1.00 94.08 604 ALA D CA 1
ATOM 2565 C C . ALA D 1 84 ? -3.160 -36.087 -11.792 1.00 95.04 604 ALA D C 1
ATOM 2566 O O . ALA D 1 84 ? -3.917 -36.592 -12.613 1.00 94.82 604 ALA D O 1
ATOM 2568 N N . ASN D 1 85 ? -2.351 -35.083 -12.095 1.00 96.56 605 ASN D N 1
ATOM 2569 C CA . ASN D 1 85 ? -2.606 -34.253 -13.265 1.00 98.06 605 ASN D CA 1
ATOM 2570 C C . ASN D 1 85 ? -2.798 -35.067 -14.529 1.00 99.01 605 ASN D C 1
ATOM 2571 O O . ASN D 1 85 ? -3.837 -34.954 -15.185 1.00 99.22 605 ASN D O 1
ATOM 2576 N N . PRO D 1 86 ? -1.839 -35.937 -14.849 1.00 100.36 606 PRO D N 1
ATOM 2577 C CA . PRO D 1 86 ? -2.057 -36.868 -15.993 1.00 101.12 606 PRO D CA 1
ATOM 2578 C C . PRO D 1 86 ? -3.385 -37.651 -15.985 1.00 101.48 606 PRO D C 1
ATOM 2579 O O . PRO D 1 86 ? -3.991 -37.821 -17.029 1.00 101.49 606 PRO D O 1
ATOM 2583 N N . ILE D 1 87 ? -3.808 -38.124 -14.818 1.00 102.03 607 ILE D N 1
ATOM 2584 C CA . ILE D 1 87 ? -5.019 -38.923 -14.681 1.00 102.40 607 ILE D CA 1
ATOM 2585 C C . ILE D 1 87 ? -6.214 -38.048 -14.952 1.00 102.50 607 ILE D C 1
ATOM 2586 O O . ILE D 1 87 ? -7.023 -38.338 -15.825 1.00 102.30 607 ILE D O 1
ATOM 2591 N N . ILE D 1 88 ? -6.313 -36.967 -14.193 1.00 102.92 608 ILE D N 1
ATOM 2592 C CA . ILE D 1 88 ? -7.455 -36.078 -14.296 1.00 103.43 608 ILE D CA 1
ATOM 2593 C C . ILE D 1 88 ? -7.408 -35.260 -15.587 1.00 104.16 608 ILE D C 1
ATOM 2594 O O . ILE D 1 88 ? -8.413 -34.673 -15.952 1.00 104.37 608 ILE D O 1
ATOM 2599 N N . SER D 1 89 ? -6.268 -35.197 -16.278 1.00 104.89 609 SER D N 1
ATOM 2600 C CA . SER D 1 89 ? -6.266 -34.629 -17.634 1.00 105.53 609 SER D CA 1
ATOM 2601 C C . SER D 1 89 ? -7.150 -35.473 -18.526 1.00 106.22 609 SER D C 1
ATOM 2602 O O . SER D 1 89 ? -8.165 -34.998 -19.059 1.00 106.50 609 SER D O 1
ATOM 2605 N N . LYS D 1 90 ? -6.744 -36.731 -18.686 1.00 106.89 610 LYS D N 1
ATOM 2606 C CA . LYS D 1 90 ? -7.527 -37.726 -19.411 1.00 107.34 610 LYS D CA 1
ATOM 2607 C C . LYS D 1 90 ? -8.974 -37.684 -18.945 1.00 107.16 610 LYS D C 1
ATOM 2608 O O . LYS D 1 90 ? -9.890 -37.755 -19.778 1.00 107.13 610 LYS D O 1
ATOM 2614 N N . LEU D 1 91 ? -9.176 -37.568 -17.626 1.00 106.85 611 LEU D N 1
ATOM 2615 C CA . LEU D 1 91 ? -10.527 -37.533 -17.086 1.00 106.90 611 LEU D CA 1
ATOM 2616 C C . LEU D 1 91 ? -11.344 -36.429 -17.726 1.00 107.25 611 LEU D C 1
ATOM 2617 O O . LEU D 1 91 ? -12.477 -36.701 -18.117 1.00 107.70 611 LEU D O 1
ATOM 2622 N N . TYR D 1 92 ? -10.824 -35.205 -17.868 1.00 107.60 612 TYR D N 1
ATOM 2623 C CA . TYR D 1 92 ? -11.610 -34.205 -18.611 1.00 108.06 612 TYR D CA 1
ATOM 2624 C C . TYR D 1 92 ? -11.648 -34.576 -20.070 1.00 108.10 612 TYR D C 1
ATOM 2625 O O . TYR D 1 92 ? -11.065 -33.912 -20.921 1.00 107.94 612 TYR D O 1
ATOM 2634 N N . GLN D 1 93 ? -12.294 -35.723 -20.286 1.00 108.36 613 GLN D N 1
ATOM 2635 C CA . GLN D 1 93 ? -12.940 -36.102 -21.520 1.00 108.64 613 GLN D CA 1
ATOM 2636 C C . GLN D 1 93 ? -14.439 -36.085 -21.176 1.00 108.74 613 GLN D C 1
ATOM 2637 O O . GLN D 1 93 ? -15.074 -37.138 -21.045 1.00 108.96 613 GLN D O 1
ATOM 2643 N N . SER D 1 94 ? -14.948 -34.862 -20.946 1.00 108.64 614 SER D N 1
ATOM 2644 C CA . SER D 1 94 ? -16.389 -34.538 -20.913 1.00 108.41 614 SER D CA 1
ATOM 2645 C C . SER D 1 94 ? -16.941 -34.484 -22.343 1.00 108.34 614 SER D C 1
ATOM 2646 O O . SER D 1 94 ? -18.004 -35.027 -22.646 1.00 108.32 614 SER D O 1
ATOM 2649 N N . GLY E 1 13 ? 6.012 -42.745 -0.880 1.00 101.64 533 GLY E N 1
ATOM 2650 C CA . GLY E 1 13 ? 6.220 -43.798 0.176 1.00 101.59 533 GLY E CA 1
ATOM 2651 C C . GLY E 1 13 ? 7.482 -43.581 1.006 1.00 101.27 533 GLY E C 1
ATOM 2652 O O . GLY E 1 13 ? 8.589 -43.818 0.505 1.00 101.28 533 GLY E O 1
ATOM 2653 N N . LEU E 1 14 ? 7.379 -43.145 2.262 1.00 100.76 534 LEU E N 1
ATOM 2654 C CA . LEU E 1 14 ? 6.153 -42.917 3.059 1.00 100.40 534 LEU E CA 1
ATOM 2655 C C . LEU E 1 14 ? 5.504 -44.180 3.530 1.00 100.13 534 LEU E C 1
ATOM 2656 O O . LEU E 1 14 ? 4.676 -44.766 2.855 1.00 99.57 534 LEU E O 1
ATOM 2661 N N . VAL E 1 15 ? 5.906 -44.564 4.736 1.00 100.49 535 VAL E N 1
ATOM 2662 C CA . VAL E 1 15 ? 5.515 -45.814 5.356 1.00 100.53 535 VAL E CA 1
ATOM 2663 C C . VAL E 1 15 ? 4.027 -45.894 5.568 1.00 101.34 535 VAL E C 1
ATOM 2664 O O . VAL E 1 15 ? 3.389 -44.875 5.827 1.00 101.82 535 VAL E O 1
ATOM 2668 N N . PRO E 1 16 ? 3.467 -47.100 5.476 1.00 102.16 536 PRO E N 1
ATOM 2669 C CA . PRO E 1 16 ? 2.055 -47.287 5.710 1.00 102.71 536 PRO E CA 1
ATOM 2670 C C . PRO E 1 16 ? 1.905 -47.851 7.101 1.00 103.17 536 PRO E C 1
ATOM 2671 O O . PRO E 1 16 ? 2.908 -48.184 7.760 1.00 103.29 536 PRO E O 1
ATOM 2675 N N . ARG E 1 17 ? 0.663 -48.001 7.526 1.00 103.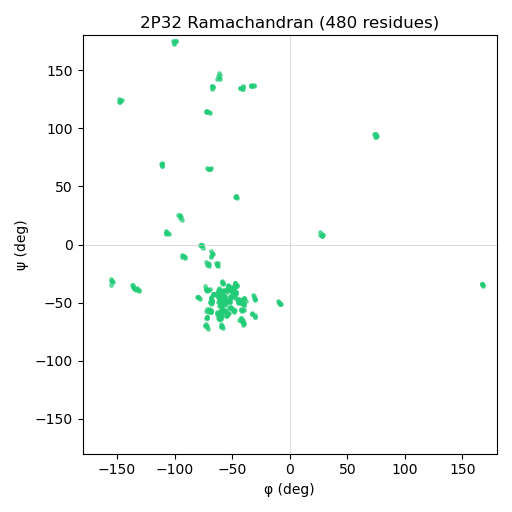55 537 ARG E N 1
ATOM 2676 C CA . ARG E 1 17 ? 0.408 -48.269 8.915 1.00 103.91 537 ARG E CA 1
ATOM 2677 C C . ARG E 1 17 ? 1.072 -49.536 9.366 1.00 103.07 537 ARG E C 1
ATOM 2678 O O . ARG E 1 17 ? 1.791 -49.563 10.344 1.00 102.14 537 ARG E O 1
ATOM 2686 N N . GLY E 1 18 ? 0.811 -50.599 8.651 1.00 102.86 538 GLY E N 1
ATOM 2687 C CA . GLY E 1 18 ? 1.384 -51.855 9.034 1.00 103.13 538 GLY E CA 1
ATOM 2688 C C . GLY E 1 18 ? 2.730 -51.678 9.716 1.00 103.02 538 GLY E C 1
ATOM 2689 O O . GLY E 1 18 ? 2.919 -52.064 10.871 1.00 103.39 538 GLY E O 1
ATOM 2690 N N . SER E 1 19 ? 3.672 -51.090 9.001 1.00 102.77 539 SER E N 1
ATOM 2691 C CA . SER E 1 19 ? 5.025 -50.975 9.499 1.00 102.45 539 SER E CA 1
ATOM 2692 C C . SER E 1 19 ? 4.981 -50.190 10.795 1.00 102.06 539 SER E C 1
ATOM 2693 O O . SER E 1 19 ? 5.565 -50.560 11.808 1.00 101.68 539 SER E O 1
ATOM 2696 N N . HIS E 1 20 ? 4.227 -49.118 10.782 1.00 101.78 540 HIS E N 1
ATOM 2697 C CA . HIS E 1 20 ? 4.113 -48.335 11.986 1.00 102.10 540 HIS E CA 1
ATOM 2698 C C . HIS E 1 20 ? 3.673 -49.147 13.176 1.00 101.27 540 HIS E C 1
ATOM 2699 O O . HIS E 1 20 ? 4.187 -48.962 14.233 1.00 101.48 540 HIS E O 1
ATOM 2706 N N . MET E 1 21 ? 2.726 -50.052 13.011 1.00 100.64 541 MET E N 1
ATOM 2707 C CA . MET E 1 21 ? 2.272 -50.861 14.140 1.00 99.58 541 MET E CA 1
ATOM 2708 C C . MET E 1 21 ? 3.410 -51.791 14.495 1.00 100.15 541 MET E C 1
ATOM 2709 O O . MET E 1 21 ? 3.687 -52.029 15.660 1.00 100.46 541 MET E O 1
ATOM 2714 N N . GLY E 1 22 ? 4.086 -52.283 13.462 1.00 100.41 542 GLY E N 1
ATOM 2715 C CA . GLY E 1 22 ? 5.179 -53.250 13.608 1.00 100.48 542 GLY E CA 1
ATOM 2716 C C . GLY E 1 22 ? 6.322 -52.769 14.467 1.00 100.16 542 GLY E C 1
ATOM 2717 O O . GLY E 1 22 ? 6.846 -53.490 15.287 1.00 99.51 542 GLY E O 1
ATOM 2718 N N . LEU E 1 23 ? 6.714 -51.536 14.278 1.00 100.41 543 LEU E N 1
ATOM 2719 C CA . LEU E 1 23 ? 7.754 -51.035 15.105 1.00 100.92 543 LEU E CA 1
ATOM 2720 C C . LEU E 1 23 ? 7.157 -50.857 16.482 1.00 101.54 543 LEU E C 1
ATOM 2721 O O . LEU E 1 23 ? 7.630 -51.483 17.412 1.00 102.18 543 LEU E O 1
ATOM 2726 N N . GLU E 1 24 ? 6.096 -50.055 16.620 1.00 101.94 544 GLU E N 1
ATOM 2727 C CA . GLU E 1 24 ? 5.443 -49.853 17.929 1.00 102.12 544 GLU E CA 1
ATOM 2728 C C . GLU E 1 24 ? 5.426 -51.211 18.638 1.00 102.64 544 GLU E C 1
ATOM 2729 O O . GLU E 1 24 ? 5.818 -51.318 19.788 1.00 103.00 544 GLU E O 1
ATOM 2735 N N . SER E 1 25 ? 5.036 -52.262 17.934 1.00 102.92 545 SER E N 1
ATOM 2736 C CA . SER E 1 25 ? 4.945 -53.569 18.556 1.00 103.24 545 SER E CA 1
ATOM 2737 C C . SER E 1 25 ? 6.275 -54.135 19.070 1.00 103.30 545 SER E C 1
ATOM 2738 O O . SER E 1 25 ? 6.397 -54.428 20.251 1.00 103.75 545 SER E O 1
ATOM 2741 N N . TYR E 1 26 ? 7.253 -54.309 18.192 1.00 103.42 546 TYR E N 1
ATOM 2742 C CA . TYR E 1 26 ? 8.639 -54.596 18.609 1.00 103.41 546 TYR E CA 1
ATOM 2743 C C . TYR E 1 26 ? 9.027 -53.763 19.840 1.00 102.67 546 TYR E C 1
ATOM 2744 O O . TYR E 1 26 ? 9.201 -54.289 20.932 1.00 102.59 546 TYR E O 1
ATOM 2753 N N . ALA E 1 27 ? 9.129 -52.463 19.665 1.00 101.79 547 ALA E N 1
ATOM 2754 C CA . ALA E 1 27 ? 9.452 -51.592 20.757 1.00 101.55 547 ALA E CA 1
ATOM 2755 C C . ALA E 1 27 ? 8.683 -51.971 21.971 1.00 101.21 547 ALA E C 1
ATOM 2756 O O . ALA E 1 27 ? 9.249 -52.144 23.003 1.00 101.90 547 ALA E O 1
ATOM 2758 N N . PHE E 1 28 ? 7.392 -52.130 21.857 1.00 100.98 548 PHE E N 1
ATOM 2759 C CA . PHE E 1 28 ? 6.579 -52.371 23.021 1.00 101.12 548 PHE E CA 1
ATOM 2760 C C . PHE E 1 28 ? 6.957 -53.628 23.735 1.00 101.23 548 PHE E C 1
ATOM 2761 O O . PHE E 1 28 ? 6.907 -53.675 24.959 1.00 101.27 548 PHE E O 1
ATOM 2769 N N . ASN E 1 29 ? 7.307 -54.650 22.955 1.00 101.33 549 ASN E N 1
ATOM 2770 C CA . ASN E 1 29 ? 7.566 -55.995 23.466 1.00 101.46 549 ASN E CA 1
ATOM 2771 C C . ASN E 1 29 ? 8.905 -56.199 24.058 1.00 101.43 549 ASN E C 1
ATOM 2772 O O . ASN E 1 29 ? 9.025 -56.827 25.094 1.00 101.36 549 ASN E O 1
ATOM 2777 N N . LEU E 1 30 ? 9.927 -55.713 23.382 1.00 101.65 550 LEU E N 1
ATOM 2778 C CA . LEU E 1 30 ? 11.194 -55.596 24.041 1.00 101.98 550 LEU E CA 1
ATOM 2779 C C . LEU E 1 30 ? 10.914 -55.105 25.446 1.00 102.47 550 LEU E C 1
ATOM 2780 O O . LEU E 1 30 ? 11.367 -55.726 26.412 1.00 102.95 550 LEU E O 1
ATOM 2785 N N . LYS E 1 31 ? 10.146 -54.029 25.590 1.00 102.73 551 LYS E N 1
ATOM 2786 C CA . LYS E 1 31 ? 9.876 -53.542 26.937 1.00 103.40 551 LYS E CA 1
ATOM 2787 C C . LYS E 1 31 ? 9.279 -54.641 27.831 1.00 103.70 551 LYS E C 1
ATOM 2788 O O . LYS E 1 31 ? 9.902 -55.018 28.840 1.00 103.82 551 LYS E O 1
ATOM 2794 N N . GLN E 1 32 ? 8.130 -55.202 27.451 1.00 103.96 552 GLN E N 1
ATOM 2795 C CA . GLN E 1 32 ? 7.479 -56.239 28.284 1.00 104.22 552 GLN E CA 1
ATOM 2796 C C . GLN E 1 32 ? 8.435 -57.329 28.717 1.00 103.79 552 GLN E C 1
ATOM 2797 O O . GLN E 1 32 ? 8.386 -57.766 29.854 1.00 103.83 552 GLN E O 1
ATOM 2803 N N . THR E 1 33 ? 9.267 -57.773 27.775 1.00 103.50 553 THR E N 1
ATOM 2804 C CA . THR E 1 33 ? 10.239 -58.851 27.970 1.00 103.39 553 THR E CA 1
ATOM 2805 C C . THR E 1 33 ? 11.252 -58.523 29.044 1.00 103.96 553 THR E C 1
ATOM 2806 O O . THR E 1 33 ? 11.413 -59.245 30.024 1.00 103.59 553 THR E O 1
ATOM 2810 N N . ILE E 1 34 ? 11.935 -57.414 28.825 1.00 104.71 554 ILE E N 1
ATOM 2811 C CA . ILE E 1 34 ? 12.861 -56.848 29.775 1.00 105.54 554 ILE E CA 1
ATOM 2812 C C . ILE E 1 34 ? 12.338 -56.739 31.196 1.00 105.68 554 ILE E C 1
ATOM 2813 O O . ILE E 1 34 ? 13.120 -56.851 32.139 1.00 105.83 554 ILE E O 1
ATOM 2818 N N . GLU E 1 35 ? 11.040 -56.498 31.356 1.00 105.83 555 GLU E N 1
ATOM 2819 C CA . GLU E 1 35 ? 10.479 -56.345 32.691 1.00 106.05 555 GLU E CA 1
ATOM 2820 C C . GLU E 1 35 ? 9.639 -57.539 33.094 1.00 106.01 555 GLU E C 1
ATOM 2821 O O . GLU E 1 35 ? 8.960 -57.502 34.103 1.00 106.04 555 GLU E O 1
ATOM 2827 N N . ASP E 1 36 ? 9.718 -58.623 32.338 1.00 106.15 556 ASP E N 1
ATOM 2828 C CA . ASP E 1 36 ? 9.014 -59.834 32.726 1.00 106.49 556 ASP E CA 1
ATOM 2829 C C . ASP E 1 36 ? 9.693 -60.498 33.909 1.00 106.48 556 ASP E C 1
ATOM 2830 O O . ASP E 1 36 ? 10.803 -60.999 33.795 1.00 106.19 556 ASP E O 1
ATOM 2835 N N . GLU E 1 37 ? 9.004 -60.529 35.036 1.00 106.80 557 GLU E N 1
ATOM 2836 C CA . GLU E 1 37 ? 9.503 -61.203 36.224 1.00 107.38 557 GLU E CA 1
ATOM 2837 C C . GLU E 1 37 ? 10.428 -62.435 35.951 1.00 107.19 557 GLU E C 1
ATOM 2838 O O . GLU E 1 37 ? 11.505 -62.563 36.563 1.00 107.29 557 GLU E O 1
ATOM 2844 N N . LYS E 1 38 ? 10.024 -63.321 35.037 1.00 106.81 558 LYS E N 1
ATOM 2845 C CA . LYS E 1 38 ? 10.800 -64.533 34.732 1.00 106.45 558 LYS E CA 1
ATOM 2846 C C . LYS E 1 38 ? 12.160 -64.247 34.048 1.00 106.26 558 LYS E C 1
ATOM 2847 O O . LYS E 1 38 ? 12.972 -65.161 33.919 1.00 106.37 558 LYS E O 1
ATOM 2849 N N . LEU E 1 39 ? 12.419 -62.993 33.648 1.00 105.95 559 LEU E N 1
ATOM 2850 C CA . LEU E 1 39 ? 13.653 -62.604 32.905 1.00 105.58 559 LEU E CA 1
ATOM 2851 C C . LEU E 1 39 ? 14.382 -61.359 33.427 1.00 105.04 559 LEU E C 1
ATOM 2852 O O . LEU E 1 39 ? 15.603 -61.268 33.343 1.00 104.70 559 LEU E O 1
ATOM 2857 N N . LYS E 1 40 ? 13.594 -60.375 33.852 1.00 104.71 560 LYS E N 1
ATOM 2858 C CA . LYS E 1 40 ? 14.001 -59.220 34.671 1.00 104.70 560 LYS E CA 1
ATOM 2859 C C . LYS E 1 40 ? 15.426 -59.274 35.246 1.00 104.18 560 LYS E C 1
ATOM 2860 O O . LYS E 1 40 ? 16.196 -58.314 35.158 1.00 104.09 560 LYS E O 1
ATOM 2866 N N . ASP E 1 41 ? 15.753 -60.400 35.861 1.00 103.53 561 ASP E N 1
ATOM 2867 C CA . ASP E 1 41 ? 16.985 -60.527 36.597 1.00 102.98 561 ASP E CA 1
ATOM 2868 C C . ASP E 1 41 ? 18.144 -61.108 35.798 1.00 102.95 561 ASP E C 1
ATOM 2869 O O . ASP E 1 41 ? 19.275 -61.111 36.268 1.00 103.17 561 ASP E O 1
ATOM 2874 N N . LYS E 1 42 ? 17.879 -61.609 34.600 1.00 102.83 562 LYS E N 1
ATOM 2875 C CA . LYS E 1 42 ? 18.932 -62.213 33.788 1.00 102.83 562 LYS E CA 1
ATOM 2876 C C . LYS E 1 42 ? 19.505 -61.185 32.810 1.00 102.42 562 LYS E C 1
ATOM 2877 O O . LYS E 1 42 ? 20.066 -61.539 31.788 1.00 102.41 562 LYS E O 1
ATOM 2883 N N . ILE E 1 43 ? 19.370 -59.903 33.109 1.00 101.98 563 ILE E N 1
ATOM 2884 C CA . ILE E 1 43 ? 19.765 -58.895 32.157 1.00 101.55 563 ILE E CA 1
ATOM 2885 C C . ILE E 1 43 ? 20.283 -57.673 32.895 1.00 100.82 563 ILE E C 1
ATOM 2886 O O . ILE E 1 43 ? 19.627 -57.107 33.768 1.00 100.16 563 ILE E O 1
ATOM 2891 N N . SER E 1 44 ? 21.497 -57.287 32.552 1.00 100.46 564 SER E N 1
ATOM 2892 C CA . SER E 1 44 ? 22.218 -56.340 33.369 1.00 100.56 564 SER E CA 1
ATOM 2893 C C . SER E 1 44 ? 21.506 -55.019 33.289 1.00 100.36 564 SER E C 1
ATOM 2894 O O . SER E 1 44 ? 21.178 -54.586 32.210 1.00 100.51 564 SER E O 1
ATOM 2897 N N . PRO E 1 45 ? 21.316 -54.343 34.421 1.00 100.25 565 PRO E N 1
ATOM 2898 C CA . PRO E 1 45 ? 20.475 -53.172 34.430 1.00 100.07 565 PRO E CA 1
ATOM 2899 C C . PRO E 1 45 ? 21.031 -52.063 33.553 1.00 99.98 565 PRO E C 1
ATOM 2900 O O . PRO E 1 45 ? 20.302 -51.145 33.237 1.00 100.13 565 PRO E O 1
ATOM 2904 N N . GLU E 1 46 ? 22.304 -52.134 33.174 1.00 99.96 566 GLU E N 1
ATOM 2905 C CA . GLU E 1 46 ? 22.828 -51.288 32.107 1.00 100.09 566 GLU E CA 1
ATOM 2906 C C . GLU E 1 46 ? 22.038 -51.583 30.856 1.00 100.41 566 GLU E C 1
ATOM 2907 O O . GLU E 1 46 ? 21.212 -50.761 30.431 1.00 100.76 566 GLU E O 1
ATOM 2913 N N . ASP E 1 47 ? 22.239 -52.775 30.292 1.00 100.55 567 ASP E N 1
ATOM 2914 C CA . ASP E 1 47 ? 21.493 -53.196 29.088 1.00 100.57 567 ASP E CA 1
ATOM 2915 C C . ASP E 1 47 ? 19.994 -52.938 29.231 1.00 100.68 567 ASP E C 1
ATOM 2916 O O . ASP E 1 47 ? 19.345 -52.564 28.291 1.00 100.71 567 ASP E O 1
ATOM 2921 N N . LYS E 1 48 ? 19.464 -53.115 30.426 1.00 101.40 568 LYS E N 1
ATOM 2922 C CA . LYS E 1 48 ? 18.049 -52.898 30.695 1.00 102.05 568 LYS E CA 1
ATOM 2923 C C . LYS E 1 48 ? 17.680 -51.454 30.449 1.00 102.38 568 LYS E C 1
ATOM 2924 O O . LYS E 1 48 ? 16.635 -51.168 29.851 1.00 102.70 568 LYS E O 1
ATOM 2930 N N . LYS E 1 49 ? 18.521 -50.542 30.921 1.00 102.76 569 LYS E N 1
ATOM 2931 C CA . LYS E 1 49 ? 18.282 -49.124 30.712 1.00 103.30 569 LYS E CA 1
ATOM 2932 C C . LYS E 1 49 ? 18.400 -48.765 29.230 1.00 103.52 569 LYS E C 1
ATOM 2933 O O . LYS E 1 49 ? 17.578 -48.009 28.711 1.00 103.56 569 LYS E O 1
ATOM 2939 N N . LYS E 1 50 ? 19.417 -49.322 28.565 1.00 103.57 570 LYS E N 1
ATOM 2940 C CA . LYS E 1 50 ? 19.719 -49.002 27.168 1.00 103.71 570 LYS E CA 1
ATOM 2941 C C . LYS E 1 50 ? 18.558 -49.386 26.298 1.00 103.63 570 LYS E C 1
ATOM 2942 O O . LYS E 1 50 ? 18.163 -48.637 25.426 1.00 103.79 570 LYS E O 1
ATOM 2948 N N . ILE E 1 51 ? 18.022 -50.572 26.550 1.00 103.66 571 ILE E N 1
ATOM 2949 C CA . ILE E 1 51 ? 16.797 -51.021 25.922 1.00 103.73 571 ILE E CA 1
ATOM 2950 C C . ILE E 1 51 ? 15.647 -50.097 26.276 1.00 103.76 571 ILE E C 1
ATOM 2951 O O . ILE E 1 51 ? 14.955 -49.618 25.396 1.00 103.73 571 ILE E O 1
ATOM 2956 N N . GLU E 1 52 ? 15.432 -49.828 27.553 1.00 103.89 572 GLU E N 1
ATOM 2957 C CA . GLU E 1 52 ? 14.277 -49.019 27.914 1.00 104.31 572 GLU E CA 1
ATOM 2958 C C . GLU E 1 52 ? 14.341 -47.657 27.216 1.00 103.79 572 GLU E C 1
ATOM 2959 O O . GLU E 1 52 ? 13.334 -47.149 26.751 1.00 103.80 572 GLU E O 1
ATOM 2965 N N . ASP E 1 53 ? 15.540 -47.091 27.131 1.00 103.38 573 ASP E N 1
ATOM 2966 C CA . ASP E 1 53 ? 15.731 -45.753 26.583 1.00 102.89 573 ASP E CA 1
ATOM 2967 C C . ASP E 1 53 ? 15.461 -45.727 25.096 1.00 102.86 573 ASP E C 1
ATOM 2968 O O . ASP E 1 53 ? 14.737 -44.850 24.653 1.00 103.17 573 ASP E O 1
ATOM 2973 N N . LYS E 1 54 ? 16.043 -46.661 24.325 1.00 102.54 574 LYS E N 1
ATOM 2974 C CA . LYS E 1 54 ? 15.776 -46.742 22.862 1.00 102.28 574 LYS E CA 1
ATOM 2975 C C . LYS E 1 54 ? 14.311 -46.980 22.617 1.00 101.93 574 LYS E C 1
ATOM 2976 O O . LYS E 1 54 ? 13.699 -46.294 21.816 1.00 101.57 574 LYS E O 1
ATOM 2982 N N . CYS E 1 55 ? 13.751 -47.939 23.337 1.00 102.01 575 CYS E N 1
ATOM 2983 C CA . CYS E 1 55 ? 12.362 -48.263 23.178 1.00 102.40 575 CYS E CA 1
ATOM 2984 C C . CYS E 1 55 ? 11.513 -47.044 23.478 1.00 102.97 575 CYS E C 1
ATOM 2985 O O . CYS E 1 55 ? 10.825 -46.541 22.590 1.00 103.25 575 CYS E O 1
ATOM 2988 N N . ASP E 1 56 ? 11.586 -46.525 24.695 1.00 103.51 576 ASP E N 1
ATOM 2989 C CA . ASP E 1 56 ? 10.854 -45.295 25.022 1.00 104.09 576 ASP E CA 1
ATOM 2990 C C . ASP E 1 56 ? 10.991 -44.203 23.937 1.00 104.17 576 ASP E C 1
ATOM 2991 O O . ASP E 1 56 ? 9.991 -43.611 23.518 1.00 104.16 576 ASP E O 1
ATOM 2996 N N . GLU E 1 57 ? 12.224 -43.957 23.489 1.00 104.21 577 GLU E N 1
ATOM 2997 C CA . GLU E 1 57 ? 12.495 -42.968 22.442 1.00 104.37 577 GLU E CA 1
ATOM 2998 C C . GLU E 1 57 ? 11.669 -43.244 21.198 1.00 103.51 577 GLU E C 1
ATOM 2999 O O . GLU E 1 57 ? 10.853 -42.408 20.781 1.00 103.51 577 GLU E O 1
ATOM 3005 N N . ILE E 1 58 ? 11.898 -44.415 20.610 1.00 102.60 578 ILE E N 1
ATOM 3006 C CA . ILE E 1 58 ? 11.269 -44.767 19.335 1.00 102.13 578 ILE E CA 1
ATOM 3007 C C . ILE E 1 58 ? 9.769 -44.676 19.440 1.00 102.13 578 ILE E C 1
ATOM 3008 O O . ILE E 1 58 ? 9.095 -44.082 18.617 1.00 102.11 578 ILE E O 1
ATOM 3013 N N . LEU E 1 59 ? 9.233 -45.253 20.484 1.00 102.23 579 LEU E N 1
ATOM 3014 C CA . LEU E 1 59 ? 7.815 -45.118 20.709 1.00 102.18 579 LEU E CA 1
ATOM 3015 C C . LEU E 1 59 ? 7.396 -43.627 20.682 1.00 101.99 579 LEU E C 1
ATOM 3016 O O . LEU E 1 59 ? 6.418 -43.279 20.042 1.00 101.84 579 LEU E O 1
ATOM 3021 N N . LYS E 1 60 ? 8.142 -42.743 21.327 1.00 101.61 580 LYS E N 1
ATOM 3022 C CA . LYS E 1 60 ? 7.785 -41.337 21.247 1.00 101.78 580 LYS E CA 1
ATOM 3023 C C . LYS E 1 60 ? 7.780 -40.843 19.797 1.00 101.90 580 LYS E C 1
ATOM 3024 O O . LYS E 1 60 ? 6.861 -40.102 19.351 1.00 102.26 580 LYS E O 1
ATOM 3030 N N . TRP E 1 61 ? 8.817 -41.223 19.064 1.00 101.44 581 TRP E N 1
ATOM 3031 C CA . TRP E 1 61 ? 8.910 -40.827 17.665 1.00 101.11 581 TRP E CA 1
ATOM 3032 C C . TRP E 1 61 ? 7.708 -41.331 16.917 1.00 100.92 581 TRP E C 1
ATOM 3033 O O . TRP E 1 61 ? 6.957 -40.569 16.343 1.00 100.04 581 TRP E O 1
ATOM 3044 N N . LEU E 1 62 ? 7.525 -42.639 16.994 1.00 101.79 582 LEU E N 1
ATOM 3045 C CA . LEU E 1 62 ? 6.422 -43.338 16.345 1.00 102.45 582 LEU E CA 1
ATOM 3046 C C . LEU E 1 62 ? 5.131 -42.625 16.610 1.00 103.41 582 LEU E C 1
ATOM 3047 O O . LEU E 1 62 ? 4.280 -42.485 15.703 1.00 103.98 582 LEU E O 1
ATOM 3052 N N . ASP E 1 63 ? 4.996 -42.192 17.864 1.00 104.05 583 ASP E N 1
ATOM 3053 C CA . ASP E 1 63 ? 3.822 -41.466 18.318 1.00 104.32 583 ASP E CA 1
ATOM 3054 C C . ASP E 1 63 ? 3.649 -40.175 17.603 1.00 104.31 583 ASP E C 1
ATOM 3055 O O . ASP E 1 63 ? 2.538 -39.820 17.228 1.00 104.19 583 ASP E O 1
ATOM 3060 N N . SER E 1 64 ? 4.742 -39.451 17.430 1.00 104.55 584 SER E N 1
ATOM 3061 C CA . SER E 1 64 ? 4.633 -38.150 16.792 1.00 104.72 584 SER E CA 1
ATOM 3062 C C . SER E 1 64 ? 4.479 -38.231 15.284 1.00 104.33 584 SER E C 1
ATOM 3063 O O . SER E 1 64 ? 4.345 -37.195 14.637 1.00 104.28 584 SER E O 1
ATOM 3066 N N . ASN E 1 65 ? 4.484 -39.443 14.737 1.00 104.07 585 ASN E N 1
ATOM 3067 C CA . ASN E 1 65 ? 4.793 -39.606 13.348 1.00 104.35 585 ASN E CA 1
ATOM 3068 C C . ASN E 1 65 ? 3.957 -40.522 12.503 1.00 105.09 585 ASN E C 1
ATOM 3069 O O . ASN E 1 65 ? 3.743 -40.243 11.320 1.00 105.14 585 ASN E O 1
ATOM 3074 N N . GLN E 1 66 ? 3.527 -41.642 13.043 1.00 105.76 586 GLN E N 1
ATOM 3075 C CA . GLN E 1 66 ? 2.625 -42.524 12.292 1.00 106.68 586 GLN E CA 1
ATOM 3076 C C . GLN E 1 66 ? 2.693 -42.553 10.701 1.00 106.66 586 GLN E C 1
ATOM 3077 O O . GLN E 1 66 ? 1.876 -43.240 10.050 1.00 106.75 586 GLN E O 1
ATOM 3083 N N . THR E 1 67 ? 3.691 -41.887 10.097 1.00 106.66 587 THR E N 1
ATOM 3084 C CA . THR E 1 67 ? 3.873 -41.905 8.631 1.00 106.86 587 THR E CA 1
ATOM 3085 C C . THR E 1 67 ? 5.250 -41.644 8.028 1.00 106.72 587 THR E C 1
ATOM 3086 O O . THR E 1 67 ? 5.534 -42.145 6.935 1.00 106.84 587 THR E O 1
ATOM 3090 N N . ALA E 1 68 ? 6.068 -40.828 8.689 1.00 106.36 588 ALA E N 1
ATOM 3091 C CA . ALA E 1 68 ? 7.225 -40.207 8.040 1.00 106.40 588 ALA E CA 1
ATOM 3092 C C . ALA E 1 68 ? 8.076 -41.106 7.112 1.00 106.24 588 ALA E C 1
ATOM 3093 O O . ALA E 1 68 ? 8.429 -42.228 7.479 1.00 105.85 588 ALA E O 1
ATOM 3095 N N . GLU E 1 69 ? 8.410 -40.546 5.936 1.00 106.25 589 GLU E N 1
ATOM 3096 C CA . GLU E 1 69 ? 9.067 -41.220 4.802 1.00 106.31 589 GLU E CA 1
ATOM 3097 C C . GLU E 1 69 ? 10.028 -42.301 5.247 1.00 106.53 589 GLU E C 1
ATOM 3098 O O . GLU E 1 69 ? 10.810 -42.106 6.154 1.00 106.45 589 GLU E O 1
ATOM 3104 N N . LYS E 1 70 ? 9.971 -43.442 4.574 1.00 106.96 590 LYS E N 1
ATOM 3105 C CA . LYS E 1 70 ? 10.555 -44.667 5.090 1.00 107.27 590 LYS E CA 1
ATOM 3106 C C . LYS E 1 70 ? 12.048 -44.556 5.126 1.00 106.84 590 LYS E C 1
ATOM 3107 O O . LYS E 1 70 ? 12.655 -44.833 6.141 1.00 106.24 590 LYS E O 1
ATOM 3113 N N . GLU E 1 71 ? 12.619 -44.094 4.023 1.00 107.05 591 GLU E N 1
ATOM 3114 C CA . GLU E 1 71 ? 14.068 -44.079 3.800 1.00 107.26 591 GLU E CA 1
ATOM 3115 C C . GLU E 1 71 ? 14.832 -43.529 5.022 1.00 107.02 591 GLU E C 1
ATOM 3116 O O . GLU E 1 71 ? 15.810 -42.792 4.862 1.00 106.99 591 GLU E O 1
ATOM 3122 N N . GLU E 1 72 ? 14.406 -43.942 6.222 1.00 106.80 592 GLU E N 1
ATOM 3123 C CA . GLU E 1 72 ? 14.823 -43.352 7.501 1.00 106.99 592 GLU E CA 1
ATOM 3124 C C . GLU E 1 72 ? 13.950 -43.796 8.658 1.00 106.31 592 GLU E C 1
ATOM 3125 O O . GLU E 1 72 ? 14.413 -43.895 9.776 1.00 106.38 592 GLU E O 1
ATOM 3131 N N . PHE E 1 73 ? 12.672 -44.010 8.412 1.00 105.65 593 PHE E N 1
ATOM 3132 C CA . PHE E 1 73 ? 11.893 -44.767 9.352 1.00 105.41 593 PHE E CA 1
ATOM 3133 C C . PHE E 1 73 ? 12.682 -46.023 9.658 1.00 105.42 593 PHE E C 1
ATOM 3134 O O . PHE E 1 73 ? 12.705 -46.492 10.781 1.00 105.11 593 PHE E O 1
ATOM 3142 N N . GLU E 1 74 ? 13.307 -46.573 8.622 1.00 105.62 594 GLU E N 1
ATOM 3143 C CA . GLU E 1 74 ? 14.257 -47.685 8.754 1.00 105.77 594 GLU E CA 1
ATOM 3144 C C . GLU E 1 74 ? 15.431 -47.360 9.672 1.00 105.87 594 GLU E C 1
ATOM 3145 O O . GLU E 1 74 ? 15.734 -48.154 10.556 1.00 105.87 594 GLU E O 1
ATOM 3151 N N . HIS E 1 75 ? 16.082 -46.210 9.478 1.00 106.14 595 HIS E N 1
ATOM 3152 C CA . HIS E 1 75 ? 17.121 -45.774 10.422 1.00 106.14 595 HIS E CA 1
ATOM 3153 C C . HIS E 1 75 ? 16.609 -46.074 11.824 1.00 105.97 595 HIS E C 1
ATOM 3154 O O . HIS E 1 75 ? 17.225 -46.829 12.572 1.00 106.11 595 HIS E O 1
ATOM 3161 N N . GLN E 1 76 ? 15.450 -45.525 12.159 1.00 105.70 596 GLN E N 1
ATOM 3162 C CA . GLN E 1 76 ? 14.927 -45.650 13.510 1.00 105.51 596 GLN E CA 1
ATOM 3163 C C . GLN E 1 76 ? 14.740 -47.109 13.920 1.00 105.29 596 GLN E C 1
ATOM 3164 O O . GLN E 1 76 ? 14.891 -47.457 15.083 1.00 105.17 596 GLN E O 1
ATOM 3170 N N . GLN E 1 77 ? 14.417 -47.973 12.975 1.00 105.23 597 GLN E N 1
ATOM 3171 C CA . GLN E 1 77 ? 14.249 -49.372 13.295 1.00 105.34 597 GLN E CA 1
ATOM 3172 C C . GLN E 1 77 ? 15.602 -49.951 13.560 1.00 104.99 597 GLN E C 1
ATOM 3173 O O . GLN E 1 77 ? 15.896 -50.347 14.662 1.00 104.62 597 GLN E O 1
ATOM 3179 N N . LYS E 1 78 ? 16.444 -49.930 12.547 1.00 105.24 598 LYS E N 1
ATOM 3180 C CA . LYS E 1 78 ? 17.756 -50.547 12.629 1.00 105.86 598 LYS E CA 1
ATOM 3181 C C . LYS E 1 78 ? 18.540 -50.049 13.825 1.00 105.58 598 LYS E C 1
ATOM 3182 O O . LYS E 1 78 ? 19.285 -50.821 14.428 1.00 105.64 598 LYS E O 1
ATOM 3188 N N . ASP E 1 79 ? 18.374 -48.768 14.155 1.00 105.32 599 ASP E N 1
ATOM 3189 C CA . ASP E 1 79 ? 18.960 -48.196 15.367 1.00 105.00 599 ASP E CA 1
ATOM 3190 C C . ASP E 1 79 ? 18.618 -49.123 16.538 1.00 104.28 599 ASP E C 1
ATOM 3191 O O . ASP E 1 79 ? 19.510 -49.633 17.228 1.00 104.54 599 ASP E O 1
ATOM 3196 N N . LEU E 1 80 ? 17.330 -49.380 16.731 1.00 103.12 600 LEU E N 1
ATOM 3197 C CA . LEU E 1 80 ? 16.890 -50.213 17.847 1.00 102.22 600 LEU E CA 1
ATOM 3198 C C . LEU E 1 80 ? 17.219 -51.700 17.683 1.00 101.06 600 LEU E C 1
ATOM 3199 O O . LEU E 1 80 ? 17.577 -52.358 18.640 1.00 100.81 600 LEU E O 1
ATOM 3204 N N . GLU E 1 81 ? 17.085 -52.231 16.478 1.00 99.82 601 GLU E N 1
ATOM 3205 C CA . GLU E 1 81 ? 17.494 -53.605 16.220 1.00 99.01 601 GLU E CA 1
ATOM 3206 C C . GLU E 1 81 ? 18.925 -53.778 16.675 1.00 97.48 601 GLU E C 1
ATOM 3207 O O . GLU E 1 81 ? 19.251 -54.724 17.378 1.00 97.35 601 GLU E O 1
ATOM 3213 N N . GLY E 1 82 ? 19.776 -52.838 16.282 1.00 95.93 602 GLY E N 1
ATOM 3214 C CA . GLY E 1 82 ? 21.209 -52.850 16.650 1.00 94.77 602 GLY E CA 1
ATOM 3215 C C . GLY E 1 82 ? 21.500 -53.018 18.130 1.00 93.54 602 GLY E C 1
ATOM 3216 O O . GLY E 1 82 ? 22.455 -53.705 18.495 1.00 93.18 602 GLY E O 1
ATOM 3217 N N . LEU E 1 83 ? 20.681 -52.376 18.966 1.00 92.48 603 LEU E N 1
ATOM 3218 C CA . LEU E 1 83 ? 20.721 -52.586 20.401 1.00 91.84 603 LEU E CA 1
ATOM 3219 C C . LEU E 1 83 ? 20.179 -53.935 20.783 1.00 92.39 603 LEU E C 1
ATOM 3220 O O . LEU E 1 83 ? 20.930 -54.812 21.188 1.00 92.80 603 LEU E O 1
ATOM 3225 N N . ALA E 1 84 ? 18.874 -54.105 20.654 1.00 93.07 604 ALA E N 1
ATOM 3226 C CA . ALA E 1 84 ? 18.197 -55.302 21.144 1.00 94.01 604 ALA E CA 1
ATOM 3227 C C . ALA E 1 84 ? 18.928 -56.627 20.858 1.00 95.02 604 ALA E C 1
ATOM 3228 O O . ALA E 1 84 ? 19.349 -57.347 21.755 1.00 94.69 604 ALA E O 1
ATOM 3230 N N . ASN E 1 85 ? 19.073 -56.948 19.591 1.00 96.58 605 ASN E N 1
ATOM 3231 C CA . ASN E 1 85 ? 19.348 -58.313 19.218 1.00 98.06 605 ASN E CA 1
ATOM 3232 C C . ASN E 1 85 ? 20.529 -58.867 19.975 1.00 98.94 605 ASN E C 1
ATOM 3233 O O . ASN E 1 85 ? 20.385 -59.866 20.653 1.00 99.15 605 ASN E O 1
ATOM 3238 N N . PRO E 1 86 ? 21.681 -58.196 19.923 1.00 100.28 606 PRO E N 1
ATOM 3239 C CA . PRO E 1 86 ? 22.826 -58.656 20.748 1.00 101.12 606 PRO E CA 1
ATOM 3240 C C . PRO E 1 86 ? 22.533 -58.904 22.245 1.00 101.55 606 PRO E C 1
ATOM 3241 O O . PRO E 1 86 ? 23.049 -59.860 22.842 1.00 101.44 606 PRO E O 1
ATOM 3245 N N . ILE E 1 87 ? 21.720 -58.030 22.832 1.00 102.23 607 ILE E N 1
ATOM 3246 C CA . ILE E 1 87 ? 21.370 -58.100 24.251 1.00 102.53 607 ILE E CA 1
ATOM 3247 C C . ILE E 1 87 ? 20.511 -59.322 24.476 1.00 102.60 607 ILE E C 1
ATOM 3248 O O . ILE E 1 87 ? 20.876 -60.201 25.258 1.00 102.40 607 ILE E O 1
ATOM 3253 N N . ILE E 1 88 ? 19.386 -59.373 23.763 1.00 102.90 608 ILE E N 1
ATOM 3254 C CA . ILE E 1 88 ? 18.430 -60.451 23.939 1.00 103.38 608 ILE E CA 1
ATOM 3255 C C . ILE E 1 88 ? 18.954 -61.780 23.375 1.00 104.09 608 ILE E C 1
ATOM 3256 O O . ILE E 1 88 ? 18.421 -62.830 23.696 1.00 104.26 608 ILE E O 1
ATOM 3261 N N . SER E 1 89 ? 19.996 -61.759 22.549 1.00 104.91 609 SER E N 1
ATOM 3262 C CA . SER E 1 89 ? 20.683 -63.020 22.195 1.00 105.61 609 SER E CA 1
ATOM 3263 C C . SER E 1 89 ? 21.259 -63.654 23.447 1.00 106.23 609 SER E C 1
ATOM 3264 O O . SER E 1 89 ? 20.857 -64.750 23.859 1.00 106.44 609 SER E O 1
ATOM 3267 N N . LYS E 1 90 ? 22.207 -62.933 24.042 1.00 106.87 610 LYS E N 1
ATOM 3268 C CA . LYS E 1 90 ? 22.780 -63.311 25.321 1.00 107.38 610 LYS E CA 1
ATOM 3269 C C . LYS E 1 90 ? 21.668 -63.688 26.290 1.00 107.18 610 LYS E C 1
ATOM 3270 O O . LYS E 1 90 ? 21.814 -64.666 27.028 1.00 107.18 610 LYS E O 1
ATOM 3276 N N . LEU E 1 91 ? 20.580 -62.911 26.300 1.00 106.78 611 LEU E N 1
ATOM 3277 C CA . LEU E 1 91 ? 19.507 -63.184 27.219 1.00 106.77 611 LEU E CA 1
ATOM 3278 C C . LEU E 1 91 ? 18.975 -64.568 27.025 1.00 107.16 611 LEU E C 1
ATOM 3279 O O . LEU E 1 91 ? 18.757 -65.245 28.017 1.00 107.66 611 LEU E O 1
ATOM 3284 N N . TYR E 1 92 ? 18.754 -65.040 25.801 1.00 107.54 612 TYR E N 1
ATOM 3285 C CA . TYR E 1 92 ? 18.352 -66.455 25.691 1.00 108.05 612 TYR E CA 1
ATOM 3286 C C . TYR E 1 92 ? 19.514 -67.328 26.026 1.00 108.07 612 TYR E C 1
ATOM 3287 O O . TYR E 1 92 ? 20.078 -67.997 25.172 1.00 107.92 612 TYR E O 1
ATOM 3296 N N . GLN E 1 93 ? 19.894 -67.199 27.297 1.00 108.36 613 GLN E N 1
ATOM 3297 C CA . GLN E 1 93 ? 20.607 -68.194 28.075 1.00 108.68 613 GLN E CA 1
ATOM 3298 C C . GLN E 1 93 ? 19.557 -68.636 29.116 1.00 108.77 613 GLN E C 1
ATOM 3299 O O . GLN E 1 93 ? 19.638 -68.275 30.306 1.00 108.88 613 GLN E O 1
ATOM 3305 N N . SER E 1 94 ? 18.536 -69.345 28.596 1.00 108.69 614 SER E N 1
ATOM 3306 C CA . SER E 1 94 ? 17.603 -70.187 29.366 1.00 108.42 614 SER E CA 1
ATOM 3307 C C . SER E 1 94 ? 18.288 -71.513 29.730 1.00 108.37 614 SER E C 1
ATOM 3308 O O . SER E 1 94 ? 18.219 -71.985 30.865 1.00 108.38 614 SER E O 1
ATOM 3311 N N . GLY F 1 13 ? 19.321 -41.085 18.774 1.00 101.69 533 GLY F N 1
ATOM 3312 C CA . GLY F 1 13 ? 19.265 -39.715 19.356 1.00 101.56 533 GLY F CA 1
ATOM 3313 C C . GLY F 1 13 ? 19.250 -38.642 18.277 1.00 101.28 533 GLY F C 1
ATOM 3314 O O . GLY F 1 13 ? 20.293 -38.389 17.669 1.00 101.32 533 GLY F O 1
ATOM 3315 N N . LEU F 1 14 ? 18.118 -37.987 18.013 1.00 100.81 534 LEU F N 1
ATOM 3316 C CA . LEU F 1 14 ? 16.813 -38.108 18.710 1.00 100.50 534 LEU F CA 1
ATOM 3317 C C . LEU F 1 14 ? 16.785 -37.413 20.063 1.00 100.17 534 LEU F C 1
ATOM 3318 O O . LEU F 1 14 ? 17.122 -37.971 21.097 1.00 99.62 534 LEU F O 1
ATOM 3323 N N . VAL F 1 15 ? 16.329 -36.172 20.006 1.00 100.43 535 VAL F N 1
ATOM 3324 C CA . VAL F 1 15 ? 16.265 -35.280 21.143 1.00 100.52 535 VAL F CA 1
ATOM 3325 C C . VAL F 1 15 ? 15.383 -35.815 22.243 1.00 101.33 535 VAL F C 1
ATOM 3326 O O . VAL F 1 15 ? 14.335 -36.384 21.953 1.00 101.73 535 VAL F O 1
ATOM 3330 N N . PRO F 1 16 ? 15.782 -35.595 23.510 1.00 102.21 536 PRO F N 1
ATOM 3331 C CA . PRO F 1 16 ? 14.989 -36.002 24.641 1.00 102.73 536 PRO F CA 1
ATOM 3332 C C . PRO F 1 16 ? 14.217 -34.794 25.126 1.00 103.14 536 PRO F C 1
ATOM 3333 O O . PRO F 1 16 ? 14.420 -33.682 24.637 1.00 103.29 536 PRO F O 1
ATOM 3337 N N . ARG F 1 17 ? 13.358 -35.007 26.106 1.00 103.52 537 ARG F N 1
ATOM 3338 C CA . ARG F 1 17 ? 12.381 -34.002 26.427 1.00 103.90 537 ARG F CA 1
ATOM 3339 C C . ARG F 1 17 ? 13.042 -32.709 26.817 1.00 103.22 537 ARG F C 1
ATOM 3340 O O . ARG F 1 17 ? 12.746 -31.659 26.285 1.00 102.38 537 ARG F O 1
ATOM 3348 N N . GLY F 1 18 ? 13.943 -32.789 27.765 1.00 102.98 538 GLY F N 1
ATOM 3349 C CA . GLY F 1 18 ? 14.571 -31.586 28.239 1.00 103.13 538 GLY F CA 1
ATOM 3350 C C . GLY F 1 18 ? 14.724 -30.540 27.150 1.00 102.91 538 GLY F C 1
ATOM 3351 O O . GLY F 1 18 ? 14.193 -29.434 27.228 1.00 103.20 538 GLY F O 1
ATOM 3352 N N . SER F 1 19 ? 15.450 -30.905 26.116 1.00 102.62 539 SER F N 1
ATOM 3353 C CA . SER F 1 19 ? 15.762 -29.968 25.082 1.00 102.38 539 SER F CA 1
ATOM 3354 C C . SER F 1 19 ? 14.450 -29.430 24.546 1.00 102.07 539 SER F C 1
ATOM 3355 O O . SER F 1 19 ? 14.248 -28.217 24.424 1.00 101.55 539 SER F O 1
ATOM 3358 N N . HIS F 1 20 ? 13.528 -30.348 24.285 1.00 101.88 540 HIS F N 1
ATOM 3359 C CA . HIS F 1 20 ? 12.225 -29.955 23.789 1.00 102.15 540 HIS F CA 1
ATOM 3360 C C . HIS F 1 20 ? 11.559 -28.892 24.663 1.00 101.25 540 HIS F C 1
ATOM 3361 O O . HIS F 1 20 ? 10.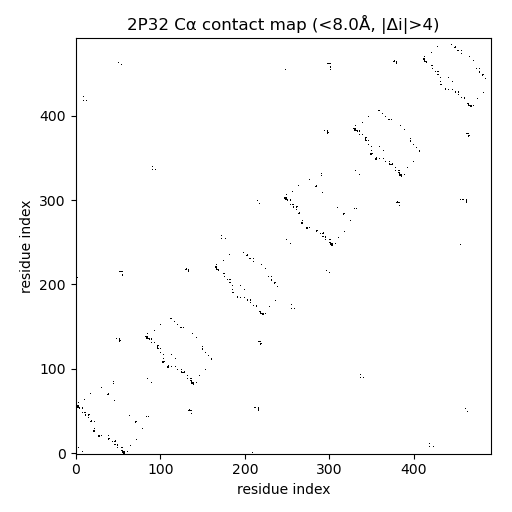940 -28.013 24.167 1.00 101.48 540 HIS F O 1
ATOM 3368 N N . MET F 1 21 ? 11.676 -28.983 25.968 1.00 100.61 541 MET F N 1
ATOM 3369 C CA . MET F 1 21 ? 11.047 -28.006 26.823 1.00 99.53 541 MET F CA 1
ATOM 3370 C C . MET F 1 21 ? 11.878 -26.760 26.689 1.00 100.19 541 MET F C 1
ATOM 3371 O O . MET F 1 21 ? 11.364 -25.641 26.695 1.00 100.65 541 MET F O 1
ATOM 3376 N N . GLY F 1 22 ? 13.179 -26.956 26.553 1.00 100.32 542 GLY F N 1
ATOM 3377 C CA . GLY F 1 22 ? 14.099 -25.833 26.469 1.00 100.41 542 GLY F CA 1
ATOM 3378 C C . GLY F 1 22 ? 13.777 -24.899 25.326 1.00 100.25 542 GLY F C 1
ATOM 3379 O O . GLY F 1 22 ? 13.751 -23.689 25.477 1.00 99.59 542 GLY F O 1
ATOM 3380 N N . LEU F 1 23 ? 13.520 -25.460 24.164 1.00 100.51 543 LEU F N 1
ATOM 3381 C CA . LEU F 1 23 ? 13.253 -24.606 23.047 1.00 100.90 543 LEU F CA 1
ATOM 3382 C C . LEU F 1 23 ? 11.906 -23.982 23.291 1.00 101.51 543 LEU F C 1
ATOM 3383 O O . LEU F 1 23 ? 11.803 -22.762 23.327 1.00 102.14 543 LEU F O 1
ATOM 3388 N N . GLU F 1 24 ? 10.877 -24.802 23.500 1.00 101.83 544 GLU F N 1
ATOM 3389 C CA . GLU F 1 24 ? 9.537 -24.278 23.778 1.00 102.05 544 GLU F CA 1
ATOM 3390 C C . GLU F 1 24 ? 9.699 -23.078 24.708 1.00 102.59 544 GLU F C 1
ATOM 3391 O O . GLU F 1 24 ? 9.178 -22.001 24.454 1.00 102.67 544 GLU F O 1
ATOM 3397 N N . SER F 1 25 ? 10.496 -23.250 25.748 1.00 102.93 545 SER F N 1
ATOM 3398 C CA . SER F 1 25 ? 10.668 -22.203 26.731 1.00 103.29 545 SER F CA 1
ATOM 3399 C C . SER F 1 25 ? 11.275 -20.905 26.171 1.00 103.31 545 SER F C 1
ATOM 3400 O O . SER F 1 25 ? 10.652 -19.841 26.278 1.00 103.71 545 SER F O 1
ATOM 3403 N N . TYR F 1 26 ? 12.483 -20.987 25.612 1.00 103.34 546 TYR F N 1
ATOM 3404 C CA . TYR F 1 26 ? 13.095 -19.877 24.855 1.00 103.33 546 TYR F CA 1
ATOM 3405 C C . TYR F 1 26 ? 12.037 -19.192 23.975 1.00 102.75 546 TYR F C 1
ATOM 3406 O O . TYR F 1 26 ? 11.633 -18.041 24.214 1.00 102.47 546 TYR F O 1
ATOM 3415 N N . ALA F 1 27 ? 11.558 -19.933 22.986 1.00 102.05 547 ALA F N 1
ATOM 3416 C CA . ALA F 1 27 ? 10.531 -19.452 22.105 1.00 101.69 547 ALA F CA 1
ATOM 3417 C C . ALA F 1 27 ? 9.476 -18.720 22.890 1.00 101.31 547 ALA F C 1
ATOM 3418 O O . ALA F 1 27 ? 9.119 -17.615 22.564 1.00 101.78 547 ALA F O 1
ATOM 3420 N N . PHE F 1 28 ? 8.990 -19.338 23.944 1.00 101.18 548 PHE F N 1
ATOM 3421 C CA . PHE F 1 28 ? 7.878 -18.788 24.683 1.00 101.22 548 PHE F CA 1
ATOM 3422 C C . PHE F 1 28 ? 8.185 -17.467 25.273 1.00 101.18 548 PHE F C 1
ATOM 3423 O O . PHE F 1 28 ? 7.331 -16.587 25.304 1.00 101.07 548 PHE F O 1
ATOM 3431 N N . ASN F 1 29 ? 9.413 -17.355 25.752 1.00 101.24 549 ASN F N 1
ATOM 3432 C CA . ASN F 1 29 ? 9.849 -16.191 26.497 1.00 101.46 549 ASN F CA 1
ATOM 3433 C C . ASN F 1 29 ? 10.212 -15.011 25.673 1.00 101.50 549 ASN F C 1
ATOM 3434 O O . ASN F 1 29 ? 9.850 -13.883 26.000 1.00 101.47 549 ASN F O 1
ATOM 3439 N N . LEU F 1 30 ? 10.969 -15.245 24.621 1.00 101.70 550 LEU F N 1
ATOM 3440 C CA . LEU F 1 30 ? 11.130 -14.207 23.644 1.00 101.96 550 LEU F CA 1
ATOM 3441 C C . LEU F 1 30 ? 9.770 -13.575 23.472 1.00 102.40 550 LEU F C 1
ATOM 3442 O O . LEU F 1 30 ? 9.626 -12.361 23.596 1.00 102.78 550 LEU F O 1
ATOM 3447 N N . LYS F 1 31 ? 8.750 -14.385 23.235 1.00 102.61 551 LYS F N 1
ATOM 3448 C CA . LYS F 1 31 ? 7.454 -13.794 23.037 1.00 103.32 551 LYS F CA 1
ATOM 3449 C C . LYS F 1 31 ? 7.076 -12.880 24.209 1.00 103.58 551 LYS F C 1
ATOM 3450 O O . LYS F 1 31 ? 6.920 -11.680 24.018 1.00 103.69 551 LYS F O 1
ATOM 3456 N N . GLN F 1 32 ? 6.989 -13.423 25.418 1.00 103.94 552 GLN F N 1
ATOM 3457 C CA . GLN F 1 32 ? 6.568 -12.632 26.588 1.00 104.21 552 GLN F CA 1
ATOM 3458 C C . GLN F 1 32 ? 7.297 -11.326 26.648 1.00 103.82 552 GLN F C 1
ATOM 3459 O O . GLN F 1 32 ? 6.689 -10.303 26.945 1.00 103.84 552 GLN F O 1
ATOM 3465 N N . THR F 1 33 ? 8.609 -11.402 26.407 1.00 103.50 553 THR F N 1
ATOM 3466 C CA . THR F 1 33 ? 9.527 -10.270 26.485 1.00 103.40 553 THR F CA 1
ATOM 3467 C C . THR F 1 33 ? 9.144 -9.164 25.522 1.00 103.93 553 THR F C 1
ATOM 3468 O O . THR F 1 33 ? 8.913 -8.022 25.891 1.00 103.58 553 THR F O 1
ATOM 3472 N N . ILE F 1 34 ? 9.092 -9.547 24.269 1.00 104.70 554 ILE F N 1
ATOM 3473 C CA . ILE F 1 34 ? 8.648 -8.699 23.208 1.00 105.50 554 ILE F CA 1
ATOM 3474 C C . ILE F 1 34 ? 7.357 -7.969 23.503 1.00 105.64 554 ILE F C 1
ATOM 3475 O O . ILE F 1 34 ? 7.183 -6.829 23.073 1.00 105.80 554 ILE F O 1
ATOM 3480 N N . GLU F 1 35 ? 6.447 -8.615 24.222 1.00 105.86 555 GLU F N 1
ATOM 3481 C CA . GLU F 1 35 ? 5.143 -8.003 24.473 1.00 106.15 555 GLU F CA 1
ATOM 3482 C C . GLU F 1 35 ? 5.014 -7.492 25.898 1.00 106.19 555 GLU F C 1
ATOM 3483 O O . GLU F 1 35 ? 3.934 -7.056 26.307 1.00 106.27 555 GLU F O 1
ATOM 3489 N N . ASP F 1 36 ? 6.118 -7.477 26.638 1.00 106.28 556 ASP F N 1
ATOM 3490 C CA . ASP F 1 36 ? 6.082 -6.922 27.977 1.00 106.52 556 ASP F CA 1
ATOM 3491 C C . ASP F 1 36 ? 5.947 -5.423 27.947 1.00 106.39 556 ASP F C 1
ATOM 3492 O O . ASP F 1 36 ? 6.856 -4.735 27.523 1.00 106.09 556 ASP F O 1
ATOM 3497 N N . GLU F 1 37 ? 4.824 -4.928 28.433 1.00 106.70 557 GLU F N 1
ATOM 3498 C CA . GLU F 1 37 ? 4.590 -3.497 28.524 1.00 107.39 557 GLU F CA 1
ATOM 3499 C C . GLU F 1 37 ? 5.850 -2.617 28.759 1.00 107.21 557 GLU F C 1
ATOM 3500 O O . GLU F 1 37 ? 6.003 -1.565 28.113 1.00 107.27 557 GLU F O 1
ATOM 3506 N N . LYS F 1 38 ? 6.734 -3.034 29.672 1.00 106.86 558 LYS F N 1
ATOM 3507 C CA . LYS F 1 38 ? 7.960 -2.267 29.983 1.00 106.54 558 LYS F CA 1
ATOM 3508 C C . LYS F 1 38 ? 9.011 -2.241 28.830 1.00 106.37 558 LYS F C 1
ATOM 3509 O O . LYS F 1 38 ? 9.974 -1.459 28.894 1.00 106.41 558 LYS F O 1
ATOM 3511 N N . LEU F 1 39 ? 8.807 -3.052 27.777 1.00 106.06 559 LEU F N 1
ATOM 3512 C CA . LEU F 1 39 ? 9.765 -3.192 26.641 1.00 105.62 559 LEU F CA 1
ATOM 3513 C C . LEU F 1 39 ? 9.147 -3.086 25.233 1.00 105.06 559 LEU F C 1
ATOM 3514 O O . LEU F 1 39 ? 9.763 -2.563 24.305 1.00 104.72 559 LEU F O 1
ATOM 3519 N N . LYS F 1 40 ? 7.963 -3.671 25.090 1.00 104.69 560 LYS F N 1
ATOM 3520 C CA . LYS F 1 40 ? 7.042 -3.453 23.983 1.00 104.70 560 LYS F CA 1
ATOM 3521 C C . LYS F 1 40 ? 7.447 -2.310 23.034 1.00 104.15 560 LYS F C 1
ATOM 3522 O O . LYS F 1 40 ? 7.499 -2.478 21.821 1.00 104.17 560 LYS F O 1
ATOM 3528 N N . ASP F 1 41 ? 7.723 -1.146 23.595 1.00 103.43 561 ASP F N 1
ATOM 3529 C CA . ASP F 1 41 ? 7.915 0.035 22.797 1.00 103.00 561 ASP F CA 1
ATOM 3530 C C . ASP F 1 41 ? 9.351 0.295 22.396 1.00 102.98 561 ASP F C 1
ATOM 3531 O O . ASP F 1 41 ? 9.616 1.176 21.579 1.00 103.27 561 ASP F O 1
ATOM 3536 N N . LYS F 1 42 ? 10.288 -0.447 22.958 1.00 102.80 562 LYS F N 1
ATOM 3537 C CA . LYS F 1 42 ? 11.695 -0.214 22.651 1.00 102.85 562 LYS F CA 1
ATOM 3538 C C . LYS F 1 42 ? 12.164 -1.176 21.564 1.00 102.39 562 LYS F C 1
ATOM 3539 O O . LYS F 1 42 ? 13.347 -1.490 21.467 1.00 102.28 562 LYS F O 1
ATOM 3545 N N . ILE F 1 43 ? 11.245 -1.652 20.737 1.00 101.98 563 ILE F N 1
ATOM 3546 C CA . ILE F 1 43 ? 11.602 -2.662 19.760 1.00 101.60 563 ILE F CA 1
ATOM 3547 C C . ILE F 1 43 ? 10.762 -2.520 18.497 1.00 100.90 563 ILE F C 1
ATOM 3548 O O . ILE F 1 43 ? 9.537 -2.529 18.543 1.00 100.30 563 ILE F O 1
ATOM 3553 N N . SER F 1 44 ? 11.443 -2.354 17.371 1.00 100.55 564 SER F N 1
ATOM 3554 C CA . SER F 1 44 ? 10.789 -1.856 16.171 1.00 100.61 564 SER F CA 1
ATOM 3555 C C . SER F 1 44 ? 9.820 -2.916 15.728 1.00 100.36 564 SER F C 1
ATOM 3556 O O . SER F 1 44 ? 10.165 -4.080 15.710 1.00 100.48 564 SER F O 1
ATOM 3559 N N . PRO F 1 45 ? 8.610 -2.517 15.346 1.00 100.24 565 PRO F N 1
ATOM 3560 C CA . PRO F 1 45 ? 7.582 -3.503 15.127 1.00 100.10 565 PRO F CA 1
ATOM 3561 C C . PRO F 1 45 ? 7.918 -4.452 14.002 1.00 100.01 565 PRO F C 1
ATOM 3562 O O . PRO F 1 45 ? 7.302 -5.504 13.914 1.00 100.15 565 PRO F O 1
ATOM 3566 N N . GLU F 1 46 ? 8.871 -4.085 13.151 1.00 100.01 566 GLU F N 1
ATOM 3567 C CA . GLU F 1 46 ? 9.472 -5.030 12.206 1.00 100.16 566 GLU F CA 1
ATOM 3568 C C . GLU F 1 46 ? 10.105 -6.171 12.981 1.00 100.34 566 GLU F C 1
ATOM 3569 O O . GLU F 1 46 ? 9.607 -7.286 12.968 1.00 100.71 566 GLU F O 1
ATOM 3575 N N . ASP F 1 47 ? 11.178 -5.877 13.698 1.00 100.47 567 ASP F N 1
ATOM 3576 C CA . ASP F 1 47 ? 11.826 -6.876 14.539 1.00 100.54 567 ASP F CA 1
ATOM 3577 C C . ASP F 1 47 ? 10.811 -7.609 15.408 1.00 100.68 567 ASP F C 1
ATOM 3578 O O . ASP F 1 47 ? 10.934 -8.794 15.627 1.00 100.73 567 ASP F O 1
ATOM 3583 N N . LYS F 1 48 ? 9.803 -6.900 15.883 1.00 101.35 568 LYS F N 1
ATOM 3584 C CA . LYS F 1 48 ? 8.779 -7.487 16.726 1.00 102.04 568 LYS F CA 1
ATOM 3585 C C . LYS F 1 48 ? 8.053 -8.571 15.968 1.00 102.39 568 LYS F C 1
ATOM 3586 O O . LYS F 1 48 ? 7.808 -9.639 16.501 1.00 102.71 568 LYS F O 1
ATOM 3592 N N . LYS F 1 49 ? 7.696 -8.294 14.724 1.00 102.84 569 LYS F N 1
ATOM 3593 C CA . LYS F 1 49 ? 7.011 -9.278 13.898 1.00 103.30 569 LYS F CA 1
ATOM 3594 C C . LYS F 1 49 ? 7.924 -10.453 13.600 1.00 103.44 569 LYS F C 1
ATOM 3595 O O . LYS F 1 49 ? 7.497 -11.600 13.664 1.00 103.63 569 LYS F O 1
ATOM 3601 N N . LYS F 1 50 ? 9.182 -10.159 13.292 1.00 103.46 570 LYS F N 1
ATOM 3602 C CA . LYS F 1 50 ? 10.133 -11.180 12.891 1.00 103.71 570 LYS F CA 1
ATOM 3603 C C . LYS F 1 50 ? 10.292 -12.200 13.987 1.00 103.70 570 LYS F C 1
ATOM 3604 O O . LYS F 1 50 ? 10.235 -13.407 13.731 1.00 103.79 570 LYS F O 1
ATOM 3610 N N . ILE F 1 51 ? 10.473 -11.695 15.205 1.00 103.74 571 ILE F N 1
ATOM 3611 C CA . ILE F 1 51 ? 10.502 -12.514 16.409 1.00 103.71 571 ILE F CA 1
ATOM 3612 C C . ILE F 1 51 ? 9.202 -13.288 16.583 1.00 103.65 571 ILE F C 1
ATOM 3613 O O . ILE F 1 51 ? 9.223 -14.476 16.811 1.00 103.49 571 ILE F O 1
ATOM 3618 N N . GLU F 1 52 ? 8.065 -12.618 16.486 1.00 103.84 572 GLU F N 1
ATOM 3619 C CA . GLU F 1 52 ? 6.809 -13.306 16.722 1.00 104.25 572 GLU F CA 1
ATOM 3620 C C . GLU F 1 52 ? 6.662 -14.438 15.705 1.00 103.79 572 GLU F C 1
ATOM 3621 O O . GLU F 1 52 ? 6.206 -15.518 16.040 1.00 103.83 572 GLU F O 1
ATOM 3627 N N . ASP F 1 53 ? 7.068 -14.189 14.463 1.00 103.34 573 ASP F N 1
ATOM 3628 C CA . ASP F 1 53 ? 6.881 -15.153 13.396 1.00 102.86 573 ASP F CA 1
ATOM 3629 C C . ASP F 1 53 ? 7.754 -16.376 13.616 1.00 102.87 573 ASP F C 1
ATOM 3630 O O . ASP F 1 53 ? 7.241 -17.486 13.584 1.00 103.20 573 ASP F O 1
ATOM 3635 N N . LYS F 1 54 ? 9.055 -16.194 13.853 1.00 102.53 574 LYS F N 1
ATOM 3636 C CA . LYS F 1 54 ? 9.946 -17.348 14.147 1.00 102.22 574 LYS F CA 1
ATOM 3637 C C . LYS F 1 54 ? 9.460 -18.098 15.364 1.00 101.85 574 LYS F C 1
ATOM 3638 O O . LYS F 1 54 ? 9.396 -19.315 15.375 1.00 101.50 574 LYS F O 1
ATOM 3644 N N . CYS F 1 55 ? 9.126 -17.358 16.402 1.00 102.00 575 CYS F N 1
ATOM 3645 C CA . CYS F 1 55 ? 8.689 -17.983 17.617 1.00 102.45 575 CYS F CA 1
ATOM 3646 C C . CYS F 1 55 ? 7.457 -18.801 17.305 1.00 102.88 575 CYS F C 1
ATOM 3647 O O . CYS F 1 55 ? 7.485 -20.017 17.395 1.00 102.98 575 CYS F O 1
ATOM 3650 N N . ASP F 1 56 ? 6.391 -18.148 16.882 1.00 103.45 576 ASP F N 1
ATOM 3651 C CA . ASP F 1 56 ? 5.171 -18.865 16.545 1.00 104.04 576 ASP F CA 1
ATOM 3652 C C . ASP F 1 56 ? 5.441 -20.122 15.711 1.00 104.25 576 ASP F C 1
ATOM 3653 O O . ASP F 1 56 ? 4.900 -21.211 16.012 1.00 104.27 576 ASP F O 1
ATOM 3658 N N . GLU F 1 57 ? 6.272 -19.971 14.672 1.00 104.37 577 GLU F N 1
ATOM 3659 C CA . GLU F 1 57 ? 6.668 -21.102 13.797 1.00 104.44 577 GLU F CA 1
ATOM 3660 C C . GLU F 1 57 ? 7.260 -22.259 14.599 1.00 103.60 577 GLU F C 1
ATOM 3661 O O . GLU F 1 57 ? 6.725 -23.376 14.584 1.00 103.66 577 GLU F O 1
ATOM 3667 N N . ILE F 1 58 ? 8.364 -21.979 15.289 1.00 102.64 578 ILE F N 1
ATOM 3668 C CA . ILE F 1 58 ? 9.092 -23.022 16.005 1.00 102.15 578 ILE F CA 1
ATOM 3669 C C . ILE F 1 58 ? 8.200 -23.720 16.995 1.00 102.08 578 ILE F C 1
ATOM 3670 O O . ILE F 1 58 ? 8.160 -24.927 17.073 1.00 102.08 578 ILE F O 1
ATOM 3675 N N . LEU F 1 59 ? 7.469 -22.945 17.760 1.00 102.22 579 LEU F N 1
ATOM 3676 C CA . LEU F 1 59 ? 6.509 -23.529 18.673 1.00 102.22 579 LEU F CA 1
ATOM 3677 C C . LEU F 1 59 ? 5.568 -24.519 17.926 1.00 102.10 579 LEU F C 1
ATOM 3678 O O . LEU F 1 59 ? 5.367 -25.654 18.381 1.00 101.85 579 LEU F O 1
ATOM 3683 N N . LYS F 1 60 ? 5.030 -24.124 16.770 1.00 101.80 580 LYS F N 1
ATOM 3684 C CA . LYS F 1 60 ? 4.205 -25.057 16.023 1.00 101.75 580 LYS F CA 1
ATOM 3685 C C . LYS F 1 60 ? 4.996 -26.336 15.718 1.00 101.70 580 LYS F C 1
ATOM 3686 O O . LYS F 1 60 ? 4.506 -27.453 15.925 1.00 102.07 580 LYS F O 1
ATOM 3692 N N . TRP F 1 61 ? 6.220 -26.172 15.233 1.00 101.25 581 TRP F N 1
ATOM 3693 C CA . TRP F 1 61 ? 7.049 -27.321 14.911 1.00 101.03 581 TRP F CA 1
ATOM 3694 C C . TRP F 1 61 ? 7.176 -28.211 16.133 1.00 101.02 581 TRP F C 1
ATOM 3695 O O . TRP F 1 61 ? 6.811 -29.389 16.108 1.00 100.05 581 TRP F O 1
ATOM 3706 N N . LEU F 1 62 ? 7.670 -27.590 17.209 1.00 101.94 582 LEU F N 1
ATOM 3707 C CA . LEU F 1 62 ? 7.920 -28.230 18.505 1.00 102.43 582 LEU F CA 1
ATOM 3708 C C . LEU F 1 62 ? 6.717 -28.997 18.899 1.00 103.35 582 LEU F C 1
ATOM 3709 O O . LEU F 1 62 ? 6.826 -30.119 19.393 1.00 104.04 582 LEU F O 1
ATOM 3714 N N . ASP F 1 63 ? 5.568 -28.377 18.664 1.00 104.02 583 ASP F N 1
ATOM 3715 C CA . ASP F 1 63 ? 4.295 -28.989 18.953 1.00 104.37 583 ASP F CA 1
ATOM 3716 C C . ASP F 1 63 ? 4.039 -30.228 18.157 1.00 104.38 583 ASP F C 1
ATOM 3717 O O . ASP F 1 63 ? 3.524 -31.212 18.681 1.00 104.38 583 ASP F O 1
ATOM 3722 N N . SER F 1 64 ? 4.367 -30.187 16.882 1.00 104.55 584 SER F N 1
ATOM 3723 C CA . SER F 1 64 ? 4.103 -31.346 16.074 1.00 104.67 584 SER F CA 1
ATOM 3724 C C . SER F 1 64 ? 5.105 -32.453 16.283 1.00 104.29 584 SER F C 1
ATOM 3725 O O . SER F 1 64 ? 4.976 -33.503 15.665 1.00 104.33 584 SER F O 1
ATOM 3728 N N . ASN F 1 65 ? 6.080 -32.240 17.148 1.00 104.02 585 ASN F N 1
ATOM 3729 C CA . ASN F 1 65 ? 7.283 -33.024 17.072 1.00 104.42 585 ASN F CA 1
ATOM 3730 C C . ASN F 1 65 ? 7.921 -33.580 18.322 1.00 105.12 585 ASN F C 1
ATOM 3731 O O . ASN F 1 65 ? 8.546 -34.661 18.271 1.00 105.05 585 ASN F O 1
ATOM 3736 N N . GLN F 1 66 ? 7.854 -32.839 19.416 1.00 105.76 586 GLN F N 1
ATOM 3737 C CA . GLN F 1 66 ? 8.336 -33.354 20.691 1.00 106.70 586 GLN F CA 1
ATOM 3738 C C . GLN F 1 66 ? 9.505 -34.453 20.676 1.00 106.78 586 GLN F C 1
ATOM 3739 O O . GLN F 1 66 ? 9.904 -34.960 21.743 1.00 106.95 586 GLN F O 1
ATOM 3745 N N . THR F 1 67 ? 10.106 -34.751 19.513 1.00 106.69 587 THR F N 1
ATOM 3746 C CA . THR F 1 67 ? 11.229 -35.692 19.463 1.00 106.84 587 THR F CA 1
ATOM 3747 C C . THR F 1 67 ? 12.241 -35.554 18.339 1.00 106.69 587 THR F C 1
ATOM 3748 O O . THR F 1 67 ? 13.416 -35.899 18.523 1.00 106.84 587 THR F O 1
ATOM 3752 N N . ALA F 1 68 ? 11.790 -35.110 17.174 1.00 106.35 588 ALA F N 1
ATOM 3753 C CA . ALA F 1 68 ? 12.540 -35.343 15.937 1.00 106.49 588 ALA F CA 1
ATOM 3754 C C . ALA F 1 68 ? 14.094 -35.200 16.005 1.00 106.21 588 ALA F C 1
ATOM 3755 O O . ALA F 1 68 ? 14.600 -34.223 16.552 1.00 105.81 588 ALA F O 1
ATOM 3757 N N . GLU F 1 69 ? 14.795 -36.185 15.407 1.00 106.21 589 GLU F N 1
ATOM 3758 C CA . GLU F 1 69 ? 16.258 -36.361 15.443 1.00 106.29 589 GLU F CA 1
ATOM 3759 C C . GLU F 1 69 ? 16.979 -35.034 15.535 1.00 106.57 589 GLU F C 1
ATOM 3760 O O . GLU F 1 69 ? 16.629 -34.087 14.847 1.00 106.57 589 GLU F O 1
ATOM 3766 N N . LYS F 1 70 ? 17.999 -34.972 16.381 1.00 106.95 590 LYS F N 1
ATOM 3767 C CA . LYS F 1 70 ? 18.547 -33.692 16.806 1.00 107.27 590 LYS F CA 1
ATOM 3768 C C . LYS F 1 70 ? 19.247 -32.974 15.672 1.00 106.86 590 LYS F C 1
ATOM 3769 O O . LYS F 1 70 ? 19.017 -31.787 15.444 1.00 106.16 590 LYS F O 1
ATOM 3775 N N . GLU F 1 71 ? 20.073 -33.727 14.951 1.00 107.09 591 GLU F N 1
ATOM 3776 C CA . GLU F 1 71 ? 20.978 -33.199 13.920 1.00 107.25 591 GLU F CA 1
ATOM 3777 C C . GLU F 1 71 ? 20.253 -32.217 12.970 1.00 107.05 591 GLU F C 1
ATOM 3778 O O . GLU F 1 71 ? 20.507 -32.220 11.761 1.00 107.06 591 GLU F O 1
ATOM 3784 N N . GLU F 1 72 ? 19.407 -31.351 13.541 1.00 106.80 592 GLU F N 1
ATOM 3785 C CA . GLU F 1 72 ? 18.440 -30.532 12.791 1.00 107.01 592 GLU F CA 1
ATOM 3786 C C . GLU F 1 72 ? 17.402 -29.890 13.691 1.00 106.32 592 GLU F C 1
ATOM 3787 O O . GLU F 1 72 ? 16.909 -28.807 13.408 1.00 106.32 592 GLU F O 1
ATOM 3793 N N . PHE F 1 73 ? 17.017 -30.580 14.749 1.00 105.71 593 PHE F N 1
ATOM 3794 C CA . PHE F 1 73 ? 16.331 -29.907 15.818 1.00 105.52 593 PHE F CA 1
ATOM 3795 C C . PHE F 1 73 ? 17.152 -28.650 16.121 1.00 105.54 593 PHE F C 1
ATOM 3796 O O . PHE F 1 73 ? 16.610 -27.559 16.371 1.00 105.08 593 PHE F O 1
ATOM 3804 N N . GLU F 1 74 ? 18.475 -28.837 16.106 1.00 105.68 594 GLU F N 1
ATOM 3805 C CA . GLU F 1 74 ? 19.429 -27.736 16.231 1.00 105.79 594 GLU F CA 1
ATOM 3806 C C . GLU F 1 74 ? 19.220 -26.667 15.152 1.00 105.88 594 GLU F C 1
ATOM 3807 O O . GLU F 1 74 ? 19.145 -25.485 15.473 1.00 105.79 594 GLU F O 1
ATOM 3813 N N . HIS F 1 75 ? 19.121 -27.071 13.886 1.00 106.17 595 HIS F N 1
ATOM 3814 C CA . HIS F 1 75 ? 18.813 -26.105 12.830 1.00 106.16 595 HIS F CA 1
ATOM 3815 C C . HIS F 1 75 ? 17.731 -25.204 13.368 1.00 105.94 595 HIS F C 1
ATOM 3816 O O . HIS F 1 75 ? 17.904 -23.999 13.434 1.00 106.04 595 HIS F O 1
ATOM 3823 N N . GLN F 1 76 ? 16.625 -25.803 13.790 1.00 105.73 596 GLN F N 1
ATOM 3824 C CA . GLN F 1 76 ? 15.464 -25.024 14.204 1.00 105.60 596 GLN F CA 1
ATOM 3825 C C . GLN F 1 76 ? 15.792 -24.069 15.342 1.00 105.27 596 GLN F C 1
ATOM 3826 O O . GLN F 1 76 ? 15.237 -22.983 15.431 1.00 104.97 596 GLN F O 1
ATOM 3832 N N . GLN F 1 77 ? 16.702 -24.475 16.209 1.00 105.27 597 GLN F N 1
ATOM 3833 C CA . GLN F 1 77 ? 17.108 -23.623 17.312 1.00 105.42 597 GLN F CA 1
ATOM 3834 C C . GLN F 1 77 ? 17.931 -22.486 16.763 1.00 105.09 597 GLN F C 1
ATOM 3835 O O . GLN F 1 77 ? 17.531 -21.337 16.825 1.00 104.75 597 GLN F O 1
ATOM 3841 N N . LYS F 1 78 ? 19.064 -22.830 16.176 1.00 105.29 598 LYS F N 1
ATOM 3842 C CA . LYS F 1 78 ? 19.994 -21.837 15.681 1.00 105.85 598 LYS F CA 1
ATOM 3843 C C . LYS F 1 78 ? 19.313 -20.843 14.754 1.00 105.56 598 LYS F C 1
ATOM 3844 O O . LYS F 1 78 ? 19.652 -19.660 14.761 1.00 105.63 598 LYS F O 1
ATOM 3850 N N . ASP F 1 79 ? 18.358 -21.330 13.966 1.00 105.33 599 ASP F N 1
ATOM 3851 C CA . ASP F 1 79 ? 17.536 -20.475 13.122 1.00 104.99 599 ASP F CA 1
ATOM 3852 C C . ASP F 1 79 ? 17.024 -19.343 13.991 1.00 104.25 599 ASP F C 1
ATOM 3853 O O . ASP F 1 79 ? 17.280 -18.178 13.705 1.00 104.59 599 ASP F O 1
ATOM 3858 N N . LEU F 1 80 ? 16.346 -19.683 15.080 1.00 103.12 600 LEU F N 1
ATOM 3859 C CA . LEU F 1 80 ? 15.745 -18.666 15.952 1.00 102.21 600 LEU F CA 1
ATOM 3860 C C . LEU F 1 80 ? 16.770 -17.887 16.788 1.00 101.14 600 LEU F C 1
ATOM 3861 O O . LEU F 1 80 ? 16.614 -16.685 17.012 1.00 100.91 600 LEU F O 1
ATOM 3866 N N . GLU F 1 81 ? 17.805 -18.563 17.273 1.00 99.86 601 GLU F N 1
ATOM 3867 C CA . GLU F 1 81 ? 18.871 -17.859 17.968 1.00 99.04 601 GLU F CA 1
ATOM 3868 C C . GLU F 1 81 ? 19.373 -16.735 17.067 1.00 97.54 601 GLU F C 1
ATOM 3869 O O . GLU F 1 81 ? 19.468 -15.578 17.490 1.00 97.37 601 GLU F O 1
ATOM 3875 N N . GLY F 1 82 ? 19.654 -17.084 15.812 1.00 95.88 602 GLY F N 1
ATOM 3876 C CA . GLY F 1 82 ? 20.155 -16.130 14.813 1.00 94.69 602 GLY F CA 1
ATOM 3877 C C . GLY F 1 82 ? 19.367 -14.836 14.709 1.00 93.53 602 GLY F C 1
ATOM 3878 O O . GLY F 1 82 ? 19.951 -13.763 14.519 1.00 93.13 602 GLY F O 1
ATOM 3879 N N . LEU F 1 83 ? 18.042 -14.948 14.810 1.00 92.53 603 LEU F N 1
ATOM 3880 C CA . LEU F 1 83 ? 17.167 -13.783 14.866 1.00 91.95 603 LEU F CA 1
ATOM 3881 C C . LEU F 1 83 ? 17.275 -13.086 16.198 1.00 92.46 603 LEU F C 1
ATOM 3882 O O . LEU F 1 83 ? 17.771 -11.970 16.277 1.00 92.79 603 LEU F O 1
ATOM 3887 N N . ALA F 1 84 ? 16.797 -13.750 17.244 1.00 93.22 604 ALA F N 1
ATOM 3888 C CA . ALA F 1 84 ? 16.686 -13.141 18.569 1.00 94.15 604 ALA F CA 1
ATOM 3889 C C . ALA F 1 84 ? 17.917 -12.326 18.990 1.00 95.04 604 ALA F C 1
ATOM 3890 O O . ALA F 1 84 ? 17.859 -11.109 19.155 1.00 94.76 604 ALA F O 1
ATOM 3892 N N . ASN F 1 85 ? 19.033 -13.006 19.146 1.00 96.51 605 ASN F N 1
ATOM 3893 C CA . ASN F 1 85 ? 20.114 -12.441 19.920 1.00 98.08 605 ASN F CA 1
ATOM 3894 C C . ASN F 1 85 ? 20.483 -11.032 19.485 1.00 99.02 605 ASN F C 1
ATOM 3895 O O . ASN F 1 85 ? 20.463 -10.118 20.308 1.00 99.19 605 ASN F O 1
ATOM 3900 N N . PRO F 1 86 ? 20.774 -10.835 18.191 1.00 100.36 606 PRO F N 1
ATOM 3901 C CA . PRO F 1 86 ? 21.028 -9.463 17.680 1.00 101.08 606 PRO F CA 1
ATOM 3902 C C . PRO F 1 86 ? 19.954 -8.423 18.009 1.00 101.48 606 PRO F C 1
ATOM 3903 O O . PRO F 1 86 ? 20.280 -7.277 18.287 1.00 101.44 606 PRO F O 1
ATOM 3907 N N . ILE F 1 87 ? 18.690 -8.828 17.958 1.00 102.14 607 ILE F N 1
ATOM 3908 C CA . ILE F 1 87 ? 17.557 -7.935 18.221 1.00 102.49 607 ILE F CA 1
ATOM 3909 C C . ILE F 1 87 ? 17.545 -7.567 19.686 1.00 102.58 607 ILE F C 1
ATOM 3910 O O . ILE F 1 87 ? 17.589 -6.391 20.037 1.00 102.26 607 ILE F O 1
ATOM 3915 N N . ILE F 1 88 ? 17.497 -8.595 20.528 1.00 102.92 608 ILE F N 1
ATOM 3916 C CA . ILE F 1 88 ? 17.412 -8.393 21.955 1.00 103.41 608 ILE F CA 1
ATOM 3917 C C . ILE F 1 88 ? 18.733 -7.880 22.549 1.00 104.09 608 ILE F C 1
ATOM 3918 O O . ILE F 1 88 ? 18.743 -7.356 23.650 1.00 104.20 608 ILE F O 1
ATOM 3923 N N . SER F 1 89 ? 19.844 -8.012 21.835 1.00 104.86 609 SER F N 1
ATOM 3924 C CA . SER F 1 89 ? 21.062 -7.319 22.253 1.00 105.54 609 SER F CA 1
ATOM 3925 C C . SER F 1 89 ? 20.806 -5.829 22.253 1.00 106.22 609 SER F C 1
ATOM 3926 O O . SER F 1 89 ? 20.847 -5.182 23.306 1.00 106.52 609 SER F O 1
ATOM 3929 N N . LYS F 1 90 ? 20.535 -5.296 21.061 1.00 106.86 610 LYS F N 1
ATOM 3930 C CA . LYS F 1 90 ? 20.130 -3.897 20.901 1.00 107.39 610 LYS F CA 1
ATOM 3931 C C . LYS F 1 90 ? 19.050 -3.528 21.924 1.00 107.23 610 LYS F C 1
ATOM 3932 O O . LYS F 1 90 ? 19.075 -2.411 22.478 1.00 107.20 610 LYS F O 1
ATOM 3938 N N . LEU F 1 91 ? 18.102 -4.449 22.149 1.00 106.88 611 LEU F N 1
ATOM 3939 C CA . LEU F 1 91 ? 17.035 -4.188 23.095 1.00 106.88 611 LEU F CA 1
ATOM 3940 C C . LEU F 1 91 ? 17.585 -3.871 24.460 1.00 107.23 611 LEU F C 1
ATOM 3941 O O . LEU F 1 91 ? 17.139 -2.894 25.051 1.00 107.75 611 LEU F O 1
ATOM 3946 N N . TYR F 1 92 ? 18.550 -4.623 24.985 1.00 107.55 612 TYR F N 1
ATOM 3947 C CA . TYR F 1 92 ? 19.142 -4.166 26.256 1.00 108.07 612 TYR F CA 1
ATOM 3948 C C . TYR F 1 92 ? 19.960 -2.920 26.030 1.00 108.11 612 TYR F C 1
ATOM 3949 O O . TYR F 1 92 ? 21.187 -2.915 26.120 1.00 107.90 612 TYR F O 1
ATOM 3958 N N . GLN F 1 93 ? 19.206 -1.889 25.642 1.00 108.38 613 GLN F N 1
ATOM 3959 C CA . GLN F 1 93 ? 19.530 -0.492 25.827 1.00 108.68 613 GLN F CA 1
ATOM 3960 C C . GLN F 1 93 ? 18.493 -0.014 26.860 1.00 108.78 613 GLN F C 1
ATOM 3961 O O . GLN F 1 93 ? 17.544 0.721 26.526 1.00 108.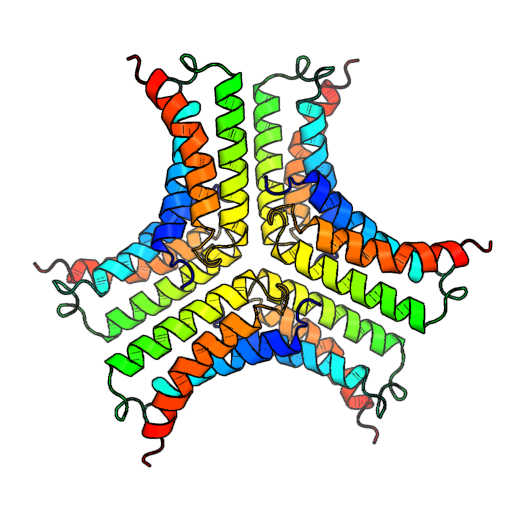91 613 GLN F O 1
ATOM 3967 N N . SER F 1 94 ? 18.668 -0.531 28.093 1.00 108.71 614 SER F N 1
ATOM 3968 C CA . SER F 1 94 ? 18.057 -0.003 29.332 1.00 108.46 614 SER F CA 1
ATOM 3969 C C . SER F 1 94 ? 18.764 1.298 29.757 1.00 108.38 614 SER F C 1
ATOM 3970 O O . SER F 1 94 ? 18.129 2.318 30.043 1.00 108.31 614 SER F O 1
#

Secondary structure (DSSP, 8-state):
----HHHHHHHHHHHHHHHHHHT-TTTGGGS-HHHHHHHHHHHHHHHHHHHHHTT--HHHHHHHHHHHHHHHHHHHHHH---/----HHHHHHHHHHHHHHHHHHT-TTTTTSS-HHHHHHHHHHHHHHHHHHHHHTT--HHHHHHHHHHHHHHHHHHHHHH---/----HHHHHHHHHHHHHHHHHHT-TTTGGGS-HHHHHHHHHHHHHHHHHHHHHTT--HHHHHHHHHHHHHHHHHHHHHH---/----HHHHHHHHHHHHHHHHHHT-TTTGGGS-HHHHHHHHHHHHHHHHHHHHHTT--HHHHHHHHHHHHHHHHHHHHHH---/----HHHHHHHHHHHHHHHHHHT-TTTTTSS-HHHHHHHHHHHHHHHHHHHHHTT--HHHHHHHHHHHHHHHHHHHHHH---/----HHHHHHHHHHHHHHHHHHT-TTTGGGS-HHHHHHHHHHHHHHHHHHHHHTT--HHHHHHHHHHHHHHHHHHHHHH---

GO terms:
  GO:0005515 protein binding (F, IPI)
  GO:0005634 nucleus (C, IDA)
  GO:0005737 cytoplasm (C, IDA)
  GO:0005829 cytosol (C, IDA)
  GO:0009408 response to heat (P, IDA)
  GO:0016887 ATP hydrolysis activity (F, IDA)
  GO:0008340 determination of adult lifespan (P, IGI)
  GO:0042147 retrograde transport, endosome to Golgi (P, IMP)
  GO:0008340 determination of adult lifespan (P, IMP)

Radius of gyration: 24.94 Å; Cα contacts (8 Å, |Δi|>4): 404; chains: 6; bounding box: 46×70×77 Å

CATH classification: 1.20.1270.10

Nearest PDB structures (foldseek):
  2p32-assembly1_A  TM=1.012E+00  e=5.132E-12  Caenorhabditis elegans
  4kbq-assembly1_C  TM=9.214E-01  e=6.546E-06  Homo sapiens
  4po2-assembly1_A  TM=9.070E-01  e=2.403E-05  Homo sapiens
  2lmg-assembly1_A  TM=9.238E-01  e=4.196E-05  Homo sapiens
  4po2-assembly2_B  TM=8.966E-01  e=4.465E-05  Homo sapiens

B-factor: mean 104.24, std 5.95, range [90.5, 173.73]